Protein AF-A0A432UAV3-F1 (afdb_monomer_lite)

Foldseek 3Di:
DDDDDDDDDDDDDDDDDDDDDDDDDDPPPDDDDDDDPVPVVVVVVVVVVVVVVVVVVVVVVVVVVVVVCVVVVVVVVVVVVVVVVVVVVVVVVVVVVVVVVVVVVVVVVVVVVVVVVVVVVVVVVVVVVVVVVVVVVVVVCCVVVVVPPPPDLCLLLVVLLVVVLLDDAAWAKEKEAAPVNLVVVVVDPSCVSNVGHYPHYHYHHDNVHDHSDIDIDTPDDPQVCVLSPHDDPQPQLQDDPPPDPDRCRVCVQVNLLVPDDPVAHDDPVDHHDLVSLCVSCLVSLLSLVVVLVVQQVVCVVVVPQFGFAEEEEAQDDVNLVVVLVCQCCQVRHPCSHDDPVQHNQEEEDEPCVLVVVVPDDPDDDSVRVVVVVVQLQLCQQHQDDPDPDGRNVRRHHYYRYHGDPPDRHPNVRHRHYHYNDDSDD

Structure (mmCIF, N/CA/C/O backbone):
data_AF-A0A432UAV3-F1
#
_entry.id   AF-A0A432UAV3-F1
#
loop_
_atom_site.group_PDB
_atom_site.id
_atom_site.type_symbol
_atom_site.label_atom_id
_atom_site.label_alt_id
_atom_site.label_comp_id
_atom_site.label_asym_id
_atom_site.label_entity_id
_atom_site.label_seq_id
_atom_site.pdbx_PDB_ins_code
_atom_site.Cartn_x
_atom_site.Cartn_y
_atom_site.Cartn_z
_atom_site.occupancy
_atom_site.B_iso_or_equiv
_atom_site.auth_seq_id
_atom_site.auth_comp_id
_atom_site.auth_asym_id
_atom_site.auth_atom_id
_atom_site.pdbx_PDB_model_num
ATOM 1 N N . MET A 1 1 ? 78.999 25.880 -50.634 1.00 35.62 1 MET A N 1
ATOM 2 C CA . MET A 1 1 ? 80.390 26.041 -50.154 1.00 35.62 1 MET A CA 1
ATOM 3 C C . MET A 1 1 ? 81.260 26.535 -51.299 1.00 35.62 1 MET A C 1
ATOM 5 O O . MET A 1 1 ? 81.100 26.005 -52.383 1.00 35.62 1 MET A O 1
ATOM 9 N N . SER A 1 2 ? 82.148 27.500 -51.014 1.00 34.41 2 SER A N 1
ATOM 10 C CA . SER A 1 2 ? 83.348 27.907 -51.783 1.00 34.41 2 SER A CA 1
ATOM 11 C C . SER A 1 2 ? 83.133 28.328 -53.252 1.00 34.41 2 SER A C 1
ATOM 13 O O . SER A 1 2 ? 82.833 27.502 -54.091 1.00 34.41 2 SER A O 1
ATOM 15 N N . LYS A 1 3 ? 83.200 29.593 -53.683 1.00 33.28 3 LYS A N 1
ATOM 16 C CA . LYS A 1 3 ? 84.170 30.672 -53.432 1.00 33.28 3 LYS A CA 1
ATOM 17 C C . LYS A 1 3 ? 85.598 30.332 -53.935 1.00 33.28 3 LYS A C 1
ATOM 19 O O . LYS A 1 3 ? 86.248 29.450 -53.391 1.00 33.28 3 LYS A O 1
ATOM 24 N N . ILE A 1 4 ? 86.065 31.203 -54.844 1.00 34.94 4 ILE A N 1
ATOM 25 C CA . ILE A 1 4 ? 87.443 31.698 -55.073 1.00 34.94 4 ILE A CA 1
ATOM 26 C C . ILE A 1 4 ? 88.369 30.869 -55.994 1.00 34.94 4 ILE A C 1
ATOM 28 O O . ILE A 1 4 ? 88.789 29.780 -55.635 1.00 34.94 4 ILE A O 1
ATOM 32 N N . LEU A 1 5 ? 88.769 31.472 -57.129 1.00 38.03 5 LEU A N 1
ATOM 33 C CA . LEU A 1 5 ? 90.139 31.931 -57.495 1.00 38.03 5 LEU A CA 1
ATOM 34 C C . LEU A 1 5 ? 90.181 32.131 -59.028 1.00 38.03 5 LEU A C 1
ATOM 36 O O . LEU A 1 5 ? 90.036 31.177 -59.776 1.00 38.03 5 LEU A O 1
ATOM 40 N N . LYS A 1 6 ? 90.074 33.355 -59.564 1.00 34.25 6 LYS A N 1
ATOM 41 C CA . LYS A 1 6 ? 91.082 34.436 -59.683 1.00 34.25 6 LYS A CA 1
ATOM 42 C C . LYS A 1 6 ? 92.332 34.071 -60.501 1.00 34.25 6 LYS A C 1
ATOM 44 O O . LYS A 1 6 ? 93.161 33.304 -60.035 1.00 34.25 6 LYS A O 1
ATOM 49 N N . GLY A 1 7 ? 92.520 34.845 -61.576 1.00 33.25 7 GLY A N 1
ATOM 50 C CA . GLY A 1 7 ? 93.820 35.258 -62.127 1.00 33.25 7 GLY A CA 1
ATOM 51 C C . GLY A 1 7 ? 94.237 34.509 -63.397 1.00 33.25 7 GLY A C 1
ATOM 52 O O . GLY A 1 7 ? 93.995 33.321 -63.500 1.00 33.25 7 GLY A O 1
ATOM 53 N N . ALA A 1 8 ? 94.877 35.111 -64.396 1.00 34.91 8 ALA A N 1
ATOM 54 C CA . ALA A 1 8 ? 95.225 36.502 -64.660 1.00 34.91 8 ALA A CA 1
ATOM 55 C C . ALA A 1 8 ? 95.670 36.611 -66.140 1.00 34.91 8 ALA A C 1
ATOM 57 O O . ALA A 1 8 ? 96.251 35.675 -66.678 1.00 34.91 8 ALA A O 1
ATOM 58 N N . TRP A 1 9 ? 95.339 37.750 -66.756 1.00 29.23 9 TRP A N 1
ATOM 59 C CA . TRP A 1 9 ? 96.030 38.543 -67.789 1.00 29.23 9 TRP A CA 1
ATOM 60 C C . TRP A 1 9 ? 97.512 38.155 -68.063 1.00 29.23 9 TRP A C 1
ATOM 62 O O . TRP A 1 9 ? 98.203 37.762 -67.134 1.00 29.23 9 TRP A O 1
ATOM 72 N N . ALA A 1 10 ? 98.120 38.294 -69.249 1.00 31.22 10 ALA A N 1
ATOM 73 C CA . ALA A 1 10 ? 97.983 39.334 -70.267 1.00 31.22 10 ALA A CA 1
ATOM 74 C C . ALA A 1 10 ? 98.706 38.955 -71.589 1.00 31.22 10 ALA A C 1
ATOM 76 O O . ALA A 1 10 ? 99.654 38.178 -71.581 1.00 31.22 10 ALA A O 1
ATOM 77 N N . GLU A 1 11 ? 98.248 39.592 -72.673 1.00 34.16 11 GLU A N 1
ATOM 78 C CA . GLU A 1 11 ? 98.996 40.181 -73.804 1.00 34.16 11 GLU A CA 1
ATOM 79 C C . GLU A 1 11 ? 100.013 39.378 -74.635 1.00 34.16 11 GLU A C 1
ATOM 81 O O . GLU A 1 11 ? 101.079 38.978 -74.182 1.00 34.16 11 GLU A O 1
ATOM 86 N N . ALA A 1 12 ? 99.763 39.360 -75.950 1.00 28.98 12 ALA A N 1
ATOM 87 C CA . ALA A 1 12 ? 100.819 39.335 -76.957 1.00 28.98 12 ALA A CA 1
ATOM 88 C C . ALA A 1 12 ? 100.390 40.156 -78.187 1.00 28.98 12 ALA A C 1
ATOM 90 O O . ALA A 1 12 ? 99.529 39.743 -78.965 1.00 28.98 12 ALA A O 1
ATOM 91 N N . VAL A 1 13 ? 101.006 41.325 -78.367 1.00 30.67 13 VAL A N 1
ATOM 92 C CA . VAL A 1 13 ? 101.099 42.036 -79.652 1.00 30.67 13 VAL A CA 1
ATOM 93 C C . VAL A 1 13 ? 102.545 41.812 -80.118 1.00 30.67 13 VAL A C 1
ATOM 95 O O . VAL A 1 13 ? 103.467 42.148 -79.386 1.00 30.67 13 VAL A O 1
ATOM 98 N N . ARG A 1 14 ? 102.770 40.967 -81.140 1.00 28.45 14 ARG A N 1
ATOM 99 C CA . ARG A 1 14 ? 102.965 41.328 -82.568 1.00 28.45 14 ARG A CA 1
ATOM 100 C C . ARG A 1 14 ? 104.245 42.182 -82.721 1.00 28.45 14 ARG A C 1
ATOM 102 O O . ARG A 1 14 ? 104.347 43.206 -82.070 1.00 28.45 14 ARG A O 1
ATOM 109 N N . ILE A 1 15 ? 105.260 41.896 -83.536 1.00 31.56 15 ILE A N 1
ATOM 110 C CA . ILE A 1 15 ? 105.418 41.488 -84.952 1.00 31.56 15 ILE A CA 1
ATOM 111 C C . ILE A 1 15 ? 106.944 41.176 -85.052 1.00 31.56 15 ILE A C 1
ATOM 113 O O . ILE A 1 15 ? 107.712 41.800 -84.329 1.00 31.56 15 ILE A O 1
ATOM 117 N N . GLU A 1 16 ? 107.491 40.185 -85.760 1.00 30.73 16 GLU A N 1
ATOM 118 C CA . GLU A 1 16 ? 107.661 40.044 -87.217 1.00 30.73 16 GLU A CA 1
ATOM 119 C C . GLU A 1 16 ? 108.525 38.785 -87.453 1.00 30.73 16 GLU A C 1
ATOM 121 O O . GLU A 1 16 ? 109.330 38.453 -86.590 1.00 30.73 16 GLU A O 1
ATOM 126 N N . PHE A 1 17 ? 108.413 38.110 -88.600 1.00 27.97 17 PHE A N 1
ATOM 127 C CA . PHE A 1 17 ? 109.528 38.014 -89.556 1.00 27.97 17 PHE A CA 1
ATOM 128 C C . PHE A 1 17 ? 109.075 37.311 -90.840 1.00 27.97 17 PHE A C 1
ATOM 130 O O . PHE A 1 17 ? 108.504 36.221 -90.824 1.00 27.97 17 PHE A O 1
ATOM 137 N N . ARG A 1 18 ? 109.329 38.001 -91.954 1.00 31.27 18 ARG A N 1
ATOM 138 C CA . ARG A 1 18 ? 109.220 37.513 -93.327 1.00 31.27 18 ARG A CA 1
ATOM 139 C C . ARG A 1 18 ? 110.450 36.679 -93.687 1.00 31.27 18 ARG A C 1
ATOM 141 O O . ARG A 1 18 ? 111.557 36.962 -93.240 1.00 31.27 18 ARG A O 1
ATOM 148 N N . GLU A 1 19 ? 110.186 35.689 -94.526 1.00 43.09 19 GLU A N 1
ATOM 149 C CA . GLU A 1 19 ? 111.091 34.743 -95.177 1.00 43.09 19 GLU A CA 1
ATOM 150 C C . GLU A 1 19 ? 112.179 35.419 -96.024 1.00 43.09 19 GLU A C 1
ATOM 152 O O . GLU A 1 19 ? 111.900 36.447 -96.634 1.00 43.09 19 GLU A O 1
ATOM 157 N N . THR A 1 20 ? 113.351 34.773 -96.149 1.00 32.97 20 THR A N 1
ATOM 158 C CA . THR A 1 20 ? 113.992 34.488 -97.454 1.00 32.97 20 THR A CA 1
ATOM 159 C C . THR A 1 20 ? 115.239 33.603 -97.328 1.00 32.97 20 THR A C 1
ATOM 161 O O . THR A 1 20 ? 116.126 33.883 -96.532 1.00 32.97 20 THR A O 1
ATOM 164 N N . GLU A 1 21 ? 115.263 32.595 -98.208 1.00 38.53 21 GLU A N 1
ATOM 165 C CA . GLU A 1 21 ? 116.373 32.024 -98.992 1.00 38.53 21 GLU A CA 1
ATOM 166 C C . GLU A 1 21 ? 117.635 31.418 -98.351 1.00 38.53 21 GLU A C 1
ATOM 168 O O . GLU A 1 21 ? 118.233 31.923 -97.411 1.00 38.53 21 GLU A O 1
ATOM 173 N N . SER A 1 22 ? 118.113 30.380 -99.054 1.00 35.72 22 SER A N 1
ATOM 174 C CA . SER A 1 22 ? 119.423 29.719 -98.992 1.00 35.72 22 SER A CA 1
ATOM 175 C C . SER A 1 22 ? 119.642 28.699 -97.865 1.00 35.72 22 SER A C 1
ATOM 177 O O . SER A 1 22 ? 119.832 29.034 -96.708 1.00 35.72 22 SER A O 1
ATOM 179 N N . PHE A 1 23 ? 119.637 27.411 -98.227 1.00 35.53 23 PHE A N 1
ATOM 180 C CA . PHE A 1 23 ? 120.829 26.547 -98.237 1.00 35.53 23 PHE A CA 1
ATOM 181 C C . PHE A 1 23 ? 120.420 25.096 -98.540 1.00 35.53 23 PHE A C 1
ATOM 183 O O . PHE A 1 23 ? 119.722 24.436 -97.776 1.00 35.53 23 PHE A O 1
ATOM 190 N N . ARG A 1 24 ? 120.882 24.584 -99.685 1.00 37.53 24 ARG A N 1
ATOM 191 C CA . ARG A 1 24 ? 120.965 23.146 -99.955 1.00 37.53 24 ARG A CA 1
ATOM 192 C C . ARG A 1 24 ? 122.181 22.589 -99.212 1.00 37.53 24 ARG A C 1
ATOM 194 O O . ARG A 1 24 ? 123.264 23.147 -99.367 1.00 37.53 24 ARG A O 1
ATOM 201 N N . SER A 1 25 ? 121.994 21.458 -98.529 1.00 45.19 25 SER A N 1
ATOM 202 C CA . SER A 1 25 ? 122.934 20.339 -98.297 1.00 45.19 25 SER A CA 1
ATOM 203 C C . SER A 1 25 ? 123.027 19.876 -96.833 1.00 45.19 25 SER A C 1
ATOM 205 O O . SER A 1 25 ? 123.139 20.682 -95.918 1.00 45.19 25 SER A O 1
ATOM 207 N N . LEU A 1 26 ? 123.035 18.542 -96.674 1.00 42.97 26 LEU A N 1
ATOM 208 C CA . LEU A 1 26 ? 123.478 17.762 -95.504 1.00 42.97 26 LEU A CA 1
ATOM 209 C C . LEU A 1 26 ? 122.505 17.517 -94.332 1.00 42.97 26 LEU A C 1
ATOM 211 O O . LEU A 1 26 ? 122.899 17.663 -93.181 1.00 42.97 26 LEU A O 1
ATOM 215 N N . GLN A 1 27 ? 121.302 16.984 -94.586 1.00 39.38 27 GLN A N 1
ATOM 216 C CA . GLN A 1 27 ? 120.602 16.145 -93.584 1.00 39.38 27 GLN A CA 1
ATOM 217 C C . GLN A 1 27 ? 120.005 14.832 -94.141 1.00 39.38 27 GLN A C 1
ATOM 219 O O . GLN A 1 27 ? 119.235 14.160 -93.463 1.00 39.38 27 GLN A O 1
ATOM 224 N N . ASP A 1 28 ? 120.472 14.374 -95.308 1.00 41.44 28 ASP A N 1
ATOM 225 C CA . ASP A 1 28 ? 120.209 13.026 -95.856 1.00 41.44 28 ASP A CA 1
ATOM 226 C C . ASP A 1 28 ? 120.991 11.894 -95.143 1.00 41.44 28 ASP A C 1
ATOM 228 O O . ASP A 1 28 ? 121.259 10.851 -95.735 1.00 41.44 28 ASP A O 1
ATOM 232 N N . LEU A 1 29 ? 121.378 12.056 -93.869 1.00 45.03 29 LEU A N 1
ATOM 233 C CA . LEU A 1 29 ? 122.109 11.011 -93.128 1.00 45.03 29 LEU A CA 1
ATOM 234 C C . LEU A 1 29 ? 121.320 10.307 -92.016 1.00 45.03 29 LEU A C 1
ATOM 236 O O . LEU A 1 29 ? 121.800 9.296 -91.515 1.00 45.03 29 LEU A O 1
ATOM 240 N N . PHE A 1 30 ? 120.112 10.757 -91.662 1.00 42.78 30 PHE A N 1
ATOM 241 C CA . PHE A 1 30 ? 119.278 10.070 -90.664 1.00 42.78 30 PHE A CA 1
ATOM 242 C C . PHE A 1 30 ? 117.783 10.199 -90.978 1.00 42.78 30 PHE A C 1
ATOM 244 O O . PHE A 1 30 ? 117.061 10.968 -90.354 1.00 42.78 30 PHE A O 1
ATOM 251 N N . ALA A 1 31 ? 117.301 9.401 -91.930 1.00 34.69 31 ALA A N 1
ATOM 252 C CA . ALA A 1 31 ? 115.872 9.165 -92.105 1.00 34.69 31 ALA A CA 1
ATOM 253 C C . ALA A 1 31 ? 115.477 7.841 -91.426 1.00 34.69 31 ALA A C 1
ATOM 255 O O . ALA A 1 31 ? 115.804 6.775 -91.960 1.00 34.69 31 ALA A O 1
ATOM 256 N N . PRO A 1 32 ? 114.742 7.835 -90.298 1.00 43.62 32 PRO A N 1
ATOM 257 C CA . PRO A 1 32 ? 113.927 6.682 -89.971 1.00 43.62 32 PRO A CA 1
ATOM 258 C C . PRO A 1 32 ? 112.699 6.710 -90.890 1.00 43.62 32 PRO A C 1
ATOM 260 O O . PRO A 1 32 ? 111.860 7.604 -90.824 1.00 43.62 32 PRO A O 1
ATOM 263 N N . LYS A 1 33 ? 112.602 5.720 -91.780 1.00 49.38 33 LYS A N 1
ATOM 264 C CA . LYS A 1 33 ? 111.370 5.426 -92.519 1.00 49.38 33 LYS A CA 1
ATOM 265 C C . LYS A 1 33 ? 110.279 5.024 -91.520 1.00 49.38 33 LYS A C 1
ATOM 267 O O . LYS A 1 33 ? 110.401 3.967 -90.904 1.00 49.38 33 LYS A O 1
ATOM 272 N N . LEU A 1 34 ? 109.192 5.789 -91.429 1.00 45.53 34 LEU A N 1
ATOM 273 C CA . LEU A 1 34 ? 107.893 5.275 -90.983 1.00 45.53 34 LEU A CA 1
ATOM 274 C C . LEU A 1 34 ? 106.812 5.588 -92.037 1.00 45.53 34 LEU A C 1
ATOM 276 O O . LEU A 1 34 ? 106.843 6.665 -92.627 1.00 45.53 34 LEU A O 1
ATOM 280 N N . PRO A 1 35 ? 105.875 4.663 -92.317 1.00 44.81 35 PRO A N 1
ATOM 281 C CA . PRO A 1 35 ? 104.877 4.835 -93.371 1.00 44.81 35 PRO A CA 1
ATOM 282 C C . PRO A 1 35 ? 103.634 5.579 -92.847 1.00 44.81 35 PRO A C 1
ATOM 284 O O . PRO A 1 35 ? 102.897 5.035 -92.029 1.00 44.81 35 PRO A O 1
ATOM 287 N N . GLU A 1 36 ? 103.363 6.794 -93.340 1.00 49.38 36 GLU A N 1
ATOM 288 C CA . GLU A 1 36 ? 102.288 7.679 -92.834 1.00 49.38 36 GLU A CA 1
ATOM 289 C C . GLU A 1 36 ? 100.995 7.752 -93.676 1.00 49.38 36 GLU A C 1
ATOM 291 O O . GLU A 1 36 ? 100.083 8.501 -93.335 1.00 49.38 36 GLU A O 1
ATOM 296 N N . GLU A 1 37 ? 100.822 6.955 -94.733 1.00 46.97 37 GLU A N 1
ATOM 297 C CA . GLU A 1 37 ? 99.594 7.043 -95.555 1.00 46.97 37 GLU A CA 1
ATOM 298 C C . GLU A 1 37 ? 98.452 6.107 -95.124 1.00 46.97 37 GLU A C 1
ATOM 300 O O . GLU A 1 37 ? 97.297 6.350 -95.466 1.00 46.97 37 GLU A O 1
ATOM 305 N N . LYS A 1 38 ? 98.711 5.080 -94.300 1.00 45.19 38 LYS A N 1
ATOM 306 C CA . LYS A 1 38 ? 97.653 4.171 -93.802 1.00 45.19 38 LYS A CA 1
ATOM 307 C C . LYS A 1 38 ? 96.963 4.639 -92.511 1.00 45.19 38 LYS A C 1
ATOM 309 O O . LYS A 1 38 ? 95.961 4.044 -92.123 1.00 45.19 38 LYS A O 1
ATOM 314 N N . SER A 1 39 ? 97.456 5.688 -91.850 1.00 47.31 39 SER A N 1
ATOM 315 C CA . SER A 1 39 ? 96.931 6.171 -90.560 1.00 47.31 39 SER A CA 1
ATOM 316 C C . SER A 1 39 ? 95.805 7.208 -90.689 1.00 47.31 39 SER A C 1
ATOM 318 O O . SER A 1 39 ? 94.959 7.279 -89.804 1.00 47.31 39 SER A O 1
ATOM 320 N N . ARG A 1 40 ? 95.730 7.971 -91.794 1.00 50.81 40 ARG A N 1
ATOM 321 C CA . ARG A 1 40 ? 94.728 9.048 -91.992 1.00 50.81 40 ARG A CA 1
ATOM 322 C C . ARG A 1 40 ? 93.375 8.607 -92.569 1.00 50.81 40 ARG A C 1
ATOM 324 O O . ARG A 1 40 ? 92.375 9.279 -92.338 1.00 50.81 40 ARG A O 1
ATOM 331 N N . GLN A 1 41 ? 93.315 7.507 -93.324 1.00 52.88 41 GLN A N 1
ATOM 332 C CA . GLN A 1 41 ? 92.038 6.940 -93.799 1.00 52.88 41 GLN A CA 1
ATOM 333 C C . GLN A 1 41 ? 91.339 6.107 -92.719 1.00 52.88 41 GLN A C 1
ATOM 335 O O . GLN A 1 41 ? 90.115 6.126 -92.631 1.00 52.88 41 GLN A O 1
ATOM 340 N N . LYS A 1 42 ? 92.120 5.438 -91.863 1.00 51.97 42 LYS A N 1
ATOM 341 C CA . LYS A 1 42 ? 91.609 4.649 -90.739 1.00 51.97 42 LYS A CA 1
ATOM 342 C C . LYS A 1 42 ? 90.952 5.535 -89.673 1.00 51.97 42 LYS A C 1
ATOM 344 O O . LYS A 1 42 ? 89.855 5.226 -89.235 1.00 51.97 42 LYS A O 1
ATOM 349 N N . SER A 1 43 ? 91.550 6.690 -89.368 1.00 53.84 43 SER A N 1
ATOM 350 C CA . SER A 1 43 ? 91.025 7.643 -88.382 1.00 53.84 43 SER A CA 1
ATOM 351 C C . SER A 1 43 ? 89.736 8.361 -88.809 1.00 53.84 43 SER A C 1
ATOM 353 O O . SER A 1 43 ? 88.891 8.626 -87.962 1.00 53.84 43 SER A O 1
ATOM 355 N N . ARG A 1 44 ? 89.528 8.629 -90.110 1.00 57.28 44 ARG A N 1
ATOM 356 C CA . ARG A 1 44 ? 88.255 9.192 -90.616 1.00 57.28 44 ARG A CA 1
ATOM 357 C C . ARG A 1 44 ? 87.105 8.182 -90.611 1.00 57.28 44 ARG A C 1
ATOM 359 O O . ARG A 1 44 ? 85.995 8.548 -90.244 1.00 57.28 44 ARG A O 1
ATOM 366 N N . GLN A 1 45 ? 87.368 6.928 -90.989 1.00 60.66 45 GLN A N 1
ATOM 367 C CA . GLN A 1 45 ? 86.372 5.856 -90.874 1.00 60.66 45 GLN A CA 1
ATOM 368 C C . GLN A 1 45 ? 86.048 5.554 -89.405 1.00 60.66 45 GLN A C 1
ATOM 370 O O . GLN A 1 45 ? 84.891 5.342 -89.068 1.00 60.66 45 GLN A O 1
ATOM 375 N N . GLU A 1 46 ? 87.040 5.593 -88.512 1.00 60.66 46 GLU A N 1
ATOM 376 C CA . GLU A 1 46 ? 86.826 5.437 -87.069 1.00 60.66 46 GLU A CA 1
ATOM 377 C C . GLU A 1 46 ? 85.976 6.580 -86.471 1.00 60.66 46 GLU A C 1
ATOM 379 O O . GLU A 1 46 ? 85.109 6.298 -85.649 1.00 60.66 46 GLU A O 1
ATOM 384 N N . GLU A 1 47 ? 86.133 7.839 -86.909 1.00 63.66 47 GLU A N 1
ATOM 385 C CA . GLU A 1 47 ? 85.291 8.969 -86.464 1.00 63.66 47 GLU A CA 1
ATOM 386 C C . GLU A 1 47 ? 83.834 8.900 -86.958 1.00 63.66 47 GLU A C 1
ATOM 388 O O . GLU A 1 47 ? 82.922 9.215 -86.192 1.00 63.66 47 GLU A O 1
ATOM 393 N N . GLU A 1 48 ? 83.588 8.494 -88.210 1.00 66.81 48 GLU A N 1
ATOM 394 C CA . GLU A 1 48 ? 82.222 8.306 -88.733 1.00 66.81 48 GLU A CA 1
ATOM 395 C C . GLU A 1 48 ? 81.502 7.157 -88.024 1.00 66.81 48 GLU A C 1
ATOM 397 O O . GLU A 1 48 ? 80.373 7.332 -87.563 1.00 66.81 48 GLU A O 1
ATOM 402 N N . VAL A 1 49 ? 82.180 6.020 -87.839 1.00 72.25 49 VAL A N 1
ATOM 403 C CA . VAL A 1 49 ? 81.631 4.876 -87.098 1.00 72.25 49 VAL A CA 1
ATOM 404 C C . VAL A 1 49 ? 81.379 5.262 -85.632 1.00 72.25 49 VAL A C 1
ATOM 406 O O . VAL A 1 49 ? 80.360 4.874 -85.063 1.00 72.25 49 VAL A O 1
ATOM 409 N N . LEU A 1 50 ? 82.245 6.073 -85.009 1.00 72.38 50 LEU A N 1
ATOM 410 C CA . LEU A 1 50 ? 82.042 6.561 -83.640 1.00 72.38 50 LEU A CA 1
ATOM 411 C C . LEU A 1 50 ? 80.850 7.530 -83.526 1.00 72.38 50 LEU A C 1
ATOM 413 O O . LEU A 1 50 ? 80.121 7.471 -82.536 1.00 72.38 50 LEU A O 1
ATOM 417 N N . ARG A 1 51 ? 80.608 8.389 -84.529 1.00 74.88 51 ARG A N 1
ATOM 418 C CA . ARG A 1 51 ? 79.426 9.272 -84.583 1.00 74.88 51 ARG A CA 1
ATOM 419 C C . ARG A 1 51 ? 78.129 8.498 -84.792 1.00 74.88 51 ARG A C 1
ATOM 421 O O . ARG A 1 51 ? 77.165 8.770 -84.083 1.00 74.88 51 ARG A O 1
ATOM 428 N N . GLU A 1 52 ? 78.107 7.518 -85.694 1.00 76.38 52 GLU A N 1
ATOM 429 C CA . GLU A 1 52 ? 76.942 6.641 -85.875 1.00 76.38 52 GLU A CA 1
ATOM 430 C C . GLU A 1 52 ? 76.650 5.825 -84.611 1.00 76.38 52 GLU A C 1
ATOM 432 O O . GLU A 1 52 ? 75.497 5.722 -84.196 1.00 76.38 52 GLU A O 1
ATOM 437 N N . MET A 1 53 ? 77.684 5.298 -83.944 1.00 74.12 53 MET A N 1
ATOM 438 C CA . MET A 1 53 ? 77.533 4.619 -82.653 1.00 74.12 53 MET A CA 1
ATOM 439 C C . MET A 1 53 ? 76.997 5.559 -81.561 1.00 74.12 53 MET A C 1
ATOM 441 O O . MET A 1 53 ? 76.145 5.148 -80.774 1.00 74.12 53 MET A O 1
ATOM 445 N N . ALA A 1 54 ? 77.439 6.821 -81.529 1.00 78.56 54 ALA A N 1
ATOM 446 C CA . ALA A 1 54 ? 76.956 7.820 -80.576 1.00 78.56 54 ALA A CA 1
ATOM 447 C C . ALA A 1 54 ? 75.501 8.248 -80.845 1.00 78.56 54 ALA A C 1
ATOM 449 O O . ALA A 1 54 ? 74.709 8.324 -79.907 1.00 78.56 54 ALA A O 1
ATOM 450 N N . GLU A 1 55 ? 75.113 8.484 -82.103 1.00 80.44 55 GLU A N 1
ATOM 451 C CA . GLU A 1 55 ? 73.722 8.794 -82.468 1.00 80.44 55 GLU A CA 1
ATOM 452 C C . GLU A 1 55 ? 72.786 7.610 -82.217 1.00 80.44 55 GLU A C 1
ATOM 454 O O . GLU A 1 55 ? 71.663 7.798 -81.743 1.00 80.44 55 GLU A O 1
ATOM 459 N N . LYS A 1 56 ? 73.248 6.387 -82.498 1.00 81.44 56 LYS A N 1
ATOM 460 C CA . LYS A 1 56 ? 72.497 5.163 -82.224 1.00 81.44 56 LYS A CA 1
ATOM 461 C C . LYS A 1 56 ? 72.308 4.954 -80.720 1.00 81.44 56 LYS A C 1
ATOM 463 O O . LYS A 1 56 ? 71.175 4.767 -80.295 1.00 81.44 56 LYS A O 1
ATOM 468 N N . GLY A 1 57 ? 73.363 5.109 -79.916 1.00 81.69 57 GLY A N 1
ATOM 469 C CA . GLY A 1 57 ? 73.275 5.042 -78.453 1.00 81.69 57 GLY A CA 1
ATOM 470 C C . GLY A 1 57 ? 72.394 6.141 -77.848 1.00 81.69 57 GLY A C 1
ATOM 471 O O . GLY A 1 57 ? 71.634 5.879 -76.919 1.00 81.69 57 GLY A O 1
ATOM 472 N N . TYR A 1 58 ? 72.422 7.357 -78.407 1.00 84.38 58 TYR A N 1
ATOM 473 C CA . TYR A 1 58 ? 71.528 8.442 -77.992 1.00 84.38 58 TYR A CA 1
ATOM 474 C C . TYR A 1 58 ? 70.059 8.144 -78.328 1.00 84.38 58 TYR A C 1
ATOM 476 O O . TYR A 1 58 ? 69.188 8.340 -77.485 1.00 84.38 58 TYR A O 1
ATOM 484 N N . ARG A 1 59 ? 69.766 7.640 -79.536 1.00 84.50 59 ARG A N 1
ATOM 485 C CA . ARG A 1 59 ? 68.400 7.253 -79.935 1.00 84.50 59 ARG A CA 1
ATOM 486 C C . ARG A 1 59 ? 67.871 6.078 -79.120 1.00 84.50 59 ARG A C 1
ATOM 488 O O . ARG A 1 59 ? 66.722 6.129 -78.695 1.00 84.50 59 ARG A O 1
ATOM 495 N N . GLU A 1 60 ? 68.694 5.057 -78.895 1.00 85.44 60 GLU A N 1
ATOM 496 C CA . GLU A 1 60 ? 68.338 3.886 -78.089 1.00 85.44 60 GLU A CA 1
ATOM 497 C C . GLU A 1 60 ? 68.078 4.286 -76.632 1.00 85.44 60 GLU A C 1
ATOM 499 O O . GLU A 1 60 ? 67.023 3.955 -76.102 1.00 85.44 60 GLU A O 1
ATOM 504 N N . GLY A 1 61 ? 68.955 5.090 -76.020 1.00 85.81 61 GLY A N 1
ATOM 505 C CA . GLY A 1 61 ? 68.752 5.598 -74.659 1.00 85.81 61 GLY A CA 1
ATOM 506 C C . GLY A 1 61 ? 67.538 6.526 -74.531 1.00 85.81 61 GLY A C 1
ATOM 507 O O . GLY A 1 61 ? 66.820 6.470 -73.535 1.00 85.81 61 GLY A O 1
ATOM 508 N N . TYR A 1 62 ? 67.257 7.346 -75.550 1.00 87.06 62 TYR A N 1
ATOM 509 C CA . TYR A 1 62 ? 66.064 8.196 -75.578 1.00 87.06 62 TYR A CA 1
ATOM 510 C C . TYR A 1 62 ? 64.771 7.377 -75.705 1.00 87.06 62 TYR A C 1
ATOM 512 O O . TYR A 1 62 ? 63.807 7.652 -74.996 1.00 87.06 62 TYR A O 1
ATOM 520 N N . GLN A 1 63 ? 64.742 6.357 -76.571 1.00 87.69 63 GLN A N 1
ATOM 521 C CA . GLN A 1 63 ? 63.592 5.454 -76.699 1.00 87.69 63 GLN A CA 1
ATOM 522 C C . GLN A 1 63 ? 63.384 4.611 -75.438 1.00 87.69 63 GLN A C 1
ATOM 524 O O . GLN A 1 63 ? 62.251 4.505 -74.978 1.00 87.69 63 GLN A O 1
ATOM 529 N N . GLN A 1 64 ? 64.461 4.083 -74.849 1.00 88.81 64 GLN A N 1
ATOM 530 C CA . GLN A 1 64 ? 64.400 3.350 -73.583 1.00 88.81 64 GLN A CA 1
ATOM 531 C C . GLN A 1 64 ? 63.862 4.227 -72.453 1.00 88.81 64 GLN A C 1
ATOM 533 O O . GLN A 1 64 ? 62.900 3.837 -71.803 1.00 88.81 64 GLN A O 1
ATOM 538 N N . GLY A 1 65 ? 64.383 5.446 -72.280 1.00 89.25 65 GLY A N 1
ATOM 539 C CA . GLY A 1 65 ? 63.876 6.372 -71.264 1.00 89.25 65 GLY A CA 1
ATOM 540 C C . GLY A 1 65 ? 62.414 6.785 -71.491 1.00 89.25 65 GLY A C 1
ATOM 541 O O . GLY A 1 65 ? 61.669 6.981 -70.532 1.00 89.25 65 GLY A O 1
ATOM 542 N N . LEU A 1 66 ? 61.972 6.882 -72.753 1.00 88.62 66 LEU A N 1
ATOM 543 C CA . LEU A 1 66 ? 60.573 7.158 -73.091 1.00 88.62 66 LEU A CA 1
ATOM 544 C C . LEU A 1 66 ? 59.655 5.972 -72.745 1.00 88.62 66 LEU A C 1
ATOM 546 O O . LEU A 1 66 ? 58.560 6.176 -72.222 1.00 88.62 66 LEU A O 1
ATOM 550 N N . GLU A 1 67 ? 60.076 4.739 -73.036 1.00 88.75 67 GLU A N 1
ATOM 551 C CA . GLU A 1 67 ? 59.322 3.527 -72.701 1.00 88.75 67 GLU A CA 1
ATOM 552 C C . GLU A 1 67 ? 59.281 3.268 -71.194 1.00 88.75 67 GLU A C 1
ATOM 554 O O . GLU A 1 67 ? 58.206 2.970 -70.672 1.00 88.75 67 GLU A O 1
ATOM 559 N N . GLU A 1 68 ? 60.409 3.440 -70.500 1.00 88.94 68 GLU A N 1
ATOM 560 C CA . GLU A 1 68 ? 60.513 3.333 -69.042 1.00 88.94 68 GLU A CA 1
ATOM 561 C C . GLU A 1 68 ? 59.629 4.376 -68.357 1.00 88.94 68 GLU A C 1
ATOM 563 O O . GLU A 1 68 ? 58.759 4.007 -67.571 1.00 88.94 68 GLU A O 1
ATOM 568 N N . GLY A 1 69 ? 59.730 5.656 -68.735 1.00 89.94 69 GLY A N 1
ATOM 569 C CA . GLY A 1 69 ? 58.873 6.707 -68.180 1.00 89.94 69 GLY A CA 1
ATOM 570 C C . GLY A 1 69 ? 57.382 6.491 -68.470 1.00 89.94 69 GLY A C 1
ATOM 571 O O . GLY A 1 69 ? 56.529 6.804 -67.638 1.00 89.94 69 GLY A O 1
ATOM 572 N N . ARG A 1 70 ? 57.040 5.903 -69.627 1.00 90.75 70 ARG A N 1
ATOM 573 C CA . ARG A 1 70 ? 55.656 5.526 -69.960 1.00 90.75 70 ARG A CA 1
ATOM 574 C C . ARG A 1 70 ? 55.151 4.378 -69.083 1.00 90.75 70 ARG A C 1
ATOM 576 O O . ARG A 1 70 ? 54.009 4.432 -68.634 1.00 90.75 70 ARG A O 1
ATOM 583 N N . LEU A 1 71 ? 55.966 3.345 -68.867 1.00 91.06 71 LEU A N 1
ATOM 584 C CA . LEU A 1 71 ? 55.640 2.198 -68.013 1.00 91.06 71 LEU A CA 1
ATOM 585 C C . LEU A 1 71 ? 55.508 2.613 -66.547 1.00 91.06 71 LEU A C 1
ATOM 587 O O . LEU A 1 71 ? 54.517 2.258 -65.911 1.00 91.06 71 LEU A O 1
ATOM 591 N N . GLU A 1 72 ? 56.455 3.398 -66.035 1.00 90.88 72 GLU A N 1
ATOM 592 C CA . GLU A 1 72 ? 56.425 3.922 -64.669 1.00 90.88 72 GLU A CA 1
ATOM 593 C C . GLU A 1 72 ? 55.217 4.833 -64.450 1.00 90.88 72 GLU A C 1
ATOM 595 O O . GLU A 1 72 ? 54.465 4.621 -63.502 1.00 90.88 72 GLU A O 1
ATOM 600 N N . GLY A 1 73 ? 54.951 5.776 -65.361 1.00 91.25 73 GLY A N 1
ATOM 601 C CA . GLY A 1 73 ? 53.773 6.642 -65.275 1.00 91.25 73 GLY A CA 1
ATOM 602 C C . GLY A 1 73 ? 52.452 5.868 -65.360 1.00 91.25 73 GLY A C 1
ATOM 603 O O . GLY A 1 73 ? 51.492 6.199 -64.664 1.00 91.25 73 GLY A O 1
ATOM 604 N N . GLN A 1 74 ? 52.399 4.798 -66.163 1.00 92.62 74 GLN A N 1
ATOM 605 C CA . GLN A 1 74 ? 51.227 3.924 -66.245 1.00 92.62 74 GLN A CA 1
ATOM 606 C C . GLN A 1 74 ? 51.021 3.118 -64.954 1.00 92.62 74 GLN A C 1
ATOM 608 O O . GLN A 1 74 ? 49.885 2.994 -64.498 1.00 92.62 74 GLN A O 1
ATOM 613 N N . GLN A 1 75 ? 52.091 2.584 -64.358 1.00 92.25 75 GLN A N 1
ATOM 614 C CA . GLN A 1 75 ? 52.016 1.853 -63.089 1.00 92.25 75 GLN A CA 1
ATOM 615 C C . GLN A 1 75 ? 51.642 2.774 -61.927 1.00 92.25 75 GLN A C 1
ATOM 617 O O . GLN A 1 75 ? 50.740 2.434 -61.164 1.00 92.25 75 GLN A O 1
ATOM 622 N N . GLN A 1 76 ? 52.273 3.947 -61.828 1.00 91.69 76 GLN A N 1
ATOM 623 C CA . GLN A 1 76 ? 51.976 4.941 -60.795 1.00 91.69 76 GLN A CA 1
ATOM 624 C C . GLN A 1 76 ? 50.531 5.433 -60.905 1.00 91.69 76 GLN A C 1
ATOM 626 O O . GLN A 1 76 ? 49.789 5.343 -59.933 1.00 91.69 76 GLN A O 1
ATOM 631 N N . GLY A 1 77 ? 50.081 5.837 -62.098 1.00 92.06 77 GLY A N 1
ATOM 632 C CA . GLY A 1 77 ? 48.698 6.277 -62.301 1.00 92.06 77 GLY A CA 1
ATOM 633 C C . GLY A 1 77 ? 47.663 5.177 -62.036 1.00 92.06 77 GLY A C 1
ATOM 634 O O . GLY A 1 77 ? 46.590 5.453 -61.501 1.00 92.06 77 GLY A O 1
ATOM 635 N N . TYR A 1 78 ? 47.982 3.916 -62.359 1.00 93.38 78 TYR A N 1
ATOM 636 C CA . TYR A 1 78 ? 47.122 2.776 -62.027 1.00 93.38 78 TYR A CA 1
ATOM 637 C C . TYR A 1 78 ? 47.047 2.538 -60.515 1.00 93.38 78 TYR A C 1
ATOM 639 O O . TYR A 1 78 ? 45.957 2.328 -59.985 1.00 93.38 78 TYR A O 1
ATOM 647 N N . GLN A 1 79 ? 48.183 2.585 -59.817 1.00 93.12 79 GLN A N 1
ATOM 648 C CA . GLN A 1 79 ? 48.242 2.368 -58.376 1.00 93.12 79 GLN A CA 1
ATOM 649 C C . GLN A 1 79 ? 47.539 3.492 -57.606 1.00 93.12 79 GLN A C 1
ATOM 651 O O . GLN A 1 79 ? 46.711 3.206 -56.743 1.00 93.12 79 GLN A O 1
ATOM 656 N N . GLU A 1 80 ? 47.785 4.750 -57.975 1.00 92.75 80 GLU A N 1
ATOM 657 C CA . GLU A 1 80 ? 47.111 5.913 -57.391 1.00 92.75 80 GLU A CA 1
ATOM 658 C C . GLU A 1 80 ? 45.598 5.871 -57.640 1.00 92.75 80 GLU A C 1
ATOM 660 O O . GLU A 1 80 ? 44.813 6.055 -56.710 1.00 92.75 80 GLU A O 1
ATOM 665 N N . GLY A 1 81 ? 45.166 5.565 -58.870 1.00 94.06 81 GLY A N 1
ATOM 666 C CA . GLY A 1 81 ? 43.745 5.428 -59.197 1.00 94.06 81 GLY A CA 1
ATOM 667 C C . GLY A 1 81 ? 43.069 4.275 -58.449 1.00 94.06 81 GLY A C 1
ATOM 668 O O . GLY A 1 81 ? 41.933 4.411 -57.992 1.00 94.06 81 GLY A O 1
ATOM 669 N N . TYR A 1 82 ? 43.772 3.153 -58.272 1.00 93.94 82 TYR A N 1
ATOM 670 C CA . TYR A 1 82 ? 43.283 2.008 -57.505 1.00 93.94 82 TYR A CA 1
ATOM 671 C C . TYR A 1 82 ? 43.153 2.327 -56.010 1.00 93.94 82 TYR A C 1
ATOM 673 O O . TYR A 1 82 ? 42.126 2.016 -55.404 1.00 93.94 82 TYR A O 1
ATOM 681 N N . GLU A 1 83 ? 44.152 2.980 -55.410 1.00 93.88 83 GLU A N 1
ATOM 682 C CA . GLU A 1 83 ? 44.108 3.397 -54.005 1.00 93.88 83 GLU A CA 1
ATOM 683 C C . GLU A 1 83 ? 43.005 4.430 -53.753 1.00 93.88 83 GLU A C 1
ATOM 685 O O . GLU A 1 83 ? 42.227 4.278 -52.809 1.00 93.88 83 GLU A O 1
ATOM 690 N N . GLN A 1 84 ? 42.866 5.428 -54.629 1.00 93.25 84 GLN A N 1
ATOM 691 C CA . GLN A 1 84 ? 41.784 6.412 -54.547 1.00 93.25 84 GLN A CA 1
ATOM 692 C C . GLN A 1 84 ? 40.406 5.755 -54.680 1.00 93.25 84 GLN A C 1
ATOM 694 O O . GLN A 1 84 ? 39.511 6.042 -53.883 1.00 93.25 84 GLN A O 1
ATOM 699 N N . GLY A 1 85 ? 40.240 4.831 -55.633 1.00 94.75 85 GLY A N 1
ATOM 700 C CA . GLY A 1 85 ? 39.002 4.071 -55.802 1.00 94.75 85 GLY A CA 1
ATOM 701 C C . GLY A 1 85 ? 38.663 3.221 -54.577 1.00 94.75 85 GLY A C 1
ATOM 702 O O . GLY A 1 85 ? 37.508 3.178 -54.157 1.00 94.75 85 GLY A O 1
ATOM 703 N N . LYS A 1 86 ? 39.670 2.601 -53.949 1.00 95.06 86 LYS A N 1
ATOM 704 C CA . LYS A 1 86 ? 39.495 1.820 -52.720 1.00 95.06 86 LYS A CA 1
ATOM 705 C C . LYS A 1 86 ? 39.040 2.693 -51.548 1.00 95.06 86 LYS A C 1
ATOM 707 O O . LYS A 1 86 ? 38.071 2.340 -50.883 1.00 95.06 86 LYS A O 1
ATOM 712 N N . ILE A 1 87 ? 39.691 3.837 -51.327 1.00 95.19 87 ILE A N 1
ATOM 713 C CA . ILE A 1 87 ? 39.328 4.781 -50.255 1.00 95.19 87 ILE A CA 1
ATOM 714 C C . ILE A 1 87 ? 37.905 5.313 -50.466 1.00 95.19 87 ILE A C 1
ATOM 716 O O . ILE A 1 87 ? 37.117 5.376 -49.521 1.00 95.19 87 ILE A O 1
ATOM 720 N N . GLN A 1 88 ? 37.553 5.665 -51.705 1.00 94.31 88 GLN A N 1
ATOM 721 C CA . GLN A 1 88 ? 36.214 6.141 -52.043 1.00 94.31 88 GLN A CA 1
ATOM 722 C C . GLN A 1 88 ? 35.153 5.058 -51.798 1.00 94.31 88 GLN A C 1
ATOM 724 O O . GLN A 1 88 ? 34.137 5.338 -51.163 1.00 94.31 88 GLN A O 1
ATOM 729 N N . ALA A 1 89 ? 35.407 3.815 -52.217 1.00 93.81 89 ALA A N 1
ATOM 730 C CA . ALA A 1 89 ? 34.494 2.696 -51.993 1.00 93.81 89 ALA A CA 1
ATOM 731 C C . ALA A 1 89 ? 34.325 2.365 -50.499 1.00 93.81 89 ALA A C 1
ATOM 733 O O . ALA A 1 89 ? 33.215 2.089 -50.044 1.00 93.81 89 ALA A O 1
ATOM 734 N N . GLU A 1 90 ? 35.406 2.420 -49.714 1.00 94.38 90 GLU A N 1
ATOM 735 C CA . GLU A 1 90 ? 35.355 2.227 -48.259 1.00 94.38 90 GLU A CA 1
ATOM 736 C C . GLU A 1 90 ? 34.524 3.318 -47.575 1.00 94.38 90 GLU A C 1
ATOM 738 O O . GLU A 1 90 ? 33.704 3.010 -46.705 1.00 94.38 90 GLU A O 1
ATOM 743 N N . LYS A 1 91 ? 34.676 4.575 -48.004 1.00 94.81 91 LYS A N 1
ATOM 744 C CA . LYS A 1 91 ? 33.889 5.702 -47.496 1.00 94.81 91 LYS A CA 1
ATOM 745 C C . LYS A 1 91 ? 32.408 5.576 -47.854 1.00 94.81 91 LYS A C 1
ATOM 747 O O . LYS A 1 91 ? 31.559 5.719 -46.981 1.00 94.81 91 LYS A O 1
ATOM 752 N N . GLU A 1 92 ? 32.088 5.247 -49.103 1.00 94.75 92 GLU A N 1
ATOM 753 C CA . GLU A 1 92 ? 30.705 5.027 -49.545 1.00 94.75 92 GLU A CA 1
ATOM 754 C C . GLU A 1 92 ? 30.041 3.868 -48.796 1.00 94.75 92 GLU A C 1
ATOM 756 O O . GLU A 1 92 ? 28.875 3.964 -48.408 1.00 94.75 92 GLU A O 1
ATOM 761 N N . LEU A 1 93 ? 30.785 2.791 -48.529 1.00 94.56 93 LEU A N 1
ATOM 762 C CA . LEU A 1 93 ? 30.295 1.667 -47.737 1.00 94.56 93 LEU A CA 1
ATOM 763 C C . LEU A 1 93 ? 30.029 2.069 -46.279 1.00 94.56 93 LEU A C 1
ATOM 765 O O . LEU A 1 93 ? 29.032 1.631 -45.702 1.00 94.56 93 LEU A O 1
ATOM 769 N N . GLN A 1 94 ? 30.904 2.879 -45.677 1.00 93.94 94 GLN A N 1
ATOM 770 C CA . GLN A 1 94 ? 30.695 3.406 -44.325 1.00 93.94 94 GLN A CA 1
ATOM 771 C C . GLN A 1 94 ? 29.471 4.321 -44.262 1.00 93.94 94 GLN A C 1
ATOM 773 O O . GLN A 1 94 ? 28.622 4.136 -43.389 1.00 93.94 94 GLN A O 1
ATOM 778 N N . ASP A 1 95 ? 29.330 5.239 -45.217 1.00 94.94 95 ASP A N 1
ATOM 779 C CA . ASP A 1 95 ? 28.184 6.144 -45.300 1.00 94.94 95 ASP A CA 1
ATOM 780 C C . ASP A 1 95 ? 26.874 5.368 -45.497 1.00 94.94 95 ASP A C 1
ATOM 782 O O . ASP A 1 95 ? 25.864 5.669 -44.856 1.00 94.94 95 ASP A O 1
ATOM 786 N N . LEU A 1 96 ? 26.879 4.333 -46.346 1.00 95.12 96 LEU A N 1
ATOM 787 C CA . LEU A 1 96 ? 25.712 3.482 -46.569 1.00 95.12 96 LEU A CA 1
ATOM 788 C C . LEU A 1 96 ? 25.319 2.713 -45.302 1.00 95.12 96 LEU A C 1
ATOM 790 O O . LEU A 1 96 ? 24.137 2.675 -44.961 1.00 95.12 96 LEU A O 1
ATOM 794 N N . LYS A 1 97 ? 26.291 2.138 -44.582 1.00 95.00 97 LYS A N 1
ATOM 795 C CA . LYS A 1 97 ? 26.041 1.445 -43.308 1.00 95.00 97 LYS A CA 1
ATOM 796 C C . LYS A 1 97 ? 25.461 2.387 -42.259 1.00 95.00 97 LYS A C 1
ATOM 798 O O . LYS A 1 97 ? 24.456 2.044 -41.647 1.00 95.00 97 LYS A O 1
ATOM 803 N N . ALA A 1 98 ? 26.030 3.583 -42.108 1.00 93.44 98 ALA A N 1
ATOM 804 C CA . ALA A 1 98 ? 25.536 4.576 -41.158 1.00 93.44 98 ALA A CA 1
ATOM 805 C C . ALA A 1 98 ? 24.095 5.017 -41.477 1.00 93.44 98 ALA A C 1
ATOM 807 O O . ALA A 1 98 ? 23.279 5.186 -40.571 1.00 93.44 98 ALA A O 1
ATOM 808 N N . ARG A 1 99 ? 23.749 5.167 -42.765 1.00 94.81 99 ARG A N 1
ATOM 809 C CA . ARG A 1 99 ? 22.367 5.461 -43.187 1.00 94.81 99 ARG A CA 1
ATOM 810 C C . ARG A 1 99 ? 21.409 4.328 -42.831 1.00 94.81 99 ARG A C 1
ATOM 812 O O . ARG A 1 99 ? 20.365 4.600 -42.250 1.00 94.81 99 ARG A O 1
ATOM 819 N N . LEU A 1 100 ? 21.785 3.086 -43.133 1.00 95.00 100 LEU A N 1
ATOM 820 C CA . LEU A 1 100 ? 20.990 1.901 -42.807 1.00 95.00 100 LEU A CA 1
ATOM 821 C C . LEU A 1 100 ? 20.782 1.751 -41.297 1.00 95.00 100 LEU A C 1
ATOM 823 O O . LEU A 1 100 ? 19.664 1.509 -40.859 1.00 95.00 100 LEU A O 1
ATOM 827 N N . GLU A 1 101 ? 21.828 1.931 -40.491 1.00 94.12 101 GLU A N 1
ATOM 828 C CA . GLU A 1 101 ? 21.729 1.868 -39.028 1.00 94.12 101 GLU A CA 1
ATOM 829 C C . GLU A 1 101 ? 20.792 2.942 -38.466 1.00 94.12 101 GLU A C 1
ATOM 831 O O . GLU A 1 101 ? 19.992 2.654 -37.575 1.00 94.12 101 GLU A O 1
ATOM 836 N N . ASN A 1 102 ? 20.848 4.161 -39.008 1.00 93.38 102 ASN A N 1
ATOM 837 C CA . ASN A 1 102 ? 19.936 5.232 -38.619 1.00 93.38 102 ASN A CA 1
ATOM 838 C C . ASN A 1 102 ? 18.489 4.930 -39.028 1.00 93.38 102 ASN A C 1
ATOM 840 O O . ASN A 1 102 ? 17.585 5.145 -38.226 1.00 93.38 102 ASN A O 1
ATOM 844 N N . GLU A 1 103 ? 18.260 4.400 -40.230 1.00 95.75 103 GLU A N 1
ATOM 845 C CA . GLU A 1 103 ? 16.922 4.018 -40.694 1.00 95.75 103 GLU A CA 1
ATOM 846 C C . GLU A 1 103 ? 16.333 2.886 -39.838 1.00 95.75 103 GLU A C 1
ATOM 848 O O . GLU A 1 103 ? 15.192 2.980 -39.385 1.00 95.75 103 GLU A O 1
ATOM 853 N N . TYR A 1 104 ? 17.128 1.857 -39.523 1.00 92.75 104 TYR A N 1
ATOM 854 C CA . TYR A 1 104 ? 16.721 0.798 -38.596 1.00 92.75 104 TYR A CA 1
ATOM 855 C C . TYR A 1 104 ? 16.392 1.346 -37.208 1.00 92.75 104 TYR A C 1
ATOM 857 O O . TYR A 1 104 ? 15.389 0.946 -36.617 1.00 92.75 104 TYR A O 1
ATOM 865 N N . ARG A 1 105 ? 17.204 2.274 -36.688 1.00 93.56 105 ARG A N 1
ATOM 866 C CA . ARG A 1 105 ? 16.962 2.894 -35.381 1.00 93.56 105 ARG A CA 1
ATOM 867 C C . ARG A 1 105 ? 15.661 3.694 -35.370 1.00 93.56 105 ARG A C 1
ATOM 869 O O . ARG A 1 105 ? 14.859 3.507 -34.464 1.00 93.56 105 ARG A O 1
ATOM 876 N N . GLN A 1 106 ? 15.412 4.494 -36.406 1.00 93.69 106 GLN A N 1
ATOM 877 C CA . GLN A 1 106 ? 14.158 5.239 -36.557 1.00 93.69 106 GLN A CA 1
ATOM 878 C C . GLN A 1 106 ? 12.947 4.305 -36.621 1.00 93.69 106 GLN A C 1
ATOM 880 O O . GLN A 1 106 ? 11.938 4.561 -35.972 1.00 93.69 106 GLN A O 1
ATOM 885 N N . LYS A 1 107 ? 13.045 3.191 -37.357 1.00 93.06 107 LYS A N 1
ATOM 886 C CA . LYS A 1 107 ? 11.956 2.207 -37.445 1.00 93.06 107 LYS A CA 1
ATOM 887 C C . LYS A 1 107 ? 11.678 1.509 -36.114 1.00 93.06 107 LYS A C 1
ATOM 889 O O . LYS A 1 107 ? 10.518 1.229 -35.818 1.00 93.06 107 LYS A O 1
ATOM 894 N N . LEU A 1 108 ? 12.711 1.239 -35.316 1.00 92.56 108 LEU A N 1
ATOM 895 C CA . LEU A 1 108 ? 12.548 0.692 -33.967 1.00 92.56 108 LEU A CA 1
ATOM 896 C C . LEU A 1 108 ? 11.891 1.706 -33.024 1.00 92.56 108 LEU A C 1
ATOM 898 O O . LEU A 1 108 ? 10.942 1.349 -32.336 1.00 92.56 108 LEU A O 1
ATOM 902 N N . GLU A 1 109 ? 12.317 2.970 -33.057 1.00 91.75 109 GLU A N 1
ATOM 903 C CA . GLU A 1 109 ? 11.700 4.044 -32.266 1.00 91.75 109 GLU A CA 1
ATOM 904 C C . GLU A 1 109 ? 10.225 4.265 -32.650 1.00 91.75 109 GLU A C 1
ATOM 906 O O . GLU A 1 109 ? 9.366 4.401 -31.777 1.00 91.75 109 GLU A O 1
ATOM 911 N N . GLU A 1 110 ? 9.895 4.237 -33.947 1.00 93.69 110 GLU A N 1
ATOM 912 C CA . GLU A 1 110 ? 8.506 4.275 -34.430 1.00 93.69 110 GLU A CA 1
ATOM 913 C C . GLU A 1 110 ? 7.684 3.095 -33.889 1.00 93.69 110 GLU A C 1
ATOM 915 O O . GLU A 1 110 ? 6.546 3.280 -33.449 1.00 93.69 110 GLU A O 1
ATOM 920 N N . LEU A 1 111 ? 8.246 1.882 -33.900 1.00 92.19 111 LEU A N 1
ATOM 921 C CA . LEU A 1 111 ? 7.571 0.687 -33.397 1.00 92.19 111 LEU A CA 1
ATOM 922 C C . LEU A 1 111 ? 7.330 0.765 -31.884 1.00 92.19 111 LEU A C 1
ATOM 924 O O . LEU A 1 111 ? 6.228 0.453 -31.431 1.00 92.19 111 LEU A O 1
ATOM 928 N N . ASP A 1 112 ? 8.319 1.218 -31.115 1.00 90.56 112 ASP A N 1
ATOM 929 C CA . ASP A 1 112 ? 8.198 1.404 -29.667 1.00 90.56 112 ASP A CA 1
ATOM 930 C C . ASP A 1 112 ? 7.114 2.435 -29.329 1.00 90.56 112 ASP A C 1
ATOM 932 O O . ASP A 1 112 ? 6.279 2.203 -28.448 1.00 90.56 112 ASP A O 1
ATOM 936 N N . HIS A 1 113 ? 7.050 3.538 -30.082 1.00 91.62 113 HIS A N 1
ATOM 937 C CA . HIS A 1 113 ? 5.978 4.522 -29.947 1.00 91.62 113 HIS A CA 1
ATOM 938 C C . HIS A 1 113 ? 4.595 3.935 -30.257 1.00 91.62 113 HIS A C 1
ATOM 940 O O . HIS A 1 113 ? 3.642 4.182 -29.509 1.00 91.62 113 HIS A O 1
ATOM 946 N N . LEU A 1 114 ? 4.468 3.127 -31.314 1.00 93.69 114 LEU A N 1
ATOM 947 C CA . LEU A 1 114 ? 3.208 2.460 -31.650 1.00 93.69 114 LEU A CA 1
ATOM 948 C C . LEU A 1 114 ? 2.780 1.476 -30.555 1.00 93.69 114 LEU A C 1
ATOM 950 O O . LEU A 1 114 ? 1.623 1.507 -30.133 1.00 93.69 114 LEU A O 1
ATOM 954 N N . LEU A 1 115 ? 3.698 0.653 -30.042 1.00 90.88 115 LEU A N 1
ATOM 955 C CA . LEU A 1 115 ? 3.415 -0.294 -28.960 1.00 90.88 115 LEU A CA 1
ATOM 956 C C . LEU A 1 115 ? 2.993 0.417 -27.669 1.00 90.88 115 LEU A C 1
ATOM 958 O O . LEU A 1 115 ? 2.030 -0.006 -27.026 1.00 90.88 115 LEU A O 1
ATOM 962 N N . ALA A 1 116 ? 3.658 1.519 -27.315 1.00 88.50 116 ALA A N 1
ATOM 963 C CA . ALA A 1 116 ? 3.271 2.341 -26.173 1.00 88.50 116 ALA A CA 1
ATOM 964 C C . ALA A 1 116 ? 1.863 2.933 -26.351 1.00 88.50 116 ALA A C 1
ATOM 966 O O . ALA A 1 116 ? 1.044 2.855 -25.435 1.00 88.50 116 ALA A O 1
ATOM 967 N N . SER A 1 117 ? 1.549 3.452 -27.544 1.00 90.75 117 SER A N 1
ATOM 968 C CA . SER A 1 117 ? 0.225 4.015 -27.843 1.00 90.75 117 SER A CA 1
ATOM 969 C C . SER A 1 117 ? -0.894 2.967 -27.792 1.00 90.75 117 SER A C 1
ATOM 971 O O . SER A 1 117 ? -1.963 3.233 -27.246 1.00 90.75 117 SER A O 1
ATOM 973 N N . LEU A 1 118 ? -0.638 1.750 -28.289 1.00 90.06 118 LEU A N 1
ATOM 974 C CA . LEU A 1 118 ? -1.584 0.636 -28.222 1.00 90.06 118 LEU A CA 1
ATOM 975 C C . LEU A 1 118 ? -1.823 0.196 -26.780 1.00 90.06 118 LEU A C 1
ATOM 977 O O . LEU A 1 118 ? -2.967 -0.042 -26.396 1.00 90.06 118 LEU A O 1
ATOM 981 N N . ARG A 1 119 ? -0.760 0.112 -25.971 1.00 85.56 119 ARG A N 1
ATOM 982 C CA . ARG A 1 119 ? -0.873 -0.224 -24.548 1.00 85.56 119 ARG A CA 1
ATOM 983 C C . ARG A 1 119 ? -1.741 0.793 -23.811 1.00 85.56 119 ARG A C 1
ATOM 985 O O . ARG A 1 119 ? -2.639 0.387 -23.079 1.00 85.56 119 ARG A O 1
ATOM 992 N N . GLU A 1 120 ? -1.508 2.081 -24.043 1.00 86.31 120 GLU A N 1
ATOM 993 C CA . GLU A 1 120 ? -2.306 3.154 -23.445 1.00 86.31 120 GLU A CA 1
ATOM 994 C C . GLU A 1 120 ? -3.772 3.079 -23.894 1.00 86.31 120 GLU A C 1
ATOM 996 O O . GLU A 1 120 ? -4.675 3.115 -23.061 1.00 86.31 120 GLU A O 1
ATOM 1001 N N . ALA A 1 121 ? -4.027 2.883 -25.192 1.00 87.12 121 ALA A N 1
ATOM 1002 C CA . ALA A 1 121 ? -5.383 2.754 -25.724 1.00 87.12 121 ALA A CA 1
ATOM 1003 C C . ALA A 1 121 ? -6.144 1.560 -25.118 1.00 87.12 121 ALA A C 1
ATOM 1005 O O . ALA A 1 121 ? -7.319 1.689 -24.772 1.00 87.12 121 ALA A O 1
ATOM 1006 N N . ILE A 1 122 ? -5.478 0.412 -24.943 1.00 83.81 122 ILE A N 1
ATOM 1007 C CA . ILE A 1 122 ? -6.064 -0.762 -24.280 1.00 83.81 122 ILE A CA 1
ATOM 1008 C C . ILE A 1 122 ? -6.377 -0.444 -22.815 1.00 83.81 122 ILE A C 1
ATOM 1010 O O . ILE A 1 122 ? -7.490 -0.707 -22.365 1.00 83.81 122 ILE A O 1
ATOM 1014 N N . SER A 1 123 ? -5.435 0.147 -22.074 1.00 76.31 123 SER A N 1
ATOM 1015 C CA . SER A 1 123 ? -5.643 0.514 -20.669 1.00 76.31 123 SER A CA 1
ATOM 1016 C C . SER A 1 123 ? -6.800 1.500 -20.490 1.00 76.31 123 SER A C 1
ATOM 1018 O O . SER A 1 123 ? -7.642 1.298 -19.614 1.00 76.31 123 SER A O 1
ATOM 1020 N N . GLN A 1 124 ? -6.901 2.520 -21.344 1.00 77.69 124 GLN A N 1
ATOM 1021 C CA . GLN A 1 124 ? -8.017 3.466 -21.312 1.00 77.69 124 GLN A CA 1
ATOM 1022 C C . GLN A 1 124 ? -9.351 2.808 -21.678 1.00 77.69 124 GLN A C 1
ATOM 1024 O O . GLN A 1 124 ? -10.357 3.092 -21.028 1.00 77.69 124 GLN A O 1
ATOM 1029 N N . GLY A 1 125 ? -9.359 1.900 -22.659 1.00 76.69 125 GLY A N 1
ATOM 1030 C CA . GLY A 1 125 ? -10.552 1.143 -23.040 1.00 76.69 125 GLY A CA 1
ATOM 1031 C C . GLY A 1 125 ? -11.064 0.224 -21.927 1.00 76.69 125 GLY A C 1
ATOM 1032 O O . GLY A 1 125 ? -12.267 0.153 -21.689 1.00 76.69 125 GLY A O 1
ATOM 1033 N N . VAL A 1 126 ? -10.168 -0.443 -21.194 1.00 72.31 126 VAL A N 1
ATOM 1034 C CA . VAL A 1 126 ? -10.551 -1.258 -20.025 1.00 72.31 126 VAL A CA 1
ATOM 1035 C C . VAL A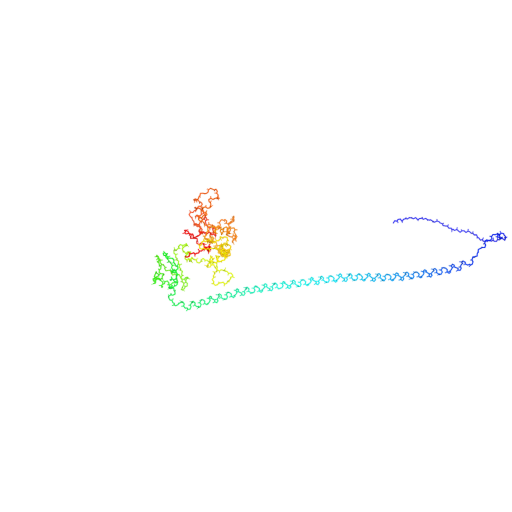 1 126 ? -11.180 -0.377 -18.943 1.00 72.31 126 VAL A C 1
ATOM 1037 O O . VAL A 1 126 ? -12.284 -0.661 -18.487 1.00 72.31 126 VAL A O 1
ATOM 1040 N N . LEU A 1 127 ? -10.545 0.750 -18.604 1.00 65.31 127 LEU A N 1
ATOM 1041 C CA . LEU A 1 127 ? -11.066 1.679 -17.594 1.00 65.31 127 LEU A CA 1
ATOM 1042 C C . LEU A 1 127 ? -12.415 2.303 -17.989 1.00 65.31 127 LEU A C 1
ATOM 1044 O O . LEU A 1 127 ? -13.254 2.562 -17.121 1.00 65.31 127 LEU A O 1
ATOM 1048 N N . SER A 1 128 ? -12.642 2.573 -19.279 1.00 71.62 128 SER A N 1
ATOM 1049 C CA . SER A 1 128 ? -13.923 3.103 -19.756 1.00 71.62 128 SER A CA 1
ATOM 1050 C C . SER A 1 128 ? -15.028 2.054 -19.673 1.00 71.62 128 SER A C 1
ATOM 1052 O O . SER A 1 128 ? -16.117 2.362 -19.189 1.00 71.62 128 SER A O 1
ATOM 1054 N N . LEU A 1 129 ? -14.733 0.812 -20.073 1.00 68.12 129 LEU A N 1
ATOM 1055 C CA . LEU A 1 129 ? -15.666 -0.309 -19.972 1.00 68.12 129 LEU A CA 1
ATOM 1056 C C . LEU A 1 129 ? -16.038 -0.588 -18.514 1.00 68.12 129 LEU A C 1
ATOM 1058 O O . LEU A 1 129 ? -17.220 -0.741 -18.217 1.00 68.12 129 LEU A O 1
ATOM 1062 N N . ASP A 1 130 ? -15.077 -0.555 -17.589 1.00 68.06 130 ASP A N 1
ATOM 1063 C CA . ASP A 1 130 ? -15.349 -0.727 -16.158 1.00 68.06 130 ASP A CA 1
ATOM 1064 C C . ASP A 1 130 ? -16.311 0.350 -15.633 1.00 68.06 130 ASP A C 1
ATOM 1066 O O . ASP A 1 130 ? -17.277 0.052 -14.925 1.00 68.06 130 ASP A O 1
ATOM 1070 N N . ARG A 1 131 ? -16.113 1.617 -16.027 1.00 69.19 131 ARG A N 1
ATOM 1071 C CA . ARG A 1 131 ? -17.020 2.717 -15.652 1.00 69.19 131 ARG A CA 1
ATOM 1072 C C . ARG A 1 131 ? -18.416 2.550 -16.236 1.00 69.19 131 ARG A C 1
ATOM 1074 O O . ARG A 1 131 ? -19.398 2.809 -15.536 1.00 69.19 131 ARG A O 1
ATOM 1081 N N . GLU A 1 132 ? -18.526 2.147 -17.494 1.00 75.00 132 GLU A N 1
ATOM 1082 C CA . GLU A 1 132 ? -19.813 1.896 -18.142 1.00 75.00 132 GLU A CA 1
ATOM 1083 C C . GLU A 1 132 ? -20.551 0.725 -17.493 1.00 75.00 132 GLU A C 1
ATOM 1085 O O . GLU A 1 132 ? -21.731 0.862 -17.166 1.00 75.00 132 GLU A O 1
ATOM 1090 N N . VAL A 1 133 ? -19.855 -0.381 -17.212 1.00 73.56 133 VAL A N 1
ATOM 1091 C CA . VAL A 1 133 ? -20.416 -1.555 -16.531 1.00 73.56 133 VAL A CA 1
ATOM 1092 C C . VAL A 1 133 ? -20.889 -1.186 -15.133 1.00 73.56 133 VAL A C 1
ATOM 1094 O O . VAL A 1 133 ? -22.028 -1.490 -14.788 1.00 73.56 133 VAL A O 1
ATOM 1097 N N . LEU A 1 134 ? -20.086 -0.469 -14.343 1.00 67.94 134 LEU A N 1
ATOM 1098 C CA . LEU A 1 134 ? -20.492 -0.000 -13.014 1.00 67.94 134 LEU A CA 1
ATOM 1099 C C . LEU A 1 134 ? -21.682 0.964 -13.076 1.00 67.94 134 LEU A C 1
ATOM 1101 O O . LEU A 1 134 ? -22.536 0.953 -12.189 1.00 67.94 134 LEU A O 1
ATOM 1105 N N . THR A 1 135 ? -21.767 1.791 -14.117 1.00 74.31 135 THR A N 1
ATOM 1106 C CA . THR A 1 135 ? -22.890 2.716 -14.322 1.00 74.31 135 THR A CA 1
ATOM 1107 C C . THR A 1 135 ? -24.164 1.952 -14.677 1.00 74.31 135 THR A C 1
ATOM 1109 O O . THR A 1 135 ? -25.215 2.201 -14.086 1.00 74.31 135 THR A O 1
ATOM 1112 N N . LEU A 1 136 ? -24.072 0.968 -15.573 1.00 74.56 136 LEU A N 1
ATOM 1113 C CA . LEU A 1 136 ? -25.156 0.037 -15.887 1.00 74.56 136 LEU A CA 1
ATOM 1114 C C . LEU A 1 136 ? -25.581 -0.763 -14.659 1.00 74.56 136 LEU A C 1
ATOM 1116 O O . LEU A 1 136 ? -26.775 -0.878 -14.412 1.00 74.56 136 LEU A O 1
ATOM 1120 N N . LEU A 1 137 ? -24.636 -1.249 -13.854 1.00 70.31 137 LEU A N 1
ATOM 1121 C CA . LEU A 1 137 ? -24.910 -1.979 -12.620 1.00 70.31 137 LEU A CA 1
ATOM 1122 C C . LEU A 1 137 ? -25.635 -1.088 -11.607 1.00 70.31 137 LEU A C 1
ATOM 1124 O O . LEU A 1 137 ? -26.648 -1.499 -11.054 1.00 70.31 137 LEU A O 1
ATOM 1128 N N . LYS A 1 138 ? -25.191 0.163 -11.425 1.00 64.25 138 LYS A N 1
ATOM 1129 C CA . LYS A 1 138 ? -25.884 1.159 -10.592 1.00 64.25 138 LYS A CA 1
ATOM 1130 C C . LYS A 1 138 ? -27.299 1.424 -11.090 1.00 64.25 138 LYS A C 1
ATOM 1132 O O . LYS A 1 138 ? -28.221 1.439 -10.282 1.00 64.25 138 LYS A O 1
ATOM 1137 N N . LEU A 1 139 ? -27.492 1.594 -12.398 1.00 69.19 139 LEU A N 1
ATOM 1138 C CA . LEU A 1 139 ? -28.816 1.790 -12.987 1.00 69.19 139 LEU A CA 1
ATOM 1139 C C . LEU A 1 139 ? -29.694 0.545 -12.838 1.00 69.19 139 LEU A C 1
ATOM 1141 O O . LEU A 1 139 ? -30.883 0.678 -12.574 1.00 69.19 139 LEU A O 1
ATOM 1145 N N . LEU A 1 140 ? -29.135 -0.656 -12.977 1.00 66.56 140 LEU A N 1
ATOM 1146 C CA . LEU A 1 140 ? -29.857 -1.920 -12.846 1.00 66.56 140 LEU A CA 1
ATOM 1147 C C . LEU A 1 140 ? -30.262 -2.168 -11.391 1.00 66.56 140 LEU A C 1
ATOM 1149 O O . LEU A 1 140 ? -31.421 -2.476 -11.135 1.00 66.56 140 LEU A O 1
ATOM 1153 N N . VAL A 1 141 ? -29.351 -1.937 -10.442 1.00 63.81 141 VAL A N 1
ATOM 1154 C CA . VAL A 1 141 ? -29.623 -1.962 -9.000 1.00 63.81 141 VAL A CA 1
ATOM 1155 C C . VAL A 1 141 ? -30.679 -0.916 -8.659 1.00 63.81 141 VAL A C 1
ATOM 1157 O O . VAL A 1 141 ? -31.703 -1.255 -8.086 1.00 63.81 141 VAL A O 1
ATOM 1160 N N . GLN A 1 142 ? -30.529 0.336 -9.092 1.00 60.91 142 GLN A N 1
ATOM 1161 C CA . GLN A 1 142 ? -31.555 1.353 -8.857 1.00 60.91 142 GLN A CA 1
ATOM 1162 C C . GLN A 1 142 ? -32.906 0.947 -9.457 1.00 60.91 142 GLN A C 1
ATOM 1164 O O . GLN A 1 142 ? -33.932 1.080 -8.803 1.00 60.91 142 GLN A O 1
ATOM 1169 N N . LYS A 1 143 ? -32.939 0.403 -10.675 1.00 58.03 143 LYS A N 1
ATOM 1170 C CA . LYS A 1 143 ? -34.189 0.087 -11.378 1.00 58.03 143 LYS A CA 1
ATOM 1171 C C . LYS A 1 143 ? -34.859 -1.199 -10.891 1.00 58.03 143 LYS A C 1
ATOM 1173 O O . LYS A 1 143 ? -36.080 -1.274 -10.984 1.00 58.03 143 LYS A O 1
ATOM 1178 N N . LEU A 1 144 ? -34.107 -2.178 -10.386 1.00 57.00 144 LEU A N 1
ATOM 1179 C CA . LEU A 1 144 ? -34.639 -3.411 -9.793 1.00 57.00 144 LEU A CA 1
ATOM 1180 C C . LEU A 1 144 ? -35.010 -3.208 -8.320 1.00 57.00 144 LEU A C 1
ATOM 1182 O O . LEU A 1 144 ? -36.109 -3.577 -7.922 1.00 57.00 144 LEU A O 1
ATOM 1186 N N . PHE A 1 145 ? -34.169 -2.534 -7.529 1.00 54.28 145 PHE A N 1
ATOM 1187 C CA . PHE A 1 145 ? -34.446 -2.311 -6.109 1.00 54.28 145 PHE A CA 1
ATOM 1188 C C . PHE A 1 145 ? -35.543 -1.256 -5.885 1.00 54.28 145 PHE A C 1
ATOM 1190 O O . PHE A 1 145 ? -36.412 -1.467 -5.046 1.00 54.28 145 PHE A O 1
ATOM 1197 N N . PHE A 1 146 ? -35.606 -0.154 -6.650 1.00 48.84 146 PHE A N 1
ATOM 1198 C CA . PHE A 1 146 ? -36.629 0.879 -6.394 1.00 48.84 146 PHE A CA 1
ATOM 1199 C C . PHE A 1 146 ? -38.038 0.520 -6.887 1.00 48.84 146 PHE A C 1
ATOM 1201 O O . PHE A 1 146 ? -39.011 1.086 -6.383 1.00 48.84 146 PHE A O 1
ATOM 1208 N N . LYS A 1 147 ? -38.188 -0.390 -7.860 1.00 47.09 147 LYS A N 1
ATOM 1209 C CA . LYS A 1 147 ? -39.508 -0.694 -8.445 1.00 47.09 147 LYS A CA 1
ATOM 1210 C C . LYS A 1 147 ? -40.363 -1.625 -7.585 1.00 47.09 147 LYS A C 1
ATOM 1212 O O . LYS A 1 147 ? -41.585 -1.551 -7.686 1.00 47.09 147 LYS A O 1
ATOM 1217 N N . GLU A 1 148 ? -39.745 -2.451 -6.740 1.00 47.66 148 GLU A N 1
ATOM 1218 C CA . GLU A 1 148 ? -40.452 -3.430 -5.899 1.00 47.66 148 GLU A CA 1
ATOM 1219 C C . GLU A 1 148 ? -40.470 -3.057 -4.405 1.00 47.66 148 GLU A C 1
ATOM 1221 O O . GLU A 1 148 ? -41.452 -3.356 -3.730 1.00 47.66 148 GLU A O 1
ATOM 1226 N N . PHE A 1 149 ? -39.468 -2.338 -3.878 1.00 48.34 149 PHE A N 1
ATOM 1227 C CA . PHE A 1 149 ? -39.371 -2.083 -2.428 1.00 48.34 149 PHE A CA 1
ATOM 1228 C C . PHE A 1 149 ? -40.165 -0.870 -1.911 1.00 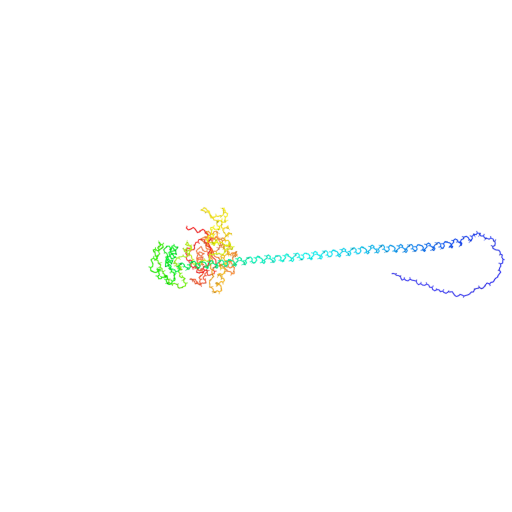48.34 149 PHE A C 1
ATOM 1230 O O . PHE A 1 149 ? -40.590 -0.873 -0.760 1.00 48.34 149 PHE A O 1
ATOM 1237 N N . LEU A 1 150 ? -40.424 0.162 -2.726 1.00 46.06 150 LEU A N 1
ATOM 1238 C CA . LEU A 1 150 ? -41.034 1.419 -2.245 1.00 46.06 150 LEU A CA 1
ATOM 1239 C C . LEU A 1 150 ? -42.528 1.334 -1.854 1.00 46.06 150 LEU A C 1
ATOM 1241 O O . LEU A 1 150 ? -43.111 2.351 -1.470 1.00 46.06 150 LEU A O 1
ATOM 1245 N N . ARG A 1 151 ? -43.165 0.159 -1.954 1.00 51.25 151 ARG A N 1
ATOM 1246 C CA . ARG A 1 151 ? -44.581 -0.050 -1.591 1.00 51.25 151 ARG A CA 1
ATOM 1247 C C . ARG A 1 151 ? -44.818 -1.014 -0.429 1.00 51.25 151 ARG A C 1
ATOM 1249 O O . ARG A 1 151 ? -45.957 -1.107 0.014 1.00 51.25 151 ARG A O 1
ATOM 1256 N N . ASP A 1 152 ? -43.796 -1.710 0.058 1.00 57.84 152 ASP A N 1
ATOM 1257 C CA . ASP A 1 152 ? -43.961 -2.716 1.108 1.00 57.84 152 ASP A CA 1
ATOM 1258 C C . ASP A 1 152 ? -43.482 -2.153 2.455 1.00 57.84 152 ASP A C 1
ATOM 1260 O O . ASP A 1 152 ? -42.283 -2.071 2.721 1.00 57.84 152 ASP A O 1
ATOM 1264 N N . GLU A 1 153 ? -44.424 -1.760 3.321 1.00 58.84 153 GLU A N 1
ATOM 1265 C CA . GLU A 1 153 ? -44.153 -1.317 4.702 1.00 58.84 153 GLU A CA 1
ATOM 1266 C C . GLU A 1 153 ? -43.373 -2.377 5.518 1.00 58.84 153 GLU A C 1
ATOM 1268 O O . GLU A 1 153 ? -42.757 -2.052 6.533 1.00 58.84 153 GLU A O 1
ATOM 1273 N N . GLY A 1 154 ? -43.331 -3.637 5.059 1.00 63.53 154 GLY A N 1
ATOM 1274 C CA . GLY A 1 154 ? -42.545 -4.718 5.654 1.00 63.53 154 GLY A CA 1
ATOM 1275 C C . GLY A 1 154 ? -41.037 -4.654 5.384 1.00 63.53 154 GLY A C 1
ATOM 1276 O O . GLY A 1 154 ? -40.269 -5.321 6.077 1.00 63.53 154 GLY A O 1
ATOM 1277 N N . VAL A 1 155 ? -40.580 -3.855 4.416 1.00 68.38 155 VAL A N 1
ATOM 1278 C CA . VAL A 1 155 ? -39.154 -3.705 4.084 1.00 68.38 155 VAL A CA 1
ATOM 1279 C C . VAL A 1 155 ? -38.367 -3.142 5.255 1.00 68.38 155 VAL A C 1
ATOM 1281 O O . VAL A 1 155 ? -37.408 -3.770 5.698 1.00 68.38 155 VAL A O 1
ATOM 1284 N N . ILE A 1 156 ? -38.789 -1.993 5.786 1.00 73.06 156 ILE A N 1
ATOM 1285 C CA . ILE A 1 156 ? -38.062 -1.338 6.875 1.00 73.06 156 ILE A CA 1
ATOM 1286 C C . ILE A 1 156 ? -38.061 -2.211 8.132 1.00 73.06 156 ILE A C 1
ATOM 1288 O O . ILE A 1 156 ? -37.069 -2.264 8.847 1.00 73.06 156 ILE A O 1
ATOM 1292 N N . LEU A 1 157 ? -39.129 -2.983 8.358 1.00 75.44 157 LEU A N 1
ATOM 1293 C CA . LEU A 1 157 ? -39.203 -3.946 9.455 1.00 75.44 157 LEU A CA 1
ATOM 1294 C C . LEU A 1 157 ? -38.214 -5.105 9.293 1.00 75.44 157 LEU A C 1
ATOM 1296 O O . LEU A 1 157 ? -37.677 -5.567 10.296 1.00 75.44 157 LEU A O 1
ATOM 1300 N N . ARG A 1 158 ? -37.961 -5.573 8.063 1.00 69.06 158 ARG A N 1
ATOM 1301 C CA . ARG A 1 158 ? -36.927 -6.582 7.776 1.00 69.06 158 ARG A CA 1
ATOM 1302 C C . ARG A 1 158 ? -35.526 -6.009 7.963 1.00 69.06 158 ARG A C 1
ATOM 1304 O O . ARG A 1 158 ? -34.726 -6.628 8.647 1.00 69.06 158 ARG A O 1
ATOM 1311 N N . VAL A 1 159 ? -35.260 -4.822 7.420 1.00 68.62 159 VAL A N 1
ATOM 1312 C CA . VAL A 1 159 ? -33.948 -4.163 7.534 1.00 68.62 159 VAL A CA 1
ATOM 1313 C C . VAL A 1 159 ? -33.618 -3.864 8.999 1.00 68.62 159 VAL A C 1
ATOM 1315 O O . VAL A 1 159 ? -32.534 -4.194 9.464 1.00 68.62 159 VAL A O 1
ATOM 1318 N N . VAL A 1 160 ? -34.572 -3.320 9.759 1.00 73.44 160 VAL A N 1
ATOM 1319 C CA . VAL A 1 160 ? -34.395 -3.052 11.193 1.00 73.44 160 VAL A CA 1
ATOM 1320 C C . VAL A 1 160 ? -34.281 -4.342 12.003 1.00 73.44 160 VAL A C 1
ATOM 1322 O O . VAL A 1 160 ? -33.509 -4.387 12.954 1.00 73.44 160 VAL A O 1
ATOM 1325 N N . ARG A 1 161 ? -35.015 -5.403 11.641 1.00 76.69 161 ARG A N 1
ATOM 1326 C CA . ARG A 1 161 ? -34.857 -6.719 12.273 1.00 76.69 161 ARG A CA 1
ATOM 1327 C C . ARG A 1 161 ? -33.439 -7.245 12.098 1.00 76.69 161 ARG A C 1
ATOM 1329 O O . ARG A 1 161 ? -32.849 -7.632 13.096 1.00 76.69 161 ARG A O 1
ATOM 1336 N N . GLU A 1 162 ? -32.929 -7.240 10.871 1.00 65.50 162 GLU A N 1
ATOM 1337 C CA . GLU A 1 162 ? -31.573 -7.697 10.559 1.00 65.50 162 GLU A CA 1
ATOM 1338 C C . GLU A 1 162 ? -30.541 -6.854 11.317 1.00 65.50 162 GLU A C 1
ATOM 1340 O O . GLU A 1 162 ? -29.706 -7.385 12.039 1.00 65.50 162 GLU A O 1
ATOM 1345 N N . ALA A 1 163 ? -30.678 -5.524 11.273 1.00 66.25 163 ALA A N 1
ATOM 1346 C CA . ALA A 1 163 ? -29.791 -4.607 11.986 1.00 66.25 163 ALA A CA 1
ATOM 1347 C C . ALA A 1 163 ? -29.787 -4.856 13.507 1.00 66.25 163 ALA A C 1
ATOM 1349 O O . ALA A 1 163 ? -28.737 -4.821 14.140 1.00 66.25 163 ALA A O 1
ATOM 1350 N N . LEU A 1 164 ? -30.946 -5.150 14.106 1.00 72.25 164 LEU A N 1
ATOM 1351 C CA . LEU A 1 164 ? -31.047 -5.513 15.523 1.00 72.25 164 LEU A CA 1
ATOM 1352 C C . LEU A 1 164 ? -30.578 -6.950 15.815 1.00 72.25 164 LEU A C 1
ATOM 1354 O O . LEU A 1 164 ? -30.233 -7.245 16.955 1.00 72.25 164 LEU A O 1
ATOM 1358 N N . GLN A 1 165 ? -30.594 -7.866 14.846 1.00 71.69 165 GLN A N 1
ATOM 1359 C CA . GLN A 1 165 ? -30.006 -9.200 15.007 1.00 71.69 165 GLN A CA 1
ATOM 1360 C C . GLN A 1 165 ? -28.481 -9.153 14.989 1.00 71.69 165 GLN A C 1
ATOM 1362 O O . GLN A 1 165 ? -27.857 -9.936 15.700 1.00 71.69 165 GLN A O 1
ATOM 1367 N N . GLU A 1 166 ? -27.894 -8.215 14.257 1.00 62.69 166 GLU A N 1
ATOM 1368 C CA . GLU A 1 166 ? -26.450 -7.967 14.262 1.00 62.69 166 GLU A CA 1
ATOM 1369 C C . GLU A 1 166 ? -26.005 -7.141 15.478 1.00 62.69 166 GLU A C 1
ATOM 1371 O O . GLU A 1 166 ? -24.909 -7.329 15.999 1.00 62.69 166 GLU A O 1
ATOM 1376 N N . ALA A 1 167 ? -26.879 -6.277 16.005 1.00 66.81 167 ALA A N 1
ATOM 1377 C CA . ALA A 1 167 ? -26.602 -5.520 17.222 1.00 66.81 167 ALA A CA 1
ATOM 1378 C C . ALA A 1 167 ? -26.359 -6.433 18.434 1.00 66.81 167 ALA A C 1
ATOM 1380 O O . ALA A 1 167 ? -26.997 -7.484 18.598 1.00 66.81 167 ALA A O 1
ATOM 1381 N N . VAL A 1 168 ? -25.454 -6.016 19.317 1.00 63.75 168 VAL A N 1
ATOM 1382 C CA . VAL A 1 168 ? -25.104 -6.808 20.496 1.00 63.75 168 VAL A CA 1
ATOM 1383 C C . VAL A 1 168 ? -26.169 -6.708 21.582 1.00 63.75 168 VAL A C 1
ATOM 1385 O O . VAL A 1 168 ? -26.733 -5.654 21.867 1.00 63.75 168 VAL A O 1
ATOM 1388 N N . GLU A 1 169 ? -26.480 -7.855 22.177 1.00 72.31 169 GLU A N 1
ATOM 1389 C CA . GLU A 1 169 ? -27.460 -7.952 23.248 1.00 72.31 169 GLU A CA 1
ATOM 1390 C C . GLU A 1 169 ? -27.000 -7.160 24.483 1.00 72.31 169 GLU A C 1
ATOM 1392 O O . GLU A 1 169 ? -25.841 -7.221 24.878 1.00 72.31 169 GLU A O 1
ATOM 1397 N N . GLY A 1 170 ? -27.908 -6.403 25.105 1.00 69.31 170 GLY A N 1
ATOM 1398 C CA . GLY A 1 170 ? -27.590 -5.579 26.273 1.00 69.31 170 GLY A CA 1
ATOM 1399 C C . GLY A 1 170 ? -27.179 -4.126 25.986 1.00 69.31 170 GLY A C 1
ATOM 1400 O O . GLY A 1 170 ? -27.100 -3.357 26.941 1.00 69.31 170 GLY A O 1
ATOM 1401 N N . SER A 1 171 ? -27.000 -3.701 24.727 1.00 70.38 171 SER A N 1
ATOM 1402 C CA . SER A 1 171 ? -26.701 -2.294 24.381 1.00 70.38 171 SER A CA 1
ATOM 1403 C C . SER A 1 171 ? -27.959 -1.420 24.260 1.00 70.38 171 SER A C 1
ATOM 1405 O O . SER A 1 171 ? -29.022 -1.907 23.860 1.00 70.38 171 SER A O 1
ATOM 1407 N N . ARG A 1 172 ? -27.865 -0.114 24.529 1.00 76.31 172 ARG A N 1
ATOM 1408 C CA . ARG A 1 172 ? -28.893 0.862 24.133 1.00 76.31 172 ARG A CA 1
ATOM 1409 C C . ARG A 1 172 ? -28.730 1.193 22.659 1.00 76.31 172 ARG A C 1
ATOM 1411 O O . ARG A 1 172 ? -27.633 1.429 22.166 1.00 76.31 172 ARG A O 1
ATOM 1418 N N . VAL A 1 173 ? -29.848 1.231 21.954 1.00 78.25 173 VAL A N 1
ATOM 1419 C CA . VAL A 1 173 ? -29.884 1.360 20.501 1.00 78.25 173 VAL A CA 1
ATOM 1420 C C . VAL A 1 173 ? -30.721 2.573 20.118 1.00 78.25 173 VAL A C 1
ATOM 1422 O O . VAL A 1 173 ? -31.844 2.728 20.586 1.00 78.25 173 VAL A O 1
ATOM 1425 N N . THR A 1 174 ? -30.215 3.405 19.223 1.00 80.31 174 THR A N 1
ATOM 1426 C CA . THR A 1 174 ? -30.918 4.507 18.571 1.00 80.31 174 THR A CA 1
ATOM 1427 C C . THR A 1 174 ? -31.000 4.200 17.082 1.00 80.31 174 THR A C 1
ATOM 1429 O O . THR A 1 174 ? -29.998 4.054 16.395 1.00 80.31 174 THR A O 1
ATOM 1432 N N . ILE A 1 175 ? -32.217 4.071 16.569 1.00 80.44 175 ILE A N 1
ATOM 1433 C CA . ILE A 1 175 ? -32.491 3.790 15.162 1.00 80.44 175 ILE A CA 1
ATOM 1434 C C . ILE A 1 175 ? -32.925 5.092 14.502 1.00 80.44 175 ILE A C 1
ATOM 1436 O O . ILE A 1 175 ? -33.992 5.620 14.825 1.00 80.44 175 ILE A O 1
ATOM 1440 N N . ARG A 1 176 ? -32.128 5.607 13.568 1.00 76.75 176 ARG A N 1
ATOM 1441 C CA . ARG A 1 176 ? -32.487 6.785 12.774 1.00 76.75 176 ARG A CA 1
ATOM 1442 C C . ARG A 1 176 ? -33.010 6.338 11.417 1.00 76.75 176 ARG A C 1
ATOM 1444 O O . ARG A 1 176 ? -32.378 5.538 10.730 1.00 76.75 176 ARG A O 1
ATOM 1451 N N . VAL A 1 177 ? -34.184 6.825 11.038 1.00 81.12 177 VAL A N 1
ATOM 1452 C CA . VAL A 1 177 ? -34.851 6.470 9.773 1.00 81.12 177 VAL A CA 1
ATOM 1453 C C . VAL A 1 177 ? -35.589 7.665 9.196 1.00 81.12 177 VAL A C 1
ATOM 1455 O O . VAL A 1 177 ? -35.839 8.653 9.890 1.00 81.12 177 VAL A O 1
ATOM 1458 N N . HIS A 1 178 ? -36.026 7.549 7.945 1.00 80.75 178 HIS A N 1
ATOM 1459 C CA . HIS A 1 178 ? -36.855 8.570 7.320 1.00 80.75 178 HIS A CA 1
ATOM 1460 C C . HIS A 1 178 ? -38.123 8.871 8.165 1.00 80.75 178 HIS A C 1
ATOM 1462 O O . HIS A 1 178 ? -38.752 7.941 8.688 1.00 80.75 178 HIS A O 1
ATOM 1468 N N . PRO A 1 179 ? -38.589 10.136 8.270 1.00 82.38 179 PRO A N 1
ATOM 1469 C CA . PRO A 1 179 ? -39.696 10.522 9.157 1.00 82.38 179 PRO A CA 1
ATOM 1470 C C . PRO A 1 179 ? -41.000 9.727 8.995 1.00 82.38 179 PRO A C 1
ATOM 1472 O O . PRO A 1 179 ? -41.725 9.508 9.964 1.00 82.38 179 PRO A O 1
ATOM 1475 N N . GLN A 1 180 ? -41.307 9.276 7.778 1.00 78.19 180 GLN A N 1
ATOM 1476 C CA . GLN A 1 180 ? -42.500 8.463 7.504 1.00 78.19 180 GLN A CA 1
ATOM 1477 C C . GLN A 1 180 ? -42.372 7.019 8.017 1.00 78.19 180 GLN A C 1
ATOM 1479 O O . GLN A 1 180 ? -43.373 6.410 8.376 1.00 78.19 180 GLN A O 1
ATOM 1484 N N . GLU A 1 181 ? -41.153 6.489 8.107 1.00 81.50 181 GLU A N 1
ATOM 1485 C CA . GLU A 1 181 ? -40.872 5.135 8.595 1.00 81.50 181 GLU A CA 1
ATOM 1486 C C . GLU A 1 181 ? -40.690 5.114 10.113 1.00 81.50 181 GLU A C 1
ATOM 1488 O O . GLU A 1 181 ? -41.105 4.162 10.774 1.00 81.50 181 GLU A O 1
ATOM 1493 N N . ALA A 1 182 ? -40.195 6.213 10.693 1.00 83.12 182 ALA A N 1
ATOM 1494 C CA . ALA A 1 182 ? -40.142 6.402 12.142 1.00 83.12 182 ALA A CA 1
ATOM 1495 C C . ALA A 1 182 ? -41.527 6.222 12.789 1.00 83.12 182 ALA A C 1
ATOM 1497 O O . ALA A 1 182 ? -41.646 5.658 13.877 1.00 83.12 182 ALA A O 1
ATOM 1498 N N . GLN A 1 183 ? -42.594 6.659 12.109 1.00 82.44 183 GLN A N 1
ATOM 1499 C CA . GLN A 1 183 ? -43.970 6.472 12.578 1.00 82.44 183 GLN A CA 1
ATOM 1500 C C . GLN A 1 183 ? -44.400 4.999 12.606 1.00 82.44 183 GLN A C 1
ATOM 1502 O O . GLN A 1 183 ? -45.163 4.613 13.492 1.00 82.44 183 GLN A O 1
ATOM 1507 N N . ILE A 1 184 ? -43.919 4.184 11.663 1.00 82.06 184 ILE A N 1
ATOM 1508 C CA . ILE A 1 184 ? -44.212 2.746 11.570 1.00 82.06 184 ILE A CA 1
ATOM 1509 C C . ILE A 1 184 ? -43.442 1.994 12.663 1.00 82.06 184 ILE A C 1
ATOM 1511 O O . ILE A 1 184 ? -44.025 1.214 13.419 1.00 82.06 184 ILE A O 1
ATOM 1515 N N . LEU A 1 185 ? -42.147 2.288 12.813 1.00 81.88 185 LEU A N 1
ATOM 1516 C CA . LEU A 1 185 ? -41.285 1.651 13.812 1.00 81.88 185 LEU A CA 1
ATOM 1517 C C . LEU A 1 185 ? -41.723 1.961 15.247 1.00 81.88 185 LEU A C 1
ATOM 1519 O O . LEU A 1 185 ? -41.734 1.060 16.078 1.00 81.88 185 LEU A O 1
ATOM 1523 N N . ARG A 1 186 ? -42.174 3.189 15.534 1.00 83.50 186 ARG A N 1
ATOM 1524 C CA . ARG A 1 186 ? -42.699 3.564 16.863 1.00 83.50 186 ARG A CA 1
ATOM 1525 C C . ARG A 1 186 ? -43.971 2.811 17.260 1.00 83.50 186 ARG A C 1
ATOM 1527 O O . ARG A 1 186 ? -44.234 2.663 18.448 1.00 83.50 186 ARG A O 1
ATOM 1534 N N . LYS A 1 187 ? -44.768 2.359 16.287 1.00 81.25 187 LYS A N 1
ATOM 1535 C CA . LYS A 1 187 ? -45.981 1.556 16.525 1.00 81.25 187 LYS A CA 1
ATOM 1536 C C . LYS A 1 187 ? -45.684 0.060 16.646 1.00 81.25 187 LYS A C 1
ATOM 1538 O O . LYS A 1 187 ? -46.558 -0.698 17.059 1.00 81.25 187 LYS A O 1
ATOM 1543 N N . THR A 1 188 ? -44.480 -0.367 16.272 1.00 80.62 188 THR A N 1
ATOM 1544 C CA . THR A 1 188 ? -44.095 -1.776 16.209 1.00 80.62 188 THR A CA 1
ATOM 1545 C C . THR A 1 188 ? -43.309 -2.171 17.455 1.00 80.62 188 THR A C 1
ATOM 1547 O O . THR A 1 188 ? -42.493 -1.405 17.961 1.00 80.62 188 THR A O 1
ATOM 1550 N N . ASN A 1 189 ? -43.519 -3.390 17.958 1.00 79.69 189 ASN A N 1
ATOM 1551 C CA . ASN A 1 189 ? -42.742 -3.897 19.086 1.00 79.69 189 ASN A CA 1
ATOM 1552 C C . ASN A 1 189 ? -41.341 -4.347 18.630 1.00 79.69 189 ASN A C 1
ATOM 1554 O O . ASN A 1 189 ? -41.121 -5.519 18.328 1.00 79.69 189 ASN A O 1
ATOM 1558 N N . LEU A 1 190 ? -40.395 -3.405 18.591 1.00 76.12 190 LEU A N 1
ATOM 1559 C CA . LEU A 1 190 ? -39.020 -3.629 18.124 1.00 76.12 190 LEU A CA 1
ATOM 1560 C C . LEU A 1 190 ? -38.254 -4.682 18.936 1.00 76.12 190 LEU A C 1
ATOM 1562 O O . LEU A 1 190 ? -37.453 -5.421 18.374 1.00 76.12 190 LEU A O 1
ATOM 1566 N N . ARG A 1 191 ? -38.557 -4.823 20.232 1.00 71.00 191 ARG A N 1
ATOM 1567 C CA . ARG A 1 191 ? -37.926 -5.833 21.102 1.00 71.00 191 ARG A CA 1
ATOM 1568 C C . ARG A 1 191 ? -38.285 -7.264 20.702 1.00 71.00 191 ARG A C 1
ATOM 1570 O O . ARG A 1 191 ? -37.481 -8.170 20.864 1.00 71.00 191 ARG A O 1
ATOM 1577 N N . ALA A 1 192 ? -39.482 -7.469 20.156 1.00 71.75 192 ALA A N 1
ATOM 1578 C CA . ALA A 1 192 ? -39.926 -8.784 19.704 1.00 71.75 192 ALA A CA 1
ATOM 1579 C C . ALA A 1 192 ? -39.358 -9.172 18.326 1.00 71.75 192 ALA A C 1
ATOM 1581 O O . ALA A 1 192 ? -39.501 -10.321 17.920 1.00 71.75 192 ALA A O 1
ATOM 1582 N N . LEU A 1 193 ? -38.749 -8.232 17.589 1.00 68.69 193 LEU A N 1
ATOM 1583 C CA . LEU A 1 193 ? -38.293 -8.474 16.219 1.00 68.69 193 LEU A CA 1
ATOM 1584 C C . LEU A 1 193 ? -36.960 -9.227 16.152 1.00 68.69 193 LEU A C 1
ATOM 1586 O O . LEU A 1 193 ? -36.832 -10.098 15.298 1.00 68.69 193 LEU A O 1
ATOM 1590 N N . SER A 1 194 ? -35.994 -8.924 17.024 1.00 67.00 194 SER A N 1
ATOM 1591 C CA . SER A 1 194 ? -34.659 -9.545 16.988 1.00 67.00 194 SER A CA 1
ATOM 1592 C C . SER A 1 194 ? -34.537 -10.819 17.826 1.00 67.00 194 SER A C 1
ATOM 1594 O O . SER A 1 194 ? -33.659 -11.634 17.560 1.00 67.00 194 SER A O 1
ATOM 1596 N N . GLY A 1 195 ? -35.383 -10.984 18.850 1.00 66.75 195 GLY A N 1
ATOM 1597 C CA . GLY A 1 195 ? -35.227 -12.035 19.861 1.00 66.75 195 GLY A CA 1
ATOM 1598 C C . GLY A 1 195 ? -34.110 -11.771 20.882 1.00 66.75 195 GLY A C 1
ATOM 1599 O O . GLY A 1 195 ? -33.892 -12.613 21.745 1.00 66.75 195 GLY A O 1
ATOM 1600 N N . LYS A 1 196 ? -33.438 -10.613 20.803 1.00 73.50 196 LYS A N 1
ATOM 1601 C CA . LYS A 1 196 ? -32.403 -10.153 21.743 1.00 73.50 196 LYS A CA 1
ATOM 1602 C C . LYS A 1 196 ? -32.959 -9.115 22.715 1.00 73.50 196 LYS A C 1
ATOM 1604 O O . LYS A 1 196 ? -33.863 -8.344 22.378 1.00 73.50 196 LYS A O 1
ATOM 1609 N N . THR A 1 197 ? -32.386 -9.055 23.911 1.00 74.69 197 THR A N 1
ATOM 1610 C CA . THR A 1 197 ? -32.791 -8.111 24.955 1.00 74.69 197 THR A CA 1
ATOM 1611 C C . THR A 1 197 ? -31.970 -6.824 24.899 1.00 74.69 197 THR A C 1
ATOM 1613 O O . THR A 1 197 ? -30.768 -6.826 25.140 1.00 74.69 197 THR A O 1
ATOM 1616 N N . PHE A 1 198 ? -32.632 -5.692 24.651 1.00 78.56 198 PHE A N 1
ATOM 1617 C CA . PHE A 1 198 ? -32.010 -4.363 24.690 1.00 78.56 198 PHE A CA 1
ATOM 1618 C C . PHE A 1 198 ? -32.576 -3.533 25.854 1.00 78.56 198 PHE A C 1
ATOM 1620 O O . PHE A 1 198 ? -33.808 -3.431 25.968 1.00 78.56 198 PHE A O 1
ATOM 1627 N N . PRO A 1 199 ? -31.734 -2.899 26.698 1.00 76.94 199 PRO A N 1
ATOM 1628 C CA . PRO A 1 199 ? -32.189 -2.026 27.779 1.00 76.94 199 PRO A CA 1
ATOM 1629 C C . PRO A 1 199 ? -33.050 -0.871 27.263 1.00 76.94 199 PRO A C 1
ATOM 1631 O O . PRO A 1 199 ? -34.104 -0.571 27.827 1.00 76.94 199 PRO A O 1
ATOM 1634 N N . GLU A 1 200 ? -32.653 -0.269 26.140 1.00 81.62 200 GLU A N 1
ATOM 1635 C CA . GLU A 1 200 ? -33.347 0.860 25.528 1.00 81.62 200 GLU A CA 1
ATOM 1636 C C . GLU A 1 200 ? -33.256 0.801 23.997 1.00 81.62 200 GLU A C 1
ATOM 1638 O O . GLU A 1 200 ? -32.190 0.537 23.451 1.00 81.62 200 GLU A O 1
ATOM 1643 N N . ILE A 1 201 ? -34.378 1.047 23.310 1.00 82.50 201 ILE A N 1
ATOM 1644 C CA . ILE A 1 201 ? -34.424 1.229 21.852 1.00 82.50 201 ILE A CA 1
ATOM 1645 C C . ILE A 1 201 ? -35.150 2.546 21.576 1.00 82.50 201 ILE A C 1
ATOM 1647 O O . ILE A 1 201 ? -36.339 2.673 21.883 1.00 82.50 201 ILE A O 1
ATOM 1651 N N . ARG A 1 202 ? -34.451 3.525 21.005 1.00 84.69 202 ARG A N 1
ATOM 1652 C CA . ARG A 1 202 ? -34.991 4.821 20.583 1.00 84.69 202 ARG A CA 1
ATOM 1653 C C . ARG A 1 202 ? -35.136 4.860 19.070 1.00 84.69 202 ARG A C 1
ATOM 1655 O O . ARG A 1 202 ? -34.330 4.285 18.354 1.00 84.69 202 ARG A O 1
ATOM 1662 N N . VAL A 1 203 ? -36.165 5.551 18.582 1.00 86.38 203 VAL A N 1
ATOM 1663 C CA . VAL A 1 203 ? -36.376 5.768 17.143 1.00 86.38 203 VAL A CA 1
ATOM 1664 C C . VAL A 1 203 ? -36.424 7.261 16.857 1.00 86.38 203 VAL A C 1
ATOM 1666 O O . VAL A 1 203 ? -37.359 7.959 17.282 1.00 86.38 203 VAL A O 1
ATOM 1669 N N . GLU A 1 204 ? -35.444 7.732 16.097 1.00 86.19 204 GLU A N 1
ATOM 1670 C CA . GLU A 1 204 ? -35.314 9.116 15.661 1.00 86.19 204 GLU A CA 1
ATOM 1671 C C . GLU A 1 204 ? -35.663 9.266 14.181 1.00 86.19 204 GLU A C 1
ATOM 1673 O O . GLU A 1 204 ? -35.393 8.398 13.351 1.00 86.19 204 GLU A O 1
ATOM 1678 N N . ALA A 1 205 ? -36.311 10.382 13.861 1.00 85.00 205 ALA A N 1
ATOM 1679 C CA . ALA A 1 205 ? -36.611 10.743 12.488 1.00 85.00 205 ALA A CA 1
ATOM 1680 C C . ALA A 1 205 ? -35.454 11.579 11.934 1.00 85.00 205 ALA A C 1
ATOM 1682 O O . ALA A 1 205 ? -35.171 12.649 12.469 1.00 85.00 205 ALA A O 1
ATOM 1683 N N . ASP A 1 206 ? -34.841 11.116 10.851 1.00 77.38 206 ASP A N 1
ATOM 1684 C CA . ASP A 1 206 ? -33.761 11.806 10.155 1.00 77.38 206 ASP A CA 1
ATOM 1685 C C . ASP A 1 206 ? -34.142 12.007 8.675 1.00 77.38 206 ASP A C 1
ATOM 1687 O O . ASP A 1 206 ? -34.201 11.041 7.908 1.00 77.38 206 ASP A O 1
ATOM 1691 N N . PRO A 1 207 ? -34.447 13.250 8.252 1.00 73.56 207 PRO A N 1
ATOM 1692 C CA . PRO A 1 207 ? -34.804 13.563 6.869 1.00 73.56 207 PRO A CA 1
ATOM 1693 C C . PRO A 1 207 ? -33.678 13.331 5.851 1.00 73.56 207 PRO A C 1
ATOM 1695 O O . PRO A 1 207 ? -33.963 13.302 4.655 1.00 73.56 207 PRO A O 1
ATOM 1698 N N . SER A 1 208 ? -32.421 13.194 6.291 1.00 59.84 208 SER A N 1
ATOM 1699 C CA . SER A 1 208 ? -31.279 12.917 5.408 1.00 59.84 208 SER A CA 1
ATOM 1700 C C . SER A 1 208 ? -31.203 11.449 4.969 1.00 59.84 208 SER A C 1
ATOM 1702 O O . SER A 1 208 ? -30.544 11.132 3.977 1.00 59.84 208 SER A O 1
ATOM 1704 N N . ILE A 1 209 ? -31.919 10.555 5.660 1.00 67.31 209 ILE A N 1
ATOM 1705 C CA . ILE A 1 209 ? -31.958 9.122 5.365 1.00 67.31 209 ILE A CA 1
ATOM 1706 C C . ILE A 1 209 ? -33.043 8.842 4.321 1.00 67.31 209 ILE A C 1
ATOM 1708 O O . ILE A 1 209 ? -34.211 9.198 4.487 1.00 67.31 209 ILE A O 1
ATOM 1712 N N . ALA A 1 210 ? -32.660 8.178 3.231 1.00 57.66 210 ALA A N 1
ATOM 1713 C CA . ALA A 1 210 ? -33.595 7.756 2.193 1.00 57.66 210 ALA A CA 1
ATOM 1714 C C . ALA A 1 210 ? -34.585 6.699 2.721 1.00 57.66 210 ALA A C 1
ATOM 1716 O O . ALA A 1 210 ? -34.233 5.859 3.547 1.00 57.66 210 ALA A O 1
ATOM 1717 N N . ARG A 1 211 ? -35.823 6.709 2.205 1.00 62.75 211 ARG A N 1
ATOM 1718 C CA . ARG A 1 211 ? -36.859 5.713 2.547 1.00 62.75 211 ARG A CA 1
ATOM 1719 C C . ARG A 1 211 ? -36.348 4.290 2.279 1.00 62.75 211 ARG A C 1
ATOM 1721 O O . ARG A 1 211 ? -35.820 4.028 1.199 1.00 62.75 211 ARG A O 1
ATOM 1728 N N . GLY A 1 212 ? -36.532 3.393 3.240 1.00 61.38 212 GLY A N 1
ATOM 1729 C CA . GLY A 1 212 ? -36.055 2.010 3.236 1.00 61.38 212 GLY A CA 1
ATOM 1730 C C . GLY A 1 212 ? -34.662 1.833 3.844 1.00 61.38 212 GLY A C 1
ATOM 1731 O O . GLY A 1 212 ? -34.223 0.698 4.016 1.00 61.38 212 GLY A O 1
ATOM 1732 N N . GLY A 1 213 ? -33.973 2.928 4.176 1.00 55.41 213 GLY A N 1
ATOM 1733 C CA . GLY A 1 213 ? -32.701 2.920 4.891 1.00 55.41 213 GLY A CA 1
ATOM 1734 C C . GLY A 1 213 ? -32.885 3.141 6.392 1.00 55.41 213 GLY A C 1
ATOM 1735 O O . GLY A 1 213 ? -33.766 3.885 6.822 1.00 55.41 213 GLY A O 1
ATOM 1736 N N . CYS A 1 214 ? -32.020 2.526 7.196 1.00 62.34 214 CYS A N 1
ATOM 1737 C CA . CYS A 1 214 ? -31.904 2.823 8.620 1.00 62.34 214 CYS A CA 1
ATOM 1738 C C . CYS A 1 214 ? -30.441 2.982 9.026 1.00 62.34 214 CYS A C 1
ATOM 1740 O O . CYS A 1 214 ? -29.573 2.265 8.532 1.00 62.34 214 CYS A O 1
ATOM 1742 N N . LEU A 1 215 ? -30.189 3.898 9.952 1.00 60.78 215 LEU A N 1
ATOM 1743 C CA . LEU A 1 215 ? -28.919 4.033 10.647 1.00 60.78 215 LEU A CA 1
ATOM 1744 C C . LEU A 1 215 ? -29.100 3.510 12.069 1.00 60.78 215 LEU A C 1
ATOM 1746 O O . LEU A 1 215 ? -30.023 3.929 12.771 1.00 60.78 215 LEU A O 1
ATOM 1750 N N . LEU A 1 216 ? -28.234 2.589 12.474 1.00 63.59 216 LEU A N 1
ATOM 1751 C CA . LEU A 1 216 ? -28.219 2.044 13.821 1.00 63.59 216 LEU A CA 1
ATOM 1752 C C . LEU A 1 216 ? -27.063 2.665 14.599 1.00 63.59 216 LEU A C 1
ATOM 1754 O O . LEU A 1 216 ? -25.905 2.514 14.223 1.00 63.59 216 LEU A O 1
ATOM 1758 N N . GLU A 1 217 ? -27.386 3.356 15.680 1.00 61.56 217 GLU A N 1
ATOM 1759 C CA . GLU A 1 217 ? -26.426 3.933 16.609 1.00 61.56 217 GLU A CA 1
ATOM 1760 C C . GLU A 1 217 ? -26.582 3.219 17.941 1.00 61.56 217 GLU A C 1
ATOM 1762 O O . GLU A 1 217 ? -27.600 3.350 18.609 1.00 61.56 217 GLU A O 1
ATOM 1767 N N . THR A 1 218 ? -25.601 2.428 18.336 1.00 62.09 218 THR A N 1
ATOM 1768 C CA . THR A 1 218 ? -25.610 1.752 19.633 1.00 62.09 218 THR A CA 1
ATOM 1769 C C . THR A 1 218 ? -24.651 2.462 20.576 1.00 62.09 218 THR A C 1
ATOM 1771 O O . THR A 1 218 ? -23.584 2.885 20.140 1.00 62.09 218 THR A O 1
ATOM 1774 N N . ASP A 1 219 ? -24.969 2.553 21.867 1.00 58.03 219 ASP A N 1
ATOM 1775 C CA . ASP A 1 219 ? -24.052 3.064 22.910 1.00 58.03 219 ASP A CA 1
ATOM 1776 C C . ASP A 1 219 ? -22.945 2.063 23.286 1.00 58.03 219 ASP A C 1
ATOM 1778 O O . ASP A 1 219 ? -22.374 2.083 24.376 1.00 58.03 219 ASP A O 1
ATOM 1782 N N . PHE A 1 220 ? -22.665 1.168 22.353 1.00 51.38 220 PHE A N 1
ATOM 1783 C CA . PHE A 1 220 ? -21.769 0.053 22.491 1.00 51.38 220 PHE A CA 1
ATOM 1784 C C . PHE A 1 220 ? -20.322 0.540 22.409 1.00 51.38 220 PHE A C 1
ATOM 1786 O O . PHE A 1 220 ? -19.989 1.395 21.585 1.00 51.38 220 PHE A O 1
ATOM 1793 N N . GLY A 1 221 ? -19.463 0.016 23.284 1.00 43.75 221 GLY A N 1
ATOM 1794 C CA . GLY A 1 221 ? -18.047 0.363 23.289 1.00 43.75 221 GLY A CA 1
ATOM 1795 C C . GLY A 1 221 ? -17.372 -0.032 21.974 1.00 43.75 221 GLY A C 1
ATOM 1796 O O . GLY A 1 221 ? -17.734 -1.020 21.337 1.00 43.75 221 GLY A O 1
ATOM 1797 N N . LEU A 1 222 ? -16.348 0.723 21.574 1.00 41.19 222 LEU A N 1
ATOM 1798 C CA . LEU A 1 222 ? -15.562 0.490 20.353 1.00 41.19 222 LEU A CA 1
ATOM 1799 C C . LEU A 1 222 ? -14.995 -0.946 20.266 1.00 41.19 222 LEU A C 1
ATOM 1801 O O . LEU A 1 222 ? -14.852 -1.499 19.180 1.00 41.19 222 LEU A O 1
ATOM 1805 N N . VAL A 1 223 ? -14.730 -1.549 21.430 1.00 39.56 223 VAL A N 1
ATOM 1806 C CA . VAL A 1 223 ? -14.271 -2.936 21.661 1.00 39.56 223 VAL A CA 1
ATOM 1807 C C . VAL A 1 223 ? -15.188 -3.970 21.015 1.00 39.56 223 VAL A C 1
ATOM 1809 O O . VAL A 1 223 ? -14.770 -4.985 20.481 1.00 39.56 223 VAL A O 1
ATOM 1812 N N . ASP A 1 224 ? -16.459 -3.652 21.038 1.00 39.34 224 ASP A N 1
ATOM 1813 C CA . ASP A 1 224 ? -17.562 -4.584 21.062 1.00 39.34 224 ASP A CA 1
ATOM 1814 C C . ASP A 1 224 ? -18.219 -4.506 19.648 1.00 39.34 224 ASP A C 1
ATOM 1816 O O . ASP A 1 224 ? -18.562 -5.496 18.986 1.00 39.34 224 ASP A O 1
ATOM 1820 N N . ALA A 1 225 ? -18.222 -3.295 19.081 1.00 38.19 225 ALA A N 1
ATOM 1821 C CA . ALA A 1 225 ? -18.484 -2.965 17.683 1.00 38.19 225 ALA A CA 1
ATOM 1822 C C . ALA A 1 225 ? -17.493 -3.644 16.696 1.00 38.19 225 ALA A C 1
ATOM 1824 O O . ALA A 1 225 ? -17.846 -3.975 15.564 1.00 38.19 225 ALA A O 1
ATOM 1825 N N . ILE A 1 226 ? -16.253 -3.916 17.125 1.00 37.97 226 ILE A N 1
ATOM 1826 C CA . ILE A 1 226 ? -15.251 -4.653 16.331 1.00 37.97 226 ILE A CA 1
ATOM 1827 C C . ILE A 1 226 ? -15.454 -6.173 16.438 1.00 37.97 226 ILE A C 1
ATOM 1829 O O . ILE A 1 226 ? -15.305 -6.865 15.430 1.00 37.97 226 ILE A O 1
ATOM 1833 N N . GLU A 1 227 ? -15.847 -6.698 17.606 1.00 39.12 227 GLU A N 1
ATOM 1834 C CA . GLU A 1 227 ? -16.167 -8.128 17.785 1.00 39.12 227 GLU A CA 1
ATOM 1835 C C . GLU A 1 227 ? -17.371 -8.580 16.947 1.00 39.12 227 GLU A C 1
ATOM 1837 O O . GLU A 1 227 ? -17.406 -9.717 16.477 1.00 39.12 227 GLU A O 1
ATOM 1842 N N . SER A 1 228 ? -18.317 -7.672 16.695 1.00 37.97 228 SER A N 1
ATOM 1843 C CA . SER A 1 228 ? -19.497 -7.890 15.842 1.00 37.97 228 SER A CA 1
ATOM 1844 C C . SER A 1 228 ? -19.309 -7.455 14.379 1.00 37.97 228 SER A C 1
ATOM 1846 O O . SER A 1 228 ? -20.203 -7.648 13.560 1.00 37.97 228 SER A O 1
ATOM 1848 N N . GLY A 1 229 ? -18.149 -6.894 14.012 1.00 37.38 229 GLY A N 1
ATOM 1849 C CA . GLY A 1 229 ? -17.848 -6.485 12.634 1.00 37.38 229 GLY A CA 1
ATOM 1850 C C . GLY A 1 229 ? -18.575 -5.224 12.145 1.00 37.38 229 GLY A C 1
ATOM 1851 O O . GLY A 1 229 ? -18.618 -4.979 10.939 1.00 37.38 229 GLY A O 1
ATOM 1852 N N . ILE A 1 230 ? -19.122 -4.405 13.046 1.00 35.69 230 ILE A N 1
ATOM 1853 C CA . ILE A 1 230 ? -19.841 -3.172 12.711 1.00 35.69 230 ILE A CA 1
ATOM 1854 C C . ILE A 1 230 ? -19.279 -2.011 13.531 1.00 35.69 230 ILE A C 1
ATOM 1856 O O . ILE A 1 230 ? -19.679 -1.785 14.665 1.00 35.69 230 ILE A O 1
ATOM 1860 N N . VAL A 1 231 ? -18.426 -1.191 12.917 1.00 35.47 231 VAL A N 1
ATOM 1861 C CA . VAL A 1 231 ? -18.153 0.178 13.387 1.00 35.47 231 VAL A CA 1
ATOM 1862 C C . VAL A 1 231 ? -18.403 1.141 12.228 1.00 35.47 231 VAL A C 1
ATOM 1864 O O . VAL A 1 231 ? -18.262 0.746 11.073 1.00 35.47 231 VAL A O 1
ATOM 1867 N N . LYS A 1 232 ? -18.796 2.387 12.530 1.00 33.06 232 LYS A N 1
ATOM 1868 C CA . LYS A 1 232 ? -18.880 3.561 11.631 1.00 33.06 232 LYS A CA 1
ATOM 1869 C C . LYS A 1 232 ? -17.954 3.451 10.412 1.00 33.06 232 LYS A C 1
ATOM 1871 O O . LYS A 1 232 ? -16.785 3.784 10.543 1.00 33.06 232 LYS A O 1
ATOM 1876 N N . ILE A 1 233 ? -18.488 2.992 9.274 1.00 35.03 233 ILE A N 1
ATOM 1877 C CA . ILE A 1 233 ? -17.818 2.741 7.978 1.00 35.03 233 ILE A CA 1
ATOM 1878 C C . ILE A 1 233 ? -16.295 3.034 7.993 1.00 35.03 233 ILE A C 1
ATOM 1880 O O . ILE A 1 233 ? -15.868 4.038 7.412 1.00 35.03 233 ILE A O 1
ATOM 1884 N N . PRO A 1 234 ? -15.449 2.205 8.642 1.00 36.72 234 PRO A N 1
ATOM 1885 C CA . PRO A 1 234 ? -14.019 2.284 8.425 1.00 36.72 234 PRO A CA 1
ATOM 1886 C C . PRO A 1 234 ? -13.803 1.817 6.990 1.00 36.72 234 PRO A C 1
ATOM 1888 O O . PRO A 1 234 ? -14.304 0.766 6.580 1.00 36.72 234 PRO A O 1
ATOM 1891 N N . ARG A 1 235 ? -13.121 2.633 6.187 1.00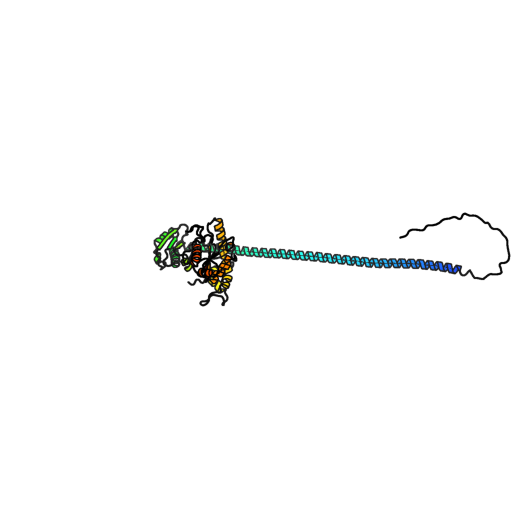 35.25 235 ARG A N 1
ATOM 1892 C CA . ARG A 1 235 ? -12.776 2.256 4.816 1.00 35.25 235 ARG A CA 1
ATOM 1893 C C . ARG A 1 235 ? -11.858 1.036 4.906 1.00 35.25 235 ARG A C 1
ATOM 1895 O O . ARG A 1 235 ? -10.702 1.147 5.299 1.00 35.25 235 ARG A O 1
ATOM 1902 N N . VAL A 1 236 ? -12.409 -0.139 4.624 1.00 38.12 236 VAL A N 1
ATOM 1903 C CA . VAL A 1 236 ? -11.623 -1.336 4.321 1.00 38.12 236 VAL A CA 1
ATOM 1904 C C . VAL A 1 236 ? -10.947 -1.047 2.979 1.00 38.12 236 VAL A C 1
ATOM 1906 O O . VAL A 1 236 ? -11.628 -0.493 2.116 1.00 38.12 236 VAL A O 1
ATOM 1909 N N . PRO A 1 237 ? -9.667 -1.390 2.764 1.00 38.44 237 PRO A N 1
ATOM 1910 C CA . PRO A 1 237 ? -9.053 -1.203 1.460 1.00 38.44 237 PRO A CA 1
ATOM 1911 C C . PRO A 1 237 ? -9.901 -1.974 0.442 1.00 38.44 237 PRO A C 1
ATOM 1913 O O . PRO A 1 237 ? -10.102 -3.180 0.587 1.00 38.44 237 PRO A O 1
ATOM 1916 N N . VAL A 1 238 ? -10.503 -1.268 -0.515 1.00 39.78 238 VAL A N 1
ATOM 1917 C CA . VAL A 1 238 ? -11.442 -1.863 -1.488 1.00 39.78 238 VAL A CA 1
ATOM 1918 C C . VAL A 1 238 ? -10.802 -2.048 -2.860 1.00 39.78 238 VAL A C 1
ATOM 1920 O O . VAL A 1 238 ? -11.366 -2.745 -3.699 1.00 39.78 238 VAL A O 1
ATOM 1923 N N . ASP A 1 239 ? -9.619 -1.473 -3.076 1.00 36.44 239 ASP A N 1
ATOM 1924 C CA . ASP A 1 239 ? -8.947 -1.506 -4.366 1.00 36.44 239 ASP A CA 1
ATOM 1925 C C . ASP A 1 239 ? -7.844 -2.564 -4.366 1.00 36.44 239 ASP A C 1
ATOM 1927 O O . ASP A 1 239 ? -6.773 -2.410 -3.781 1.00 36.44 239 ASP A O 1
ATOM 1931 N N . ASP A 1 240 ? -8.107 -3.651 -5.084 1.00 39.41 240 ASP A N 1
ATOM 1932 C CA . ASP A 1 240 ? -7.055 -4.405 -5.734 1.00 39.41 240 ASP A CA 1
ATOM 1933 C C . ASP A 1 240 ? -7.219 -4.264 -7.251 1.00 39.41 240 ASP A C 1
ATOM 1935 O O . ASP A 1 240 ? -8.325 -4.237 -7.787 1.00 39.41 240 ASP A O 1
ATOM 1939 N N . ASN A 1 241 ? -6.108 -4.195 -7.977 1.00 38.56 241 ASN A N 1
ATOM 1940 C CA . ASN A 1 241 ? -6.122 -4.118 -9.440 1.00 38.56 241 ASN A CA 1
ATOM 1941 C C . ASN A 1 241 ? -6.507 -5.466 -10.097 1.00 38.56 241 ASN A C 1
ATOM 1943 O O . ASN A 1 241 ? -6.006 -5.776 -11.176 1.00 38.56 241 ASN A O 1
ATOM 1947 N N . THR A 1 242 ? -7.308 -6.326 -9.446 1.00 44.81 242 THR A N 1
ATOM 1948 C CA . THR A 1 242 ? -7.603 -7.686 -9.942 1.00 44.81 242 THR A CA 1
ATOM 1949 C C . THR A 1 242 ? -9.053 -7.955 -10.314 1.00 44.81 242 THR A C 1
ATOM 1951 O O . THR A 1 242 ? -9.328 -9.026 -10.852 1.00 44.81 242 THR A O 1
ATOM 1954 N N . GLY A 1 243 ? -9.966 -7.003 -10.097 1.00 38.25 243 GLY A N 1
ATOM 1955 C CA . GLY A 1 243 ? -11.335 -7.083 -10.623 1.00 38.25 243 GLY A CA 1
ATOM 1956 C C . GLY A 1 243 ? -12.202 -8.190 -10.003 1.00 38.25 243 GLY A C 1
ATOM 1957 O O . GLY A 1 243 ? -13.111 -8.700 -10.657 1.00 38.25 243 GLY A O 1
ATOM 1958 N N . ALA A 1 244 ? -11.927 -8.601 -8.760 1.00 36.25 244 ALA A N 1
ATOM 1959 C CA . ALA A 1 244 ? -12.698 -9.637 -8.072 1.00 36.25 244 ALA A CA 1
ATOM 1960 C C . ALA A 1 244 ? -14.000 -9.090 -7.440 1.00 36.25 244 ALA A C 1
ATOM 1962 O O . ALA A 1 244 ? -14.025 -8.003 -6.873 1.00 36.25 244 ALA A O 1
ATOM 1963 N N . LEU A 1 245 ? -15.082 -9.884 -7.492 1.00 32.69 245 LEU A N 1
ATOM 1964 C CA . LEU A 1 245 ? -16.434 -9.556 -6.986 1.00 32.69 245 LEU A CA 1
ATOM 1965 C C . LEU A 1 245 ? -16.539 -9.394 -5.454 1.00 32.69 245 LEU A C 1
ATOM 1967 O O . LEU A 1 245 ? -17.552 -8.904 -4.962 1.00 32.69 245 LEU A O 1
ATOM 1971 N N . ILE A 1 246 ? -15.520 -9.818 -4.704 1.00 36.34 246 ILE A N 1
ATOM 1972 C CA . ILE A 1 246 ? -15.416 -9.668 -3.248 1.00 36.34 246 ILE A CA 1
ATOM 1973 C C . ILE A 1 246 ? -14.064 -8.994 -2.988 1.00 36.34 246 ILE A C 1
ATOM 1975 O O . ILE A 1 246 ? -13.054 -9.553 -3.429 1.00 36.34 246 ILE A O 1
ATOM 1979 N N . PRO A 1 247 ? -14.001 -7.844 -2.289 1.00 41.41 247 PRO A N 1
ATOM 1980 C CA . PRO A 1 247 ? -12.727 -7.217 -1.956 1.00 41.41 247 PRO A CA 1
ATOM 1981 C C . PRO A 1 247 ? -11.860 -8.222 -1.194 1.00 41.41 247 PRO A C 1
ATOM 1983 O O . PRO A 1 247 ? -12.291 -8.753 -0.165 1.00 41.41 247 PRO A O 1
ATOM 1986 N N . LYS A 1 248 ? -10.640 -8.494 -1.680 1.00 43.44 248 LYS A N 1
ATOM 1987 C CA . LYS A 1 248 ? -9.694 -9.456 -1.068 1.00 43.44 248 LYS A CA 1
ATOM 1988 C C . LYS A 1 248 ? -9.499 -9.264 0.436 1.00 43.44 248 LYS A C 1
ATOM 1990 O O . LYS A 1 248 ? -9.145 -10.202 1.147 1.00 43.44 248 LYS A O 1
ATOM 1995 N N . TYR A 1 249 ? -9.748 -8.053 0.912 1.00 48.19 249 TYR A N 1
ATOM 1996 C CA . TYR A 1 249 ? -9.485 -7.595 2.264 1.00 48.19 249 TYR A CA 1
ATOM 1997 C C . TYR A 1 249 ? -10.628 -7.837 3.260 1.00 48.19 249 TYR A C 1
ATOM 1999 O O . TYR A 1 249 ? -10.425 -7.630 4.452 1.00 48.19 249 TYR A O 1
ATOM 2007 N N . PHE A 1 250 ? -11.778 -8.378 2.831 1.00 43.53 250 PHE A N 1
ATOM 2008 C CA . PHE A 1 250 ? -12.855 -8.780 3.754 1.00 43.53 250 PHE A CA 1
ATOM 2009 C C . PHE A 1 250 ? -12.445 -9.950 4.674 1.00 43.53 250 PHE A C 1
ATOM 2011 O O . PHE A 1 250 ? -12.978 -10.109 5.768 1.00 43.53 250 PHE A O 1
ATOM 2018 N N . ARG A 1 251 ? -11.462 -10.763 4.253 1.00 57.69 251 ARG A N 1
ATOM 2019 C CA . ARG A 1 251 ? -10.826 -11.819 5.062 1.00 57.69 251 ARG A CA 1
ATOM 2020 C C . ARG A 1 251 ? -9.303 -11.787 4.905 1.00 57.69 251 ARG A C 1
ATOM 2022 O O . ARG A 1 251 ? -8.687 -12.800 4.574 1.00 57.69 251 ARG A O 1
ATOM 2029 N N . LEU A 1 252 ? -8.697 -10.612 5.115 1.00 64.19 252 LEU A N 1
ATOM 2030 C CA . LEU A 1 252 ? -7.253 -10.395 4.934 1.00 64.19 252 LEU A CA 1
ATOM 2031 C C . LEU A 1 252 ? -6.409 -11.466 5.641 1.00 64.19 252 LEU A C 1
ATOM 2033 O O . LEU A 1 252 ? -5.482 -12.012 5.047 1.00 64.19 252 LEU A O 1
ATOM 2037 N N . TRP A 1 253 ? -6.763 -11.817 6.880 1.00 70.25 253 TRP A N 1
ATOM 2038 C CA . TRP A 1 253 ? -6.052 -12.851 7.626 1.00 70.25 253 TRP A CA 1
ATOM 2039 C C . TRP A 1 253 ? -6.127 -14.235 6.969 1.00 70.25 253 TRP A C 1
ATOM 2041 O O . TRP A 1 253 ? -5.095 -14.887 6.814 1.00 70.25 253 TRP A O 1
ATOM 2051 N N . ASP A 1 254 ? -7.316 -14.685 6.552 1.00 69.38 254 ASP A N 1
ATOM 2052 C CA . ASP A 1 254 ? -7.480 -15.989 5.894 1.00 69.38 254 ASP A CA 1
ATOM 2053 C C . ASP A 1 254 ? -6.683 -16.042 4.587 1.00 69.38 254 ASP A C 1
ATOM 2055 O O . ASP A 1 254 ? -6.051 -17.054 4.277 1.00 69.38 254 ASP A O 1
ATOM 2059 N N . TRP A 1 255 ? -6.664 -14.931 3.846 1.00 71.19 255 TRP A N 1
ATOM 2060 C CA . TRP A 1 255 ? -5.893 -14.805 2.618 1.00 71.19 255 TRP A CA 1
ATOM 2061 C C . TRP A 1 255 ? -4.384 -14.875 2.874 1.00 71.19 255 TRP A C 1
ATOM 2063 O O . TRP A 1 255 ? -3.727 -15.736 2.281 1.00 71.19 255 TRP A O 1
ATOM 2073 N N . ILE A 1 256 ? -3.853 -14.061 3.799 1.00 75.88 256 ILE A N 1
ATOM 2074 C CA . ILE A 1 256 ? -2.439 -14.110 4.210 1.00 75.88 256 ILE A CA 1
ATOM 2075 C C . ILE A 1 256 ? -2.094 -15.545 4.609 1.00 75.88 256 ILE A C 1
ATOM 2077 O O . ILE A 1 256 ? -1.195 -16.166 4.043 1.00 75.88 256 ILE A O 1
ATOM 2081 N N . ASN A 1 257 ? -2.872 -16.120 5.525 1.00 79.25 257 ASN A N 1
ATOM 2082 C CA . ASN A 1 257 ? -2.606 -17.439 6.076 1.00 79.25 257 ASN A CA 1
ATOM 2083 C C . ASN A 1 257 ? -2.684 -18.566 5.026 1.00 79.25 257 ASN A C 1
ATOM 2085 O O . ASN A 1 257 ? -2.008 -19.586 5.168 1.00 79.25 257 ASN A O 1
ATOM 2089 N N . SER A 1 258 ? -3.476 -18.393 3.960 1.00 78.81 258 SER A N 1
ATOM 2090 C CA . SER A 1 258 ? -3.561 -19.344 2.844 1.00 78.81 258 SER A CA 1
ATOM 2091 C C . SER A 1 258 ? -2.336 -19.321 1.922 1.00 78.81 258 SER A C 1
ATOM 2093 O O . SER A 1 258 ? -1.986 -20.364 1.366 1.00 78.81 258 SER A O 1
ATOM 2095 N N . ARG A 1 259 ? -1.671 -18.164 1.781 1.00 81.31 259 ARG A N 1
ATOM 2096 C CA . ARG A 1 259 ? -0.461 -17.997 0.958 1.00 81.31 259 ARG A CA 1
ATOM 2097 C C . ARG A 1 259 ? 0.818 -18.408 1.666 1.00 81.31 259 ARG A C 1
ATOM 2099 O O . ARG A 1 259 ? 1.798 -18.767 1.013 1.00 81.31 259 ARG A O 1
ATOM 2106 N N . LEU A 1 260 ? 0.808 -18.385 2.993 1.00 84.12 260 LEU A N 1
ATOM 2107 C CA . LEU A 1 260 ? 1.950 -18.808 3.784 1.00 84.12 260 LEU A CA 1
ATOM 2108 C C . LEU A 1 260 ? 2.293 -20.291 3.534 1.00 84.12 260 LEU A C 1
ATOM 2110 O O . LEU A 1 260 ? 1.394 -21.143 3.501 1.00 84.12 260 LEU A O 1
ATOM 2114 N N . PRO A 1 261 ? 3.591 -20.647 3.430 1.00 84.00 261 PRO A N 1
ATOM 2115 C CA . PRO A 1 261 ? 4.013 -22.040 3.371 1.00 84.00 261 PRO A CA 1
ATOM 2116 C C . PRO A 1 261 ? 3.442 -22.848 4.541 1.00 84.00 261 PRO A C 1
ATOM 2118 O O . PRO A 1 261 ? 3.261 -22.339 5.649 1.00 84.00 261 PRO A O 1
ATOM 2121 N N . SER A 1 262 ? 3.215 -24.149 4.339 1.00 80.25 262 SER A N 1
ATOM 2122 C CA . SER A 1 262 ? 2.634 -25.014 5.383 1.00 80.25 262 SER A CA 1
ATOM 2123 C C . SER A 1 262 ? 3.444 -25.027 6.688 1.00 80.25 262 SER A C 1
ATOM 2125 O O . SER A 1 262 ? 2.882 -25.260 7.757 1.00 80.25 262 SER A O 1
ATOM 2127 N N . SER A 1 263 ? 4.750 -24.749 6.634 1.00 82.88 263 SER A N 1
ATOM 2128 C CA . SER A 1 263 ? 5.643 -24.608 7.792 1.00 82.88 263 SER A CA 1
ATOM 2129 C C . SER A 1 263 ? 5.560 -23.248 8.502 1.00 82.88 263 SER A C 1
ATOM 2131 O O . SER A 1 263 ? 6.070 -23.129 9.613 1.00 82.88 263 SER A O 1
ATOM 2133 N N . GLU A 1 264 ? 4.910 -22.248 7.907 1.00 83.75 264 GLU A N 1
ATOM 2134 C CA . GLU A 1 264 ? 4.908 -20.854 8.380 1.00 83.75 264 GLU A CA 1
ATOM 2135 C C . GLU A 1 264 ? 3.511 -20.302 8.662 1.00 83.75 264 GLU A C 1
ATOM 2137 O O . GLU A 1 264 ? 3.387 -19.310 9.373 1.00 83.75 264 GLU A O 1
ATOM 2142 N N . ARG A 1 265 ? 2.464 -20.957 8.154 1.00 82.38 265 ARG A N 1
ATOM 2143 C CA . ARG A 1 265 ? 1.065 -20.583 8.392 1.00 82.38 265 ARG A CA 1
ATOM 2144 C C . ARG A 1 265 ? 0.555 -20.978 9.781 1.00 82.38 265 ARG A C 1
ATOM 2146 O O . ARG A 1 265 ? 1.018 -21.968 10.364 1.00 82.38 265 ARG A O 1
ATOM 2153 N N . GLN A 1 266 ? -0.444 -20.257 10.278 1.00 78.50 266 GLN A N 1
ATOM 2154 C CA . GLN A 1 266 ? -1.186 -20.575 11.494 1.00 78.50 266 GLN A CA 1
ATOM 2155 C C . GLN A 1 266 ? -2.011 -21.859 11.332 1.00 78.50 266 GLN A C 1
ATOM 2157 O O . GLN A 1 266 ? -2.654 -22.104 10.310 1.00 78.50 266 GLN A O 1
ATOM 2162 N N . THR A 1 267 ? -2.010 -22.665 12.390 1.00 78.50 267 THR A N 1
ATOM 2163 C CA . THR A 1 267 ? -2.837 -23.861 12.590 1.00 78.50 267 THR A CA 1
ATOM 2164 C C . THR A 1 267 ? -3.413 -23.838 14.007 1.00 78.50 267 THR A C 1
ATOM 2166 O O . THR A 1 267 ? -2.994 -23.028 14.830 1.00 78.50 267 THR A O 1
ATOM 2169 N N . ALA A 1 268 ? -4.290 -24.783 14.350 1.00 74.62 268 ALA A N 1
ATOM 2170 C CA . ALA A 1 268 ? -4.807 -24.911 15.717 1.00 74.62 268 ALA A CA 1
ATOM 2171 C C . ALA A 1 268 ? -3.714 -25.107 16.796 1.00 74.62 268 ALA A C 1
ATOM 2173 O O . ALA A 1 268 ? -3.964 -24.856 17.969 1.00 74.62 268 ALA A O 1
ATOM 2174 N N . ARG A 1 269 ? -2.509 -25.570 16.424 1.00 74.00 269 ARG A N 1
ATOM 2175 C CA . ARG A 1 269 ? -1.406 -25.866 17.362 1.00 74.00 269 ARG A CA 1
ATOM 2176 C C . ARG A 1 269 ? -0.217 -24.910 17.259 1.00 74.00 269 ARG A C 1
ATOM 2178 O O . ARG A 1 269 ? 0.704 -25.014 18.061 1.00 74.00 269 ARG A O 1
ATOM 2185 N N . ARG A 1 270 ? -0.182 -24.033 16.253 1.00 80.19 270 ARG A N 1
ATOM 2186 C CA . ARG A 1 270 ? 0.991 -23.202 15.937 1.00 80.19 270 ARG A CA 1
ATOM 2187 C C . ARG A 1 270 ? 0.557 -21.862 15.362 1.00 80.19 270 ARG A C 1
ATOM 2189 O O . ARG A 1 270 ? -0.264 -21.849 14.449 1.00 80.19 270 ARG A O 1
ATOM 2196 N N . ARG A 1 271 ? 1.157 -20.771 15.838 1.00 79.75 271 ARG A N 1
ATOM 2197 C CA . ARG A 1 271 ? 0.976 -19.424 15.274 1.00 79.75 271 ARG A CA 1
ATOM 2198 C C . ARG A 1 271 ? 1.686 -19.272 13.924 1.00 79.75 271 ARG A C 1
ATOM 2200 O O . ARG A 1 271 ? 2.552 -20.083 13.583 1.00 79.75 271 ARG A O 1
ATOM 2207 N N . ALA A 1 272 ? 1.293 -18.264 13.151 1.00 83.31 272 ALA A N 1
ATOM 2208 C CA . ALA A 1 272 ? 2.005 -17.909 11.928 1.00 83.31 272 ALA A CA 1
ATOM 2209 C C . ALA A 1 272 ? 3.355 -17.247 12.257 1.00 83.31 272 ALA A C 1
ATOM 2211 O O . ALA A 1 272 ? 3.490 -16.611 13.303 1.00 83.31 272 ALA A O 1
ATOM 2212 N N . LYS A 1 273 ? 4.357 -17.400 11.382 1.00 86.94 273 LYS A N 1
ATOM 2213 C CA . LYS A 1 273 ? 5.636 -16.690 11.535 1.00 86.94 273 LYS A CA 1
ATOM 2214 C C . LYS A 1 273 ? 5.437 -15.186 11.287 1.00 86.94 273 LYS A C 1
ATOM 2216 O O . LYS A 1 273 ? 4.986 -14.842 10.191 1.00 86.94 273 LYS A O 1
ATOM 2221 N N . PRO A 1 274 ? 5.784 -14.303 12.240 1.00 87.06 274 PRO A N 1
ATOM 2222 C CA . PRO A 1 274 ? 5.553 -12.865 12.118 1.00 87.06 274 PRO A CA 1
ATOM 2223 C C . PRO A 1 274 ? 6.151 -12.214 10.862 1.00 87.06 274 PRO A C 1
ATOM 2225 O O . PRO A 1 274 ? 5.490 -11.410 10.211 1.00 87.06 274 PRO A O 1
ATOM 2228 N N . GLU A 1 275 ? 7.367 -12.598 10.472 1.00 89.06 275 GLU A N 1
ATOM 2229 C CA . GLU A 1 275 ? 8.055 -12.050 9.298 1.00 89.06 275 GLU A CA 1
ATOM 2230 C C . GLU A 1 275 ? 7.327 -12.413 8.004 1.00 89.06 275 GLU A C 1
ATOM 2232 O O . GLU A 1 275 ? 7.184 -11.588 7.102 1.00 89.06 275 GLU A O 1
ATOM 2237 N N . SER A 1 276 ? 6.831 -13.648 7.921 1.00 88.12 276 SER A N 1
ATOM 2238 C CA . SER A 1 276 ? 6.078 -14.108 6.760 1.00 88.12 276 SER A CA 1
ATOM 2239 C C . SER A 1 276 ? 4.705 -13.438 6.697 1.00 88.12 276 SER A C 1
ATOM 2241 O O . SER A 1 276 ? 4.257 -13.096 5.609 1.00 88.12 276 SER A O 1
ATOM 2243 N N . VAL A 1 277 ? 4.053 -13.209 7.844 1.00 85.50 277 VAL A N 1
ATOM 2244 C CA . VAL A 1 277 ? 2.793 -12.451 7.905 1.00 85.50 277 VAL A CA 1
ATOM 2245 C C . VAL A 1 277 ? 2.998 -11.023 7.408 1.00 85.50 277 VAL A C 1
ATOM 2247 O O . VAL A 1 277 ? 2.240 -10.589 6.547 1.00 85.50 277 VAL A O 1
ATOM 2250 N N . LEU A 1 278 ? 4.022 -10.312 7.896 1.00 87.81 278 LEU A N 1
ATOM 2251 C CA . LEU A 1 278 ? 4.316 -8.945 7.455 1.00 87.81 278 LEU A CA 1
ATOM 2252 C C . LEU A 1 278 ? 4.602 -8.886 5.950 1.00 87.81 278 LEU A C 1
ATOM 2254 O O . LEU A 1 278 ? 4.046 -8.028 5.274 1.00 87.81 278 LEU A O 1
ATOM 2258 N N . ARG A 1 279 ? 5.392 -9.827 5.417 1.00 88.75 279 ARG A N 1
ATOM 2259 C CA . ARG A 1 279 ? 5.709 -9.891 3.981 1.00 88.75 279 ARG A CA 1
ATOM 2260 C C . ARG A 1 279 ? 4.457 -9.987 3.109 1.00 88.75 279 ARG A C 1
ATOM 2262 O O . ARG A 1 279 ? 4.360 -9.307 2.099 1.00 88.75 279 ARG A O 1
ATOM 2269 N N . GLU A 1 280 ? 3.501 -10.836 3.479 1.00 83.88 280 GLU A N 1
ATOM 2270 C CA . GLU A 1 280 ? 2.254 -10.957 2.710 1.00 83.88 280 GLU A CA 1
ATOM 2271 C C . GLU A 1 280 ? 1.268 -9.809 3.007 1.00 83.88 280 GLU A C 1
ATOM 2273 O O . GLU A 1 280 ? 0.394 -9.522 2.194 1.00 83.88 280 GLU A O 1
ATOM 2278 N N . ALA A 1 281 ? 1.383 -9.153 4.166 1.00 82.44 281 ALA A N 1
ATOM 2279 C CA . ALA A 1 281 ? 0.545 -8.020 4.560 1.00 82.44 281 ALA A CA 1
ATOM 2280 C C . ALA A 1 281 ? 1.013 -6.670 3.988 1.00 82.44 281 ALA A C 1
ATOM 2282 O O . ALA A 1 281 ? 0.256 -5.704 4.058 1.00 82.44 281 ALA A O 1
ATOM 2283 N N . GLU A 1 282 ? 2.229 -6.588 3.443 1.00 85.00 282 GLU A N 1
ATOM 2284 C CA . GLU A 1 282 ? 2.878 -5.342 3.016 1.00 85.00 282 GLU A CA 1
ATOM 2285 C C . GLU A 1 282 ? 2.039 -4.565 1.991 1.00 85.00 282 GLU A C 1
ATOM 2287 O O . GLU A 1 282 ? 1.762 -3.384 2.193 1.00 85.00 282 GLU A O 1
ATOM 2292 N N . ASP A 1 283 ? 1.515 -5.244 0.967 1.00 75.06 283 ASP A N 1
ATOM 2293 C CA . ASP A 1 283 ? 0.645 -4.626 -0.045 1.00 75.06 283 ASP A CA 1
ATOM 2294 C C . ASP A 1 283 ? -0.648 -4.060 0.569 1.00 75.06 283 ASP A C 1
ATOM 2296 O O . ASP A 1 283 ? -1.115 -2.978 0.201 1.00 75.06 283 ASP A O 1
ATOM 2300 N N . ALA A 1 284 ? -1.236 -4.783 1.528 1.00 75.62 284 ALA A N 1
ATOM 2301 C CA . ALA A 1 284 ? -2.450 -4.353 2.222 1.00 75.62 284 ALA A CA 1
ATOM 2302 C C . ALA A 1 284 ? -2.175 -3.125 3.101 1.00 75.62 284 ALA A C 1
ATOM 2304 O O . ALA A 1 284 ? -2.955 -2.171 3.107 1.00 75.62 284 ALA A O 1
ATOM 2305 N N . LEU A 1 285 ? -1.043 -3.140 3.806 1.00 81.31 285 LEU A N 1
ATOM 2306 C CA . LEU A 1 285 ? -0.588 -2.050 4.657 1.00 81.31 285 LEU A CA 1
ATOM 2307 C C . LEU A 1 285 ? -0.282 -0.793 3.832 1.00 81.31 285 LEU A C 1
ATOM 2309 O O . LEU A 1 285 ? -0.734 0.289 4.194 1.00 81.31 285 LEU A O 1
ATOM 2313 N N . ALA A 1 286 ? 0.405 -0.928 2.694 1.00 82.62 286 ALA A N 1
ATOM 2314 C CA . ALA A 1 286 ? 0.705 0.178 1.786 1.00 82.62 286 ALA A CA 1
ATOM 2315 C C . ALA A 1 286 ? -0.561 0.788 1.164 1.00 82.62 286 ALA A C 1
ATOM 2317 O O . ALA A 1 286 ? -0.678 2.013 1.048 1.00 82.62 286 ALA A O 1
ATOM 2318 N N . THR A 1 287 ? -1.532 -0.053 0.800 1.00 77.44 287 THR A N 1
ATOM 2319 C CA . THR A 1 287 ? -2.820 0.398 0.253 1.00 77.44 287 THR A CA 1
ATOM 2320 C C . THR A 1 287 ? -3.597 1.201 1.293 1.00 77.44 287 THR A C 1
ATOM 2322 O O . THR A 1 287 ? -3.979 2.342 1.032 1.00 77.44 287 THR A O 1
ATOM 2325 N N . LEU A 1 288 ? -3.753 0.657 2.504 1.00 77.25 288 LEU A N 1
ATOM 2326 C CA . LEU A 1 288 ? -4.449 1.336 3.596 1.00 77.25 288 LEU A CA 1
ATOM 2327 C C . LEU A 1 288 ? -3.752 2.644 3.992 1.00 77.25 288 LEU A C 1
ATOM 2329 O O . LEU A 1 288 ? -4.404 3.671 4.165 1.00 77.25 288 LEU A O 1
ATOM 2333 N N . ALA A 1 289 ? -2.422 2.629 4.083 1.00 84.94 289 ALA A N 1
ATOM 2334 C CA . ALA A 1 289 ? -1.639 3.818 4.389 1.00 84.94 289 ALA A CA 1
ATOM 2335 C C . ALA A 1 289 ? -1.796 4.896 3.302 1.00 84.94 289 ALA A C 1
ATOM 2337 O O . ALA A 1 289 ? -1.875 6.082 3.614 1.00 84.94 289 ALA A O 1
ATOM 2338 N N . SER A 1 290 ? -1.911 4.506 2.029 1.00 82.44 290 SER A N 1
ATOM 2339 C CA . SER A 1 290 ? -2.166 5.441 0.926 1.00 82.44 290 SER A CA 1
ATOM 2340 C C . SER A 1 290 ? -3.545 6.104 1.028 1.00 82.44 290 SER A C 1
ATOM 2342 O O . SER A 1 290 ? -3.680 7.296 0.743 1.00 82.44 290 SER A O 1
ATOM 2344 N N . GLU A 1 291 ? -4.572 5.373 1.466 1.00 76.75 291 GLU A N 1
ATOM 2345 C CA . GLU A 1 291 ? -5.896 5.943 1.754 1.00 76.75 291 GLU A CA 1
ATOM 2346 C C . GLU A 1 291 ? -5.874 6.857 2.986 1.00 76.75 291 GLU A C 1
ATOM 2348 O O . GLU A 1 291 ? -6.433 7.961 2.957 1.00 76.75 291 GLU A O 1
ATOM 2353 N N . TRP A 1 292 ? -5.166 6.443 4.040 1.00 87.69 292 TRP A N 1
ATOM 2354 C CA . TRP A 1 292 ? -4.912 7.279 5.210 1.00 87.69 292 TRP A CA 1
ATOM 2355 C C . TRP A 1 292 ? -4.225 8.587 4.813 1.00 87.69 292 TRP A C 1
ATOM 2357 O O . TRP A 1 292 ? -4.661 9.654 5.233 1.00 87.69 292 TRP A O 1
ATOM 2367 N N . LYS A 1 293 ? -3.229 8.548 3.919 1.00 90.50 293 LYS A N 1
ATOM 2368 C CA . LYS A 1 293 ? -2.520 9.744 3.447 1.00 90.50 293 LYS A CA 1
ATOM 2369 C C . LYS A 1 293 ? -3.444 10.744 2.753 1.00 90.50 293 LYS A C 1
ATOM 2371 O O . LYS A 1 293 ? -3.330 11.941 2.995 1.00 90.50 293 LYS A O 1
ATOM 2376 N N . ARG A 1 294 ? -4.389 10.277 1.930 1.00 82.31 294 ARG A N 1
ATOM 2377 C CA . ARG A 1 294 ? -5.402 11.163 1.325 1.00 82.31 294 ARG A CA 1
ATOM 2378 C C . ARG A 1 294 ? -6.237 11.853 2.402 1.00 82.31 294 ARG A C 1
ATOM 2380 O O . ARG A 1 294 ? -6.437 13.061 2.345 1.00 82.31 294 ARG A O 1
ATOM 2387 N N . THR A 1 295 ? -6.649 11.091 3.412 1.00 77.56 295 THR A N 1
ATOM 2388 C CA . THR A 1 295 ? -7.393 11.612 4.567 1.00 77.56 295 THR A CA 1
ATOM 2389 C C . THR A 1 295 ? -6.547 12.610 5.368 1.00 77.56 295 THR A C 1
ATOM 2391 O O . THR A 1 295 ? -7.034 13.652 5.791 1.00 77.56 295 THR A O 1
ATOM 2394 N N . PHE A 1 296 ? -5.251 12.340 5.528 1.00 89.44 296 PHE A N 1
ATOM 2395 C CA . PHE A 1 296 ? -4.295 13.222 6.195 1.00 89.44 296 PHE A CA 1
ATOM 2396 C C . PHE A 1 296 ? -4.153 14.561 5.468 1.00 89.44 296 PHE A C 1
ATOM 2398 O O . PHE A 1 296 ? -4.234 15.614 6.096 1.00 89.44 296 PHE A O 1
ATO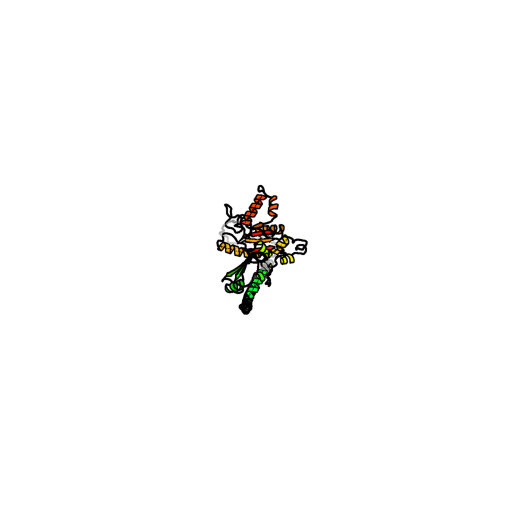M 2405 N N . GLU A 1 297 ? -4.029 14.544 4.142 1.00 89.38 297 GLU A N 1
ATOM 2406 C CA . GLU A 1 297 ? -3.991 15.761 3.326 1.00 89.38 297 GLU A CA 1
ATOM 2407 C C . GLU A 1 297 ? -5.305 16.557 3.400 1.00 89.38 297 GLU A C 1
ATOM 2409 O O . GLU A 1 297 ? -5.283 17.787 3.382 1.00 89.38 297 GLU A O 1
ATOM 2414 N N . GLU A 1 298 ? -6.456 15.885 3.489 1.00 82.31 298 GLU A N 1
ATOM 2415 C CA . GLU A 1 298 ? -7.758 16.534 3.697 1.00 82.31 298 GLU A CA 1
ATOM 2416 C C . GLU A 1 298 ? -7.843 17.208 5.071 1.00 82.31 298 GLU A C 1
ATOM 2418 O O . GLU A 1 298 ? -8.262 18.362 5.158 1.00 82.31 298 GLU A O 1
ATOM 2423 N N . PHE A 1 299 ? -7.375 16.535 6.124 1.00 85.50 299 PHE A N 1
ATOM 2424 C CA . PHE A 1 299 ? -7.306 17.096 7.474 1.00 85.50 299 PHE A CA 1
ATOM 2425 C C . PHE A 1 299 ? -6.377 18.313 7.531 1.00 85.50 299 PHE A C 1
ATOM 2427 O O . PHE A 1 299 ? -6.727 19.313 8.151 1.00 85.50 299 PHE A O 1
ATOM 2434 N N . GLN A 1 300 ? -5.233 18.268 6.840 1.00 86.69 300 GLN A N 1
ATOM 2435 C CA . GLN A 1 300 ? -4.328 19.416 6.729 1.00 86.69 300 GLN A CA 1
ATOM 2436 C C . GLN A 1 300 ? -4.972 20.589 5.986 1.00 86.69 300 GLN A C 1
ATOM 2438 O O . GLN A 1 300 ? -4.857 21.729 6.421 1.00 86.69 300 GLN A O 1
ATOM 2443 N N . LYS A 1 301 ? -5.680 20.330 4.880 1.00 85.75 301 LYS A N 1
ATOM 2444 C CA . LYS A 1 301 ? -6.404 21.377 4.134 1.00 85.75 301 LYS A CA 1
ATOM 2445 C C . LYS A 1 301 ? -7.534 22.006 4.947 1.00 85.75 301 LYS A C 1
ATOM 2447 O O . LYS A 1 301 ? -7.880 23.156 4.698 1.00 85.75 301 LYS A O 1
ATOM 2452 N N . ALA A 1 302 ? -8.121 21.249 5.870 1.00 82.12 302 ALA A N 1
ATOM 2453 C CA . ALA A 1 302 ? -9.179 21.705 6.760 1.00 82.12 302 ALA A CA 1
ATOM 2454 C C . ALA A 1 302 ? -8.658 22.379 8.046 1.00 82.12 302 ALA A C 1
ATOM 2456 O O . ALA A 1 302 ? -9.478 22.712 8.898 1.00 82.12 302 ALA A O 1
ATOM 2457 N N . ASP A 1 303 ? -7.337 22.557 8.202 1.00 85.38 303 ASP A N 1
ATOM 2458 C CA . ASP A 1 303 ? -6.700 23.034 9.442 1.00 85.38 303 ASP A CA 1
ATOM 2459 C C . ASP A 1 303 ? -7.165 22.244 10.684 1.00 85.38 303 ASP A C 1
ATOM 2461 O O . ASP A 1 303 ? -7.403 22.789 11.764 1.00 85.38 303 ASP A O 1
ATOM 2465 N N . SER A 1 304 ? -7.314 20.920 10.534 1.00 82.12 304 SER A N 1
ATOM 2466 C CA . SER A 1 304 ? -7.679 20.051 11.653 1.00 82.12 304 SER A CA 1
ATOM 2467 C C . SER A 1 304 ? -6.597 20.105 12.741 1.00 82.12 304 SER A C 1
ATOM 2469 O O . SER A 1 304 ? -5.420 19.886 12.441 1.00 82.12 304 SER A O 1
ATOM 2471 N N . PRO A 1 305 ? -6.965 20.324 14.018 1.00 81.50 305 PRO A N 1
ATOM 2472 C CA . PRO A 1 305 ? -6.003 20.446 15.115 1.00 81.50 305 PRO A CA 1
ATOM 2473 C C . PRO A 1 305 ? -5.349 19.111 15.507 1.00 81.50 305 PRO A C 1
ATOM 2475 O O . PRO A 1 305 ? -4.373 19.102 16.257 1.00 81.50 305 PRO A O 1
ATOM 2478 N N . VAL A 1 306 ? -5.891 17.993 15.017 1.00 86.06 306 VAL A N 1
ATOM 2479 C CA . VAL A 1 306 ? -5.371 16.633 15.202 1.00 86.06 306 VAL A CA 1
ATOM 2480 C C . VAL A 1 306 ? -5.306 15.917 13.852 1.00 86.06 306 VAL A C 1
ATOM 2482 O O . VAL A 1 306 ? -6.177 16.149 13.007 1.00 86.06 306 VAL A O 1
ATOM 2485 N N . PRO A 1 307 ? -4.308 15.051 13.613 1.00 88.62 307 PRO A N 1
ATOM 2486 C CA . PRO A 1 307 ? -4.228 14.258 12.393 1.00 88.62 307 PRO A CA 1
ATOM 2487 C C . PRO A 1 307 ? -5.217 13.081 12.435 1.00 88.62 307 PRO A C 1
ATOM 2489 O O . PRO A 1 307 ? -5.646 12.684 13.515 1.00 88.62 307 PRO A O 1
ATOM 2492 N N . PRO A 1 308 ? -5.567 12.472 11.293 1.00 87.25 308 PRO A N 1
ATOM 2493 C CA . PRO A 1 308 ? -6.244 11.183 11.283 1.00 87.25 308 PRO A CA 1
ATOM 2494 C C . PRO A 1 308 ? -5.329 10.070 11.807 1.00 87.25 308 PRO A C 1
ATOM 2496 O O . PRO A 1 308 ? -4.113 10.106 11.602 1.00 87.25 308 PRO A O 1
ATOM 2499 N N . VAL A 1 309 ? -5.918 9.044 12.422 1.00 86.38 309 VAL A N 1
ATOM 2500 C CA . VAL A 1 309 ? -5.198 7.892 12.985 1.00 86.38 309 VAL A CA 1
ATOM 2501 C C . VAL A 1 309 ? -5.503 6.615 12.206 1.00 86.38 309 VAL A C 1
ATOM 2503 O O . VAL A 1 309 ? -6.665 6.284 11.952 1.00 86.38 309 VAL A O 1
ATOM 2506 N N . MET A 1 310 ? -4.443 5.881 11.868 1.00 86.62 310 MET A N 1
ATOM 2507 C CA . MET A 1 310 ? -4.494 4.510 11.362 1.00 86.62 310 MET A CA 1
ATOM 2508 C C . MET A 1 310 ? -4.174 3.519 12.488 1.00 86.62 310 MET A C 1
ATOM 2510 O O . MET A 1 310 ? -3.228 3.720 13.246 1.00 86.62 310 MET A O 1
ATOM 2514 N N . ILE A 1 311 ? -4.917 2.419 12.587 1.00 84.50 311 ILE A N 1
ATOM 2515 C CA . ILE A 1 311 ? -4.651 1.353 13.563 1.00 84.50 311 ILE A CA 1
ATOM 2516 C C . ILE A 1 311 ? -4.242 0.077 12.846 1.00 84.50 311 ILE A C 1
ATOM 2518 O O . ILE A 1 311 ? -4.880 -0.322 11.877 1.00 84.50 311 ILE A O 1
ATOM 2522 N N . THR A 1 312 ? -3.235 -0.616 13.369 1.00 85.69 312 THR A N 1
ATOM 2523 C CA . THR A 1 312 ? -2.920 -1.996 12.998 1.00 85.69 312 THR A CA 1
ATOM 2524 C C . THR A 1 312 ? -3.022 -2.909 14.213 1.00 85.69 312 THR A C 1
ATOM 2526 O O . THR A 1 312 ? -2.316 -2.730 15.202 1.00 85.69 312 THR A O 1
ATOM 2529 N N . VAL A 1 313 ? -3.901 -3.905 14.138 1.00 82.19 313 VAL A N 1
ATOM 2530 C CA . VAL A 1 313 ? -4.144 -4.882 15.203 1.00 82.19 313 VAL A CA 1
ATOM 2531 C C . VAL A 1 313 ? -3.466 -6.197 14.837 1.00 82.19 313 VAL A C 1
ATOM 2533 O O . VAL A 1 313 ? -3.826 -6.830 13.848 1.00 82.19 313 VAL A O 1
ATOM 2536 N N . CYS A 1 314 ? -2.503 -6.635 15.638 1.00 83.38 314 CYS A N 1
ATOM 2537 C CA . CYS A 1 314 ? -1.711 -7.842 15.412 1.00 83.38 314 CYS A CA 1
ATOM 2538 C C . CYS A 1 314 ? -2.141 -8.993 16.337 1.00 83.38 314 CYS A C 1
ATOM 2540 O O . CYS A 1 314 ? -2.659 -8.764 17.431 1.00 83.38 314 CYS A O 1
ATOM 2542 N N . ASP A 1 315 ? -1.894 -10.246 15.926 1.00 80.12 315 ASP A N 1
ATOM 2543 C CA . ASP A 1 315 ? -2.215 -11.430 16.751 1.00 80.12 315 ASP A CA 1
ATOM 2544 C C . ASP A 1 315 ? -1.337 -11.568 18.010 1.00 80.12 315 ASP A C 1
ATOM 2546 O O . ASP A 1 315 ? -1.768 -12.136 19.019 1.00 80.12 315 ASP A O 1
ATOM 2550 N N . ASN A 1 316 ? -0.093 -11.080 17.951 1.00 81.62 316 ASN A N 1
ATOM 2551 C CA . ASN A 1 316 ? 0.898 -11.229 19.013 1.00 81.62 316 ASN A CA 1
ATOM 2552 C C . ASN A 1 316 ? 1.894 -10.065 19.074 1.00 81.62 316 ASN A C 1
ATOM 2554 O O . ASN A 1 316 ? 1.994 -9.248 18.157 1.00 81.62 316 ASN A O 1
ATOM 2558 N N . THR A 1 317 ? 2.652 -10.048 20.173 1.00 84.31 317 THR A N 1
ATOM 2559 C CA . THR A 1 317 ? 3.675 -9.052 20.525 1.00 84.31 317 THR A CA 1
ATOM 2560 C C . THR A 1 317 ? 4.804 -8.955 19.509 1.00 84.31 317 THR A C 1
ATOM 2562 O O . THR A 1 317 ? 5.278 -7.860 19.211 1.00 84.31 317 THR A O 1
ATOM 2565 N N . ASP A 1 318 ? 5.200 -10.089 18.934 1.00 87.12 318 ASP A N 1
ATOM 2566 C CA . ASP A 1 318 ? 6.347 -10.173 18.030 1.00 87.12 318 ASP A CA 1
ATOM 2567 C C . ASP A 1 318 ? 5.988 -9.584 16.659 1.00 87.12 318 ASP A C 1
ATOM 2569 O O . ASP A 1 318 ? 6.732 -8.778 16.101 1.00 87.12 318 ASP A O 1
ATOM 2573 N N . LEU A 1 319 ? 4.790 -9.898 16.158 1.00 88.19 319 LEU A N 1
ATOM 2574 C CA . LEU A 1 319 ? 4.224 -9.293 14.958 1.00 88.19 319 LEU A CA 1
ATOM 2575 C C . LEU A 1 319 ? 3.973 -7.796 15.154 1.00 88.19 319 LEU A C 1
ATOM 2577 O O . LEU A 1 319 ? 4.351 -7.013 14.289 1.00 88.19 319 LEU A O 1
ATOM 2581 N N . ALA A 1 320 ? 3.406 -7.383 16.292 1.00 88.56 320 ALA A N 1
ATOM 2582 C CA . ALA A 1 320 ? 3.208 -5.964 16.590 1.00 88.56 320 ALA A CA 1
ATOM 2583 C C . ALA A 1 320 ? 4.530 -5.191 16.622 1.00 88.56 320 ALA A C 1
ATOM 2585 O O . ALA A 1 320 ? 4.598 -4.080 16.105 1.00 88.56 320 ALA A O 1
ATOM 2586 N N . LYS A 1 321 ? 5.593 -5.777 17.191 1.00 90.06 321 LYS A N 1
ATOM 2587 C CA . LYS A 1 321 ? 6.937 -5.188 17.177 1.00 90.06 321 LYS A CA 1
ATOM 2588 C C . LYS A 1 321 ? 7.450 -5.000 15.753 1.00 90.06 321 LYS A C 1
ATOM 2590 O O . LYS A 1 321 ? 7.870 -3.905 15.401 1.00 90.06 321 LYS A O 1
ATOM 2595 N N . LEU A 1 322 ? 7.378 -6.045 14.930 1.00 92.62 322 LEU A N 1
ATOM 2596 C CA . LEU A 1 322 ? 7.854 -5.994 13.548 1.00 92.62 322 LEU A CA 1
ATOM 2597 C C . LEU A 1 322 ? 7.075 -4.989 12.700 1.00 92.62 322 LEU A C 1
ATOM 2599 O O . LEU A 1 322 ? 7.683 -4.210 11.973 1.00 92.62 322 LEU A O 1
ATOM 2603 N N . VAL A 1 323 ? 5.746 -4.982 12.811 1.00 92.31 323 VAL A N 1
ATOM 2604 C CA . VAL A 1 323 ? 4.876 -4.042 12.094 1.00 92.31 323 VAL A CA 1
ATOM 2605 C C . VAL A 1 323 ? 5.154 -2.607 12.540 1.00 92.31 323 VAL A C 1
ATOM 2607 O O . VAL A 1 323 ? 5.326 -1.732 11.693 1.00 92.31 323 VAL A O 1
ATOM 2610 N N . HIS A 1 324 ? 5.258 -2.365 13.850 1.00 94.56 324 HIS A N 1
ATOM 2611 C CA . HIS A 1 324 ? 5.641 -1.062 14.391 1.00 94.56 324 HIS A CA 1
ATOM 2612 C C . HIS A 1 324 ? 6.979 -0.597 13.824 1.00 94.56 324 HIS A C 1
ATOM 2614 O O . HIS A 1 324 ? 7.047 0.484 13.254 1.00 94.56 324 HIS A O 1
ATOM 2620 N N . ASP A 1 325 ? 8.024 -1.418 13.932 1.00 94.50 325 ASP A N 1
ATOM 2621 C CA . ASP A 1 325 ? 9.362 -1.051 13.473 1.00 94.50 325 ASP A CA 1
ATOM 2622 C C . ASP A 1 325 ? 9.388 -0.820 11.960 1.00 94.50 325 ASP A C 1
ATOM 2624 O O . ASP A 1 325 ? 10.113 0.046 11.473 1.00 94.50 325 ASP A O 1
ATOM 2628 N N . HIS A 1 326 ? 8.595 -1.579 11.205 1.00 95.44 326 HIS A N 1
ATOM 2629 C CA . HIS A 1 326 ? 8.469 -1.417 9.766 1.00 95.44 326 HIS A CA 1
ATOM 2630 C C . HIS A 1 326 ? 7.837 -0.062 9.402 1.00 95.44 326 HIS A C 1
ATOM 2632 O O . HIS A 1 326 ? 8.395 0.656 8.571 1.00 95.44 326 HIS A O 1
ATOM 2638 N N . ILE A 1 327 ? 6.742 0.327 10.064 1.00 95.38 327 ILE A N 1
ATOM 2639 C CA . ILE A 1 327 ? 6.071 1.620 9.851 1.00 95.38 327 ILE A CA 1
ATOM 2640 C C . ILE A 1 327 ? 6.935 2.781 10.368 1.00 95.38 327 ILE A C 1
ATOM 2642 O O . ILE A 1 327 ? 7.177 3.737 9.635 1.00 95.38 327 ILE A O 1
ATOM 2646 N N . ALA A 1 328 ? 7.451 2.680 11.596 1.00 94.81 328 ALA A N 1
ATOM 2647 C CA . ALA A 1 328 ? 8.216 3.730 12.268 1.00 94.81 328 ALA A CA 1
ATOM 2648 C C . ALA A 1 328 ? 9.544 4.053 11.564 1.00 94.81 328 ALA A C 1
ATOM 2650 O O . ALA A 1 328 ? 10.030 5.172 11.678 1.00 94.81 328 ALA A O 1
ATOM 2651 N N . LYS A 1 329 ? 10.113 3.114 10.794 1.00 95.12 329 LYS A N 1
ATOM 2652 C CA . LYS A 1 329 ? 11.285 3.349 9.927 1.00 95.12 329 LYS A CA 1
ATOM 2653 C C . LYS A 1 329 ? 10.938 3.970 8.568 1.00 95.12 329 LYS A C 1
ATOM 2655 O O . LYS A 1 329 ? 11.824 4.131 7.736 1.00 95.12 329 LYS A O 1
ATOM 2660 N N . GLY A 1 330 ? 9.664 4.273 8.313 1.00 92.56 330 GLY A N 1
ATOM 2661 C CA . GLY A 1 330 ? 9.215 4.892 7.068 1.00 92.56 330 GLY A CA 1
ATOM 2662 C C . GLY A 1 330 ? 9.142 3.935 5.876 1.00 92.56 330 GLY A C 1
ATOM 2663 O O . GLY A 1 330 ? 9.080 4.404 4.742 1.00 92.56 330 GLY A O 1
ATOM 2664 N N . ASN A 1 331 ? 9.126 2.612 6.099 1.00 93.44 331 ASN A N 1
ATOM 2665 C CA . ASN A 1 331 ? 9.034 1.638 4.998 1.00 93.44 331 ASN A CA 1
ATOM 2666 C C . ASN A 1 331 ? 7.645 1.611 4.340 1.00 93.44 331 ASN A C 1
ATOM 2668 O O . ASN A 1 331 ? 7.513 1.128 3.223 1.00 93.44 331 ASN A O 1
ATOM 2672 N N . VAL A 1 332 ? 6.625 2.151 5.017 1.00 92.12 332 VAL A N 1
ATOM 2673 C CA . VAL A 1 332 ? 5.259 2.267 4.484 1.00 92.12 332 VAL A CA 1
ATOM 2674 C C . VAL A 1 332 ? 5.017 3.668 3.923 1.00 92.12 332 VAL A C 1
ATOM 2676 O O . VAL A 1 332 ? 4.746 3.830 2.737 1.00 92.12 332 VAL A O 1
ATOM 2679 N N . LEU A 1 333 ? 5.137 4.694 4.770 1.00 93.06 333 LEU A N 1
ATOM 2680 C CA . LEU A 1 333 ? 5.021 6.106 4.405 1.00 93.06 333 LEU A CA 1
ATOM 2681 C C . LEU A 1 333 ? 5.942 6.957 5.281 1.00 93.06 333 LEU A C 1
ATOM 2683 O O . LEU A 1 333 ? 6.078 6.704 6.477 1.00 93.06 333 LEU A O 1
ATOM 2687 N N . LYS A 1 334 ? 6.510 8.023 4.706 1.00 93.81 334 LYS A N 1
ATOM 2688 C CA . LYS A 1 334 ? 7.393 8.964 5.424 1.00 93.81 334 LYS A CA 1
ATOM 2689 C C . LYS A 1 334 ? 6.650 9.784 6.476 1.00 93.81 334 LYS A C 1
ATOM 2691 O O . LYS A 1 334 ? 7.230 10.231 7.457 1.00 93.81 334 LYS A O 1
ATOM 2696 N N . GLU A 1 335 ? 5.357 9.998 6.282 1.00 94.38 335 GLU A N 1
ATOM 2697 C CA . GLU A 1 335 ? 4.488 10.709 7.216 1.00 94.38 335 GLU A CA 1
ATOM 2698 C C . GLU A 1 335 ? 4.208 9.892 8.488 1.00 94.38 335 GLU A C 1
ATOM 2700 O O . GLU A 1 335 ? 3.808 10.468 9.498 1.00 94.38 335 GLU A O 1
ATOM 2705 N N . LEU A 1 336 ? 4.445 8.577 8.452 1.00 94.88 336 LEU A N 1
ATOM 2706 C CA . LEU A 1 336 ? 4.320 7.669 9.595 1.00 94.88 336 LEU A CA 1
ATOM 2707 C C . LEU A 1 336 ? 5.681 7.336 10.238 1.00 94.88 336 LEU A C 1
ATOM 2709 O O . LEU A 1 336 ? 5.737 6.625 11.237 1.00 94.88 336 LEU A O 1
ATOM 2713 N N . GLU A 1 337 ? 6.781 7.836 9.678 1.00 96.25 337 GLU A N 1
ATOM 2714 C CA . GLU A 1 337 ? 8.133 7.602 10.185 1.00 96.25 337 GLU A CA 1
ATOM 2715 C C . GLU A 1 337 ? 8.373 8.359 11.499 1.00 96.25 337 GLU A C 1
ATOM 2717 O O . GLU A 1 337 ? 8.088 9.556 11.588 1.00 96.25 337 GLU A O 1
ATOM 2722 N N . ASN A 1 338 ? 8.965 7.686 12.484 1.00 95.06 338 ASN A N 1
ATOM 2723 C CA . ASN A 1 338 ? 9.451 8.317 13.705 1.00 95.06 338 ASN A CA 1
ATOM 2724 C C . ASN A 1 338 ? 10.864 8.854 13.45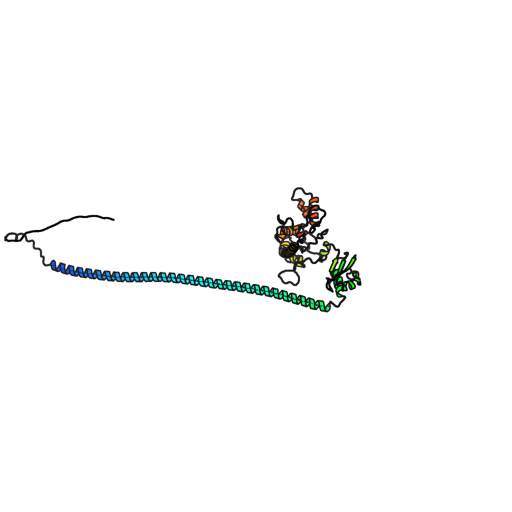4 1.00 95.06 338 ASN A C 1
ATOM 2726 O O . ASN A 1 338 ? 11.814 8.090 13.291 1.00 95.06 338 ASN A O 1
ATOM 2730 N N . ASN A 1 339 ? 11.008 10.175 13.424 1.00 93.19 339 ASN A N 1
ATOM 2731 C CA . ASN A 1 339 ? 12.286 10.861 13.233 1.00 93.19 339 ASN A CA 1
ATOM 2732 C C . ASN A 1 339 ? 12.266 12.233 13.923 1.00 93.19 339 ASN A C 1
ATOM 2734 O O . ASN A 1 339 ? 11.237 12.659 14.440 1.00 93.19 339 ASN A O 1
ATOM 2738 N N . GLU A 1 340 ? 13.390 12.952 13.903 1.00 88.88 340 GLU A N 1
ATOM 2739 C CA . GLU A 1 340 ? 13.507 14.277 14.536 1.00 88.88 340 GLU A CA 1
ATOM 2740 C C . GLU A 1 340 ? 12.481 15.297 14.014 1.00 88.88 340 GLU A C 1
ATOM 2742 O O . GLU A 1 340 ? 12.092 16.212 14.734 1.00 88.88 340 GLU A O 1
ATOM 2747 N N . ARG A 1 341 ? 12.023 15.142 12.765 1.00 88.50 341 ARG A N 1
ATOM 2748 C CA . ARG A 1 341 ? 11.057 16.051 12.137 1.00 88.50 341 ARG A CA 1
ATOM 2749 C C . ARG A 1 341 ? 9.618 15.758 12.558 1.00 88.50 341 ARG A C 1
ATOM 2751 O O . ARG A 1 341 ? 8.837 16.690 12.727 1.00 88.50 341 ARG A O 1
ATOM 2758 N N . ASN A 1 342 ? 9.250 14.484 12.635 1.00 86.94 342 ASN A N 1
ATOM 2759 C CA . ASN A 1 342 ? 7.885 14.051 12.916 1.00 86.94 342 ASN A CA 1
ATOM 2760 C C . ASN A 1 342 ? 7.625 13.874 14.417 1.00 86.94 342 ASN A C 1
ATOM 2762 O O . ASN A 1 342 ? 6.482 14.028 14.838 1.00 86.94 342 ASN A O 1
ATOM 2766 N N . GLY A 1 343 ? 8.654 13.564 15.209 1.00 90.06 343 GLY A N 1
ATOM 2767 C CA . GLY A 1 343 ? 8.503 13.060 16.572 1.00 90.06 343 GLY A CA 1
ATOM 2768 C C . GLY A 1 343 ? 8.044 11.598 16.600 1.00 90.06 343 GLY A C 1
ATOM 2769 O O . GLY A 1 343 ? 8.147 10.877 15.605 1.00 90.06 343 GLY A O 1
ATOM 2770 N N . GLU A 1 344 ? 7.534 11.153 17.748 1.00 90.19 344 GLU A N 1
ATOM 2771 C CA . GLU A 1 344 ? 6.891 9.842 17.893 1.00 90.19 344 GLU A CA 1
ATOM 2772 C C . GLU A 1 344 ? 5.451 9.926 17.362 1.00 90.19 344 GLU A C 1
ATOM 2774 O O . GLU A 1 344 ? 4.558 10.428 18.036 1.00 90.19 344 GLU A O 1
ATOM 2779 N N . VAL A 1 345 ? 5.232 9.481 16.120 1.00 93.88 345 VAL A N 1
ATOM 2780 C CA . VAL A 1 345 ? 3.918 9.521 15.440 1.00 93.88 345 VAL A CA 1
ATOM 2781 C C . VAL A 1 345 ? 3.338 8.134 15.195 1.00 93.88 345 VAL A C 1
ATOM 2783 O O . VAL A 1 345 ? 2.122 7.983 15.065 1.00 93.88 345 VAL A O 1
ATOM 2786 N N . THR A 1 346 ? 4.199 7.122 15.143 1.00 93.62 346 THR A N 1
ATOM 2787 C CA . THR A 1 346 ? 3.836 5.711 15.146 1.00 93.62 346 THR A CA 1
ATOM 2788 C C . THR A 1 346 ? 4.119 5.147 16.523 1.00 93.62 346 THR A C 1
ATOM 2790 O O . THR A 1 346 ? 5.258 5.163 16.984 1.00 93.62 346 THR A O 1
ATOM 2793 N N . PHE A 1 347 ? 3.075 4.644 17.167 1.00 89.06 347 PHE A N 1
ATOM 2794 C CA . PHE A 1 347 ? 3.109 4.213 18.554 1.00 89.06 347 PHE A CA 1
ATOM 2795 C C . PHE A 1 347 ? 2.692 2.750 18.671 1.00 89.06 347 PHE A C 1
ATOM 2797 O O . PHE A 1 347 ? 1.726 2.319 18.040 1.00 89.06 347 PHE A O 1
ATOM 2804 N N . ARG A 1 348 ? 3.408 1.965 19.481 1.00 88.12 348 ARG A N 1
ATOM 2805 C CA . ARG A 1 348 ? 3.057 0.565 19.750 1.00 88.12 348 ARG A CA 1
ATOM 2806 C C . ARG A 1 348 ? 2.462 0.415 21.142 1.00 88.12 348 ARG A C 1
ATOM 2808 O O . ARG A 1 348 ? 3.055 0.836 22.127 1.00 88.12 348 ARG A O 1
ATOM 2815 N N . ILE A 1 349 ? 1.329 -0.271 21.212 1.00 78.19 349 ILE A N 1
ATOM 2816 C CA . ILE A 1 349 ? 0.656 -0.657 22.446 1.00 78.19 349 ILE A CA 1
ATOM 2817 C C . ILE A 1 349 ? 0.829 -2.162 22.610 1.00 78.19 349 ILE A C 1
ATOM 2819 O O . ILE A 1 349 ? 0.225 -2.963 21.899 1.00 78.19 349 ILE A O 1
ATOM 2823 N N . ASP A 1 350 ? 1.673 -2.552 23.553 1.00 70.00 350 ASP A N 1
ATOM 2824 C CA . ASP A 1 350 ? 1.889 -3.952 23.888 1.00 70.00 350 ASP A CA 1
ATOM 2825 C C . ASP A 1 350 ? 1.872 -4.102 25.411 1.00 70.00 350 ASP A C 1
ATOM 2827 O O . ASP A 1 350 ? 2.566 -3.380 26.127 1.00 70.00 350 ASP A O 1
ATOM 2831 N N . THR A 1 351 ? 1.102 -5.067 25.913 1.00 55.66 351 THR A N 1
ATOM 2832 C CA . THR A 1 351 ? 1.094 -5.459 27.327 1.00 55.66 351 THR A CA 1
ATOM 2833 C C . THR A 1 351 ? 2.496 -5.865 27.813 1.00 55.66 351 THR A C 1
ATOM 2835 O O . THR A 1 351 ? 2.786 -5.746 29.000 1.00 55.66 351 THR A O 1
ATOM 2838 N N . LYS A 1 352 ? 3.391 -6.295 26.906 1.00 50.28 352 LYS A N 1
ATOM 2839 C CA . LYS A 1 352 ? 4.816 -6.560 27.162 1.00 50.28 352 LYS A CA 1
ATOM 2840 C C . LYS A 1 352 ? 5.748 -5.365 26.962 1.00 50.28 352 LYS A C 1
ATOM 2842 O O . LYS A 1 352 ? 6.850 -5.424 27.482 1.00 50.28 352 LYS A O 1
ATOM 2847 N N . LEU A 1 353 ? 5.375 -4.284 26.269 1.00 50.22 353 LEU A N 1
ATOM 2848 C CA . LEU A 1 353 ? 6.243 -3.090 26.170 1.00 50.22 353 LEU A CA 1
ATOM 2849 C C . LEU A 1 353 ? 6.478 -2.452 27.540 1.00 50.22 353 LEU A C 1
ATOM 2851 O O . LEU A 1 353 ? 7.583 -2.011 27.838 1.00 50.22 353 LEU A O 1
ATOM 2855 N N . LEU A 1 354 ? 5.452 -2.511 28.388 1.00 47.97 354 LEU A N 1
ATOM 2856 C CA . LEU A 1 354 ? 5.526 -2.220 29.819 1.00 47.97 354 LEU A CA 1
ATOM 2857 C C . LEU A 1 354 ? 6.579 -3.070 30.549 1.00 47.97 354 LEU A C 1
ATOM 2859 O O . LEU A 1 354 ? 7.169 -2.603 31.514 1.00 47.97 354 LEU A O 1
ATOM 2863 N N . ALA A 1 355 ? 6.809 -4.299 30.079 1.00 41.66 355 ALA A N 1
ATOM 2864 C CA . ALA A 1 355 ? 7.736 -5.262 30.664 1.00 41.66 355 ALA A CA 1
ATOM 2865 C C . ALA A 1 355 ? 9.124 -5.298 29.982 1.00 41.66 355 ALA A C 1
ATOM 2867 O O . ALA A 1 355 ? 10.087 -5.726 30.602 1.00 41.66 355 ALA A O 1
ATOM 2868 N N . GLU A 1 356 ? 9.268 -4.869 28.722 1.00 43.06 356 GLU A N 1
ATOM 2869 C CA . GLU A 1 356 ? 10.544 -4.863 27.975 1.00 43.06 356 GLU A CA 1
ATOM 2870 C C . GLU A 1 356 ? 11.285 -3.516 28.039 1.00 43.06 356 GLU A C 1
ATOM 2872 O O . GLU A 1 356 ? 12.510 -3.496 27.913 1.00 43.06 356 GLU A O 1
ATOM 2877 N N . ALA A 1 357 ? 10.590 -2.405 28.328 1.00 43.81 357 ALA A N 1
ATOM 2878 C CA . ALA A 1 357 ? 11.225 -1.139 28.727 1.00 43.81 357 ALA A CA 1
ATOM 2879 C C . ALA A 1 357 ? 12.088 -1.284 30.005 1.00 43.81 357 ALA A C 1
ATOM 2881 O O . ALA A 1 357 ? 12.889 -0.415 30.329 1.00 43.81 357 ALA A O 1
ATOM 2882 N N . GLU A 1 358 ? 11.974 -2.423 30.695 1.00 42.06 358 GLU A N 1
ATOM 2883 C CA . GLU A 1 358 ? 12.733 -2.815 31.883 1.00 42.06 358 GLU A CA 1
ATOM 2884 C C . GLU A 1 358 ? 14.224 -3.126 31.623 1.00 42.06 358 GLU A C 1
ATOM 2886 O O . GLU A 1 358 ? 14.973 -3.283 32.586 1.00 42.06 358 GLU A O 1
ATOM 2891 N N . ALA A 1 359 ? 14.682 -3.233 30.365 1.00 45.69 359 ALA A N 1
ATOM 2892 C CA . ALA A 1 359 ? 16.052 -3.673 30.053 1.00 45.69 359 ALA A CA 1
ATOM 2893 C C . ALA A 1 359 ? 16.988 -2.589 29.483 1.00 45.69 359 ALA A C 1
ATOM 2895 O O . ALA A 1 359 ? 18.201 -2.801 29.446 1.00 45.69 359 ALA A O 1
ATOM 2896 N N . ALA A 1 360 ? 16.467 -1.443 29.034 1.00 48.50 360 ALA A N 1
ATOM 2897 C CA . ALA A 1 360 ? 17.278 -0.405 28.399 1.00 48.50 360 ALA A CA 1
ATOM 2898 C C . ALA A 1 360 ? 16.686 0.995 28.622 1.00 48.50 360 ALA A C 1
ATOM 2900 O O . ALA A 1 360 ? 15.967 1.484 27.762 1.00 48.50 360 ALA A O 1
ATOM 2901 N N . PHE A 1 361 ? 16.960 1.602 29.781 1.00 38.81 361 PHE A N 1
ATOM 2902 C CA . PHE A 1 361 ? 17.416 2.992 29.981 1.00 38.81 361 PHE A CA 1
ATOM 2903 C C . PHE A 1 361 ? 17.321 3.377 31.470 1.00 38.81 361 PHE A C 1
ATOM 2905 O O . PHE A 1 361 ? 16.496 2.865 32.221 1.00 38.81 361 PHE A O 1
ATOM 2912 N N . GLU A 1 362 ? 18.232 4.248 31.898 1.00 48.66 362 GLU A N 1
ATOM 2913 C CA . GLU A 1 362 ? 18.357 4.766 33.261 1.00 48.66 362 GLU A CA 1
ATOM 2914 C C . GLU A 1 362 ? 17.137 5.608 33.682 1.00 48.66 362 GLU A C 1
ATOM 2916 O O . GLU A 1 362 ? 16.736 6.524 32.969 1.00 48.66 362 GLU A O 1
ATOM 2921 N N . GLY A 1 363 ? 16.620 5.367 34.894 1.00 51.00 363 GLY A N 1
ATOM 2922 C CA . GLY A 1 363 ? 16.003 6.415 35.720 1.00 51.00 363 GLY A CA 1
ATOM 2923 C C . GLY A 1 363 ? 14.478 6.446 35.883 1.00 51.00 363 GLY A C 1
ATOM 2924 O O . GLY A 1 363 ? 14.034 7.105 36.816 1.00 51.00 363 GLY A O 1
ATOM 2925 N N . GLU A 1 364 ? 13.679 5.743 35.075 1.00 53.25 364 GLU A N 1
ATOM 2926 C CA . GLU A 1 364 ? 12.205 5.765 35.187 1.00 53.25 364 GLU A CA 1
ATOM 2927 C C . GLU A 1 364 ? 11.678 4.467 35.830 1.00 53.25 364 GLU A C 1
ATOM 2929 O O . GLU A 1 364 ? 12.076 3.355 35.469 1.00 53.25 364 GLU A O 1
ATOM 2934 N N . THR A 1 365 ? 10.803 4.578 36.831 1.00 59.44 365 THR A N 1
ATOM 2935 C CA . THR A 1 365 ? 10.207 3.410 37.493 1.00 59.44 365 THR A CA 1
ATOM 2936 C C . THR A 1 365 ? 9.119 2.777 36.616 1.00 59.44 365 THR A C 1
ATOM 2938 O O . THR A 1 365 ? 8.460 3.447 35.823 1.00 59.44 365 THR A O 1
ATOM 2941 N N . LYS A 1 366 ? 8.859 1.469 36.791 1.00 53.38 366 LYS A N 1
ATOM 2942 C CA . LYS A 1 366 ? 7.817 0.725 36.042 1.00 53.38 366 LYS A CA 1
ATOM 2943 C C . LYS A 1 366 ? 6.438 1.403 36.066 1.00 53.38 366 LYS A C 1
ATOM 2945 O O . LYS A 1 366 ? 5.649 1.226 35.143 1.00 53.38 366 LYS A O 1
ATOM 2950 N N . ALA A 1 367 ? 6.139 2.141 37.135 1.00 58.62 367 ALA A N 1
ATOM 2951 C CA . ALA A 1 367 ? 4.881 2.857 37.302 1.00 58.62 367 ALA A CA 1
ATOM 2952 C C . ALA A 1 367 ? 4.810 4.123 36.432 1.00 58.62 367 ALA A C 1
ATOM 2954 O O . ALA A 1 367 ? 3.778 4.366 35.814 1.00 58.62 367 ALA A O 1
ATOM 2955 N N . GLU A 1 368 ? 5.906 4.875 36.328 1.00 62.91 368 GLU A N 1
ATOM 2956 C CA . GLU A 1 368 ? 5.978 6.137 35.580 1.00 62.91 368 GLU A CA 1
ATOM 2957 C C . GLU A 1 368 ? 5.901 5.899 34.067 1.00 62.91 368 GLU A C 1
ATOM 2959 O O . GLU A 1 368 ? 5.081 6.515 33.387 1.00 62.91 368 GLU A O 1
ATOM 2964 N N . ALA A 1 369 ? 6.633 4.907 33.547 1.00 60.91 369 ALA A N 1
ATOM 2965 C CA . ALA A 1 369 ? 6.551 4.535 32.134 1.00 60.91 369 ALA A CA 1
ATOM 2966 C C . ALA A 1 369 ? 5.144 4.033 31.755 1.00 60.91 369 ALA A C 1
ATOM 2968 O O . ALA A 1 369 ? 4.616 4.372 30.695 1.00 60.91 369 ALA A O 1
ATOM 2969 N N . ALA A 1 370 ? 4.501 3.258 32.636 1.00 63.12 370 ALA A N 1
ATOM 2970 C CA . ALA A 1 370 ? 3.131 2.796 32.433 1.00 63.12 370 ALA A CA 1
ATOM 2971 C C . ALA A 1 370 ? 2.119 3.943 32.425 1.00 63.12 370 ALA A C 1
ATOM 2973 O O . ALA A 1 370 ? 1.199 3.965 31.606 1.00 63.12 370 ALA A O 1
ATOM 2974 N N . GLU A 1 371 ? 2.297 4.902 33.328 1.00 70.38 371 GLU A N 1
ATOM 2975 C CA . GLU A 1 371 ? 1.478 6.101 33.404 1.00 70.38 371 GLU A CA 1
ATOM 2976 C C . GLU A 1 371 ? 1.667 6.988 32.167 1.00 70.38 371 GLU A C 1
ATOM 2978 O O . GLU A 1 371 ? 0.683 7.468 31.607 1.00 70.38 371 GLU A O 1
ATOM 2983 N N . ARG A 1 372 ? 2.900 7.140 31.671 1.00 73.88 372 ARG A N 1
ATOM 2984 C CA . ARG A 1 372 ? 3.196 7.864 30.426 1.00 73.88 372 ARG A CA 1
ATOM 2985 C C . ARG A 1 372 ? 2.517 7.221 29.220 1.00 73.88 372 ARG A C 1
ATOM 2987 O O . ARG A 1 372 ? 1.878 7.925 28.441 1.00 73.88 372 ARG A O 1
ATOM 2994 N N . LEU A 1 373 ? 2.612 5.896 29.080 1.00 72.69 373 LEU A N 1
ATOM 2995 C CA . LEU A 1 373 ? 1.941 5.163 28.002 1.00 72.69 373 LEU A CA 1
ATOM 2996 C C . LEU A 1 373 ? 0.421 5.368 28.064 1.00 72.69 373 LEU A C 1
ATOM 2998 O O . LEU A 1 373 ? -0.189 5.653 27.038 1.00 72.69 373 LEU A O 1
ATOM 3002 N N . ARG A 1 374 ? -0.184 5.291 29.257 1.00 73.81 374 ARG A N 1
ATOM 3003 C CA . ARG A 1 374 ? -1.620 5.559 29.441 1.00 73.81 374 ARG A CA 1
ATOM 3004 C C . ARG A 1 374 ? -1.989 6.981 29.032 1.00 73.81 374 ARG A C 1
ATOM 3006 O O . ARG A 1 374 ? -2.887 7.149 28.221 1.00 73.81 374 ARG A O 1
ATOM 3013 N N . LYS A 1 375 ? -1.235 7.986 29.489 1.00 78.50 375 LYS A N 1
ATOM 3014 C CA . LYS A 1 375 ? -1.461 9.395 29.125 1.00 78.50 375 LYS A CA 1
ATOM 3015 C C . LYS A 1 375 ? -1.432 9.616 27.614 1.00 78.50 375 LYS A C 1
ATOM 3017 O O . LYS A 1 375 ? -2.311 10.299 27.095 1.00 78.50 375 LYS A O 1
ATOM 3022 N N . VAL A 1 376 ? -0.460 9.036 26.901 1.00 81.25 376 VAL A N 1
ATOM 3023 C CA . VAL A 1 376 ? -0.399 9.113 25.429 1.00 81.25 376 VAL A CA 1
ATOM 3024 C C . VAL A 1 376 ? -1.647 8.483 24.821 1.00 81.25 376 VAL A C 1
ATOM 3026 O O . VAL A 1 376 ? -2.340 9.145 24.058 1.00 81.25 376 VAL A O 1
ATOM 3029 N N . VAL A 1 377 ? -1.961 7.239 25.191 1.00 77.69 377 VAL A N 1
ATOM 3030 C CA . VAL A 1 377 ? -3.094 6.474 24.643 1.00 77.69 377 VAL A CA 1
ATOM 3031 C C . VAL A 1 377 ? -4.431 7.185 24.882 1.00 77.69 377 VAL A C 1
ATOM 3033 O O . VAL A 1 377 ? -5.216 7.318 23.943 1.00 77.69 377 VAL A O 1
ATOM 3036 N N . ASP A 1 378 ? -4.656 7.703 26.090 1.00 76.81 378 ASP A N 1
ATOM 3037 C CA . ASP A 1 378 ? -5.896 8.372 26.508 1.00 76.81 378 ASP A CA 1
ATOM 3038 C C . ASP A 1 378 ? -6.115 9.725 25.821 1.00 76.81 378 ASP A C 1
ATOM 3040 O O . ASP A 1 378 ? -7.233 10.251 25.821 1.00 76.81 378 ASP A O 1
ATOM 3044 N N . THR A 1 379 ? -5.063 10.305 25.242 1.00 80.62 379 THR A N 1
ATOM 3045 C CA . THR A 1 379 ? -5.090 11.626 24.602 1.00 80.62 379 THR A CA 1
ATOM 3046 C C . THR A 1 379 ? -4.926 11.585 23.085 1.00 80.62 379 THR A C 1
ATOM 3048 O O . THR A 1 379 ? -4.830 12.636 22.448 1.00 80.62 379 THR A O 1
ATOM 3051 N N . ILE A 1 380 ? -4.949 10.395 22.475 1.00 82.00 380 ILE A N 1
ATOM 3052 C CA . ILE A 1 380 ? -4.913 10.266 21.015 1.00 82.00 380 ILE A CA 1
ATOM 3053 C C . ILE A 1 380 ? -6.139 10.947 20.403 1.00 82.00 380 ILE A C 1
ATOM 3055 O O . ILE A 1 380 ? -7.278 10.638 20.744 1.00 82.00 380 ILE A O 1
ATOM 3059 N N . GLY A 1 381 ? -5.890 11.895 19.497 1.00 75.25 381 GLY A N 1
ATOM 3060 C CA . GLY A 1 381 ? -6.946 12.646 18.816 1.00 75.25 381 GLY A CA 1
ATOM 3061 C C . GLY A 1 381 ? -7.680 13.668 19.682 1.00 75.25 381 GLY A C 1
ATOM 3062 O O . GLY A 1 381 ? -8.683 14.220 19.229 1.00 75.25 381 GLY A O 1
ATOM 3063 N N . LYS A 1 382 ? -7.196 13.951 20.897 1.00 79.75 382 LYS A N 1
ATOM 3064 C CA . LYS A 1 382 ? -7.759 14.987 21.768 1.00 79.75 382 LYS A CA 1
ATOM 3065 C C . LYS A 1 382 ? -6.973 16.287 21.651 1.00 79.75 382 LYS A C 1
ATOM 3067 O O . LYS A 1 382 ? -5.757 16.287 21.478 1.00 79.75 382 LYS A O 1
ATOM 3072 N N . ILE A 1 383 ? -7.700 17.393 21.768 1.00 80.81 383 ILE A N 1
ATOM 3073 C CA . ILE A 1 383 ? -7.148 18.753 21.859 1.00 80.81 383 ILE A CA 1
ATOM 3074 C C . ILE A 1 383 ? -7.112 19.270 23.301 1.00 80.81 383 ILE A C 1
ATOM 3076 O O . ILE A 1 383 ? -6.332 20.164 23.604 1.00 80.81 383 ILE A O 1
ATOM 3080 N N . GLU A 1 384 ? -7.923 18.683 24.183 1.00 79.00 384 GLU A N 1
ATOM 3081 C CA . GLU A 1 384 ? -8.059 19.046 25.593 1.00 79.00 384 GLU A CA 1
ATOM 3082 C C . GLU A 1 384 ? -7.832 17.800 26.463 1.00 79.00 384 GLU A C 1
ATOM 3084 O O . GLU A 1 384 ? -8.295 16.704 26.128 1.00 79.00 384 GLU A O 1
ATOM 3089 N N . TRP A 1 385 ? -7.099 17.964 27.567 1.00 82.56 385 TRP A N 1
ATOM 3090 C CA . TRP A 1 385 ? -6.862 16.940 28.591 1.00 82.56 385 TRP A CA 1
ATOM 3091 C C . TRP A 1 385 ? -6.531 17.604 29.936 1.00 82.56 385 TRP A C 1
ATOM 3093 O O . TRP A 1 385 ? -6.287 18.806 29.985 1.00 82.56 385 TRP A O 1
ATOM 3103 N N . ASP A 1 386 ? -6.498 16.827 31.019 1.00 76.75 386 ASP A N 1
ATOM 3104 C CA . ASP A 1 386 ? -6.328 17.338 32.390 1.00 76.75 386 ASP A CA 1
ATOM 3105 C C . ASP A 1 386 ? -4.888 17.794 32.739 1.00 76.75 386 ASP A C 1
ATOM 3107 O O . ASP A 1 386 ? -4.591 18.061 33.904 1.00 76.75 386 ASP A O 1
ATOM 3111 N N . GLY A 1 387 ? -3.970 17.849 31.766 1.00 78.12 387 GLY A N 1
ATOM 3112 C CA . GLY A 1 387 ? -2.574 18.252 31.970 1.00 78.12 387 GLY A CA 1
ATOM 3113 C C . GLY A 1 387 ? -2.283 19.712 31.608 1.00 78.12 387 GLY A C 1
ATOM 3114 O O . GLY A 1 387 ? -3.068 20.374 30.938 1.00 78.12 387 GLY A O 1
ATOM 3115 N N . GLU A 1 388 ? -1.126 20.218 32.051 1.00 69.69 388 GLU A N 1
ATOM 3116 C CA . GLU A 1 388 ? -0.708 21.619 31.840 1.00 69.69 388 GLU A CA 1
ATOM 3117 C C . GLU A 1 388 ? -0.190 21.911 30.416 1.00 69.69 388 GLU A C 1
ATOM 3119 O O . GLU A 1 388 ? -0.151 23.069 30.000 1.00 69.69 388 GLU A O 1
ATOM 3124 N N . GLU A 1 389 ? 0.204 20.877 29.668 1.00 81.44 389 GLU A N 1
ATOM 3125 C CA . GLU A 1 389 ? 0.776 20.981 28.317 1.00 81.44 389 GLU A CA 1
ATOM 3126 C C . GLU A 1 389 ? -0.204 20.507 27.231 1.00 81.44 389 GLU A C 1
ATOM 3128 O O . GLU A 1 389 ? -1.332 20.111 27.517 1.00 81.44 389 GLU A O 1
ATOM 3133 N N . ASP A 1 390 ? 0.215 20.527 25.964 1.00 82.56 390 ASP A N 1
ATOM 3134 C CA . ASP A 1 390 ? -0.547 19.897 24.883 1.00 82.56 390 ASP A CA 1
ATOM 3135 C C . ASP A 1 390 ? -0.722 18.383 25.154 1.00 82.56 390 ASP A C 1
ATOM 3137 O O . ASP A 1 390 ? 0.209 17.739 25.649 1.00 82.56 390 ASP A O 1
ATOM 3141 N N . PRO A 1 391 ? -1.881 17.780 24.814 1.00 85.75 391 PRO A N 1
ATOM 3142 C CA . PRO A 1 391 ? -2.106 16.357 25.034 1.00 85.75 391 PRO A CA 1
ATOM 3143 C C . PRO A 1 391 ? -1.018 15.500 24.358 1.00 85.75 391 PRO A C 1
ATOM 3145 O O . PRO A 1 391 ? -0.796 15.634 23.151 1.00 85.75 391 PRO A O 1
ATOM 3148 N N . PRO A 1 392 ? -0.338 14.592 25.082 1.00 85.62 392 PRO A N 1
ATOM 3149 C CA . PRO A 1 392 ? 0.835 13.889 24.557 1.00 85.62 392 PRO A CA 1
ATOM 3150 C C . PRO A 1 392 ? 0.513 12.964 23.370 1.00 85.62 392 PRO A C 1
ATOM 3152 O O . PRO A 1 392 ? 1.367 12.720 22.523 1.00 85.62 392 PRO A O 1
ATOM 3155 N N . GLY A 1 393 ? -0.729 12.485 23.264 1.00 85.31 393 GLY A N 1
ATOM 3156 C CA . GLY A 1 393 ? -1.234 11.691 22.142 1.00 85.31 393 GLY A CA 1
ATOM 3157 C C . GLY A 1 393 ? -1.749 12.501 20.946 1.00 85.31 393 GLY A C 1
ATOM 3158 O O . GLY A 1 393 ? -2.088 11.913 19.917 1.00 85.31 393 GLY A O 1
ATOM 3159 N N . LYS A 1 394 ? -1.801 13.838 21.036 1.00 87.06 394 LYS A N 1
ATOM 3160 C CA . LYS A 1 394 ? -2.412 14.733 20.032 1.00 87.06 394 LYS A CA 1
ATOM 3161 C C . LYS A 1 394 ? -1.881 14.510 18.615 1.00 87.06 394 LYS A C 1
ATOM 3163 O O . LYS A 1 394 ? -2.641 14.596 17.657 1.00 87.06 394 LYS A O 1
ATOM 3168 N N . ASN A 1 395 ? -0.588 14.210 18.484 1.00 90.44 395 ASN A N 1
ATOM 3169 C CA . ASN A 1 395 ? 0.108 14.104 17.197 1.00 90.44 395 ASN A CA 1
ATOM 3170 C C . ASN A 1 395 ? 0.277 12.665 16.680 1.00 90.44 395 ASN A C 1
ATOM 3172 O O . ASN A 1 395 ? 0.908 12.477 15.637 1.00 90.44 395 ASN A O 1
ATOM 3176 N N . ILE A 1 396 ? -0.265 11.659 17.374 1.00 91.00 396 ILE A N 1
ATOM 3177 C CA . ILE A 1 396 ? -0.175 10.261 16.938 1.00 91.00 396 ILE A CA 1
ATOM 3178 C C . ILE A 1 396 ? -0.931 10.074 15.620 1.00 91.00 396 ILE A C 1
ATOM 3180 O O . ILE A 1 396 ? -2.052 10.547 15.453 1.00 91.00 396 ILE A O 1
ATOM 3184 N N . ARG A 1 397 ? -0.298 9.372 14.678 1.00 93.62 397 ARG A N 1
ATOM 3185 C CA . ARG A 1 397 ? -0.794 9.106 13.318 1.00 93.62 397 ARG A CA 1
ATOM 3186 C C . ARG A 1 397 ? -1.039 7.621 13.074 1.00 93.62 397 ARG A C 1
ATOM 3188 O O . ARG A 1 397 ? -1.930 7.267 12.308 1.00 93.62 397 ARG A O 1
ATOM 3195 N N . SER A 1 398 ? -0.263 6.751 13.720 1.00 92.38 398 SER A N 1
ATOM 3196 C CA . SER A 1 398 ? -0.401 5.301 13.596 1.00 92.38 398 SER A CA 1
ATOM 3197 C C . SER A 1 398 ? -0.271 4.609 14.947 1.00 92.38 398 SER A C 1
ATOM 3199 O O . SER A 1 398 ? 0.635 4.908 15.722 1.00 92.38 398 SER A O 1
ATOM 3201 N N . VAL A 1 399 ? -1.153 3.650 15.211 1.00 89.00 399 VAL A N 1
ATOM 3202 C CA . VAL A 1 399 ? -1.143 2.829 16.424 1.00 89.00 399 VAL A CA 1
ATOM 3203 C C . VAL A 1 399 ? -1.039 1.359 16.046 1.00 89.00 399 VAL A C 1
ATOM 3205 O O . VAL A 1 399 ? -1.861 0.852 15.289 1.00 89.00 399 VAL A O 1
ATOM 3208 N N . VAL A 1 400 ? -0.056 0.650 16.595 1.00 89.19 400 VAL A N 1
ATOM 3209 C CA . VAL A 1 400 ? 0.104 -0.801 16.421 1.00 89.19 400 VAL A CA 1
ATOM 3210 C C . VAL A 1 400 ? -0.177 -1.497 17.746 1.00 89.19 400 VAL A C 1
ATOM 3212 O O . VAL A 1 400 ? 0.494 -1.211 18.731 1.00 89.19 400 VAL A O 1
ATOM 3215 N N . SER A 1 401 ? -1.152 -2.402 17.799 1.00 82.88 401 SER A N 1
ATOM 3216 C CA . SER A 1 401 ? -1.607 -3.014 19.055 1.00 82.88 401 SER A CA 1
ATOM 3217 C C . SER A 1 401 ? -1.688 -4.539 19.000 1.00 82.88 401 SER A C 1
ATOM 3219 O O . SER A 1 401 ? -1.906 -5.128 17.940 1.00 82.88 401 SER A O 1
ATOM 3221 N N . VAL A 1 402 ? -1.516 -5.180 20.159 1.00 75.44 402 VAL A N 1
ATOM 3222 C CA . VAL A 1 402 ? -1.698 -6.622 20.371 1.00 75.44 402 VAL A CA 1
ATOM 3223 C C . VAL A 1 402 ? -3.031 -6.843 21.078 1.00 75.44 402 VAL A C 1
ATOM 3225 O O . VAL A 1 402 ? -3.138 -6.657 22.287 1.00 75.44 402 VAL A O 1
ATOM 3228 N N . GLY A 1 403 ? -4.050 -7.265 20.333 1.00 59.69 403 GLY A N 1
ATOM 3229 C CA . GLY A 1 403 ? -5.411 -7.377 20.867 1.00 59.69 403 GLY A CA 1
ATOM 3230 C C . GLY A 1 403 ? -6.209 -6.074 20.773 1.00 59.69 403 GLY A C 1
ATOM 3231 O O . GLY A 1 403 ? -5.745 -5.082 20.217 1.00 59.69 403 GLY A O 1
ATOM 3232 N N . MET A 1 404 ? -7.463 -6.113 21.226 1.00 49.06 404 MET A N 1
ATOM 3233 C CA . MET A 1 404 ? -8.322 -4.928 21.217 1.00 49.06 404 MET A CA 1
ATOM 3234 C C . MET A 1 404 ? -7.979 -4.027 22.402 1.00 49.06 404 MET A C 1
ATOM 3236 O O . MET A 1 404 ? -7.570 -4.491 23.467 1.00 49.06 404 MET A O 1
ATOM 3240 N N . LEU A 1 405 ? -8.125 -2.722 22.196 1.00 52.03 405 LEU A N 1
ATOM 3241 C CA . LEU A 1 405 ? -8.005 -1.731 23.256 1.00 52.03 405 LEU A CA 1
ATOM 3242 C C . LEU A 1 405 ? -9.293 -1.787 24.075 1.00 52.03 405 LEU A C 1
ATOM 3244 O O . LEU A 1 405 ? -10.265 -1.120 23.747 1.00 52.03 405 LEU A O 1
ATOM 3248 N N . ASN A 1 406 ? -9.319 -2.649 25.090 1.00 39.44 406 ASN A N 1
ATOM 3249 C CA . ASN A 1 406 ? -10.538 -2.978 25.833 1.00 39.44 406 ASN A CA 1
ATOM 3250 C C . ASN A 1 406 ? -11.052 -1.833 26.731 1.00 39.44 406 ASN A C 1
ATOM 3252 O O . ASN A 1 406 ? -12.154 -1.930 27.264 1.00 39.44 406 ASN A O 1
ATOM 3256 N N . GLU A 1 407 ? -10.281 -0.756 26.915 1.00 36.69 407 GLU A N 1
ATOM 3257 C CA . GLU A 1 407 ? -10.621 0.343 27.823 1.00 36.69 407 GLU A CA 1
ATOM 3258 C C . GLU A 1 407 ? -10.235 1.708 27.218 1.00 36.69 407 GLU A C 1
ATOM 3260 O O . GLU A 1 407 ? -9.126 1.888 26.719 1.00 36.69 407 GLU A O 1
ATOM 3265 N N . GLY A 1 408 ? -11.162 2.673 27.271 1.00 39.78 408 GLY A N 1
ATOM 3266 C CA . GLY A 1 408 ? -10.868 4.115 27.192 1.00 39.78 408 GLY A CA 1
ATOM 3267 C C . GLY A 1 408 ? -10.651 4.754 25.814 1.00 39.78 408 GLY A C 1
ATOM 3268 O O . GLY A 1 408 ? -10.468 5.969 25.747 1.00 39.78 408 GLY A O 1
ATOM 3269 N N . TRP A 1 409 ? -10.694 3.999 24.716 1.00 53.56 409 TRP A N 1
ATOM 3270 C CA . TRP A 1 409 ? -10.251 4.507 23.414 1.00 53.56 409 TRP A CA 1
ATOM 3271 C C . TRP A 1 409 ? -11.409 4.937 22.490 1.00 53.56 409 TRP A C 1
ATOM 3273 O O . TRP A 1 409 ? -11.878 4.171 21.652 1.00 53.56 409 TRP A O 1
ATOM 3283 N N . ASP A 1 410 ? -11.868 6.184 22.647 1.00 50.72 410 ASP A N 1
ATOM 3284 C CA . ASP A 1 410 ? -12.763 6.892 21.709 1.00 50.72 410 ASP A CA 1
ATOM 3285 C C . ASP A 1 410 ? -11.960 7.942 20.923 1.00 50.72 410 ASP A C 1
ATOM 3287 O O . ASP A 1 410 ? -12.095 9.153 21.109 1.00 50.72 410 ASP A O 1
ATOM 3291 N N . ALA A 1 411 ? -11.027 7.475 20.090 1.00 57.19 411 ALA A N 1
ATOM 3292 C CA . ALA A 1 411 ? -10.276 8.351 19.201 1.00 57.19 411 ALA A CA 1
ATOM 3293 C C . ALA A 1 411 ? -11.158 8.696 17.986 1.00 57.19 411 ALA A C 1
ATOM 3295 O O . ALA A 1 411 ? -11.249 7.947 17.012 1.00 57.19 411 ALA A O 1
ATOM 3296 N N . GLN A 1 412 ? -11.838 9.843 18.050 1.00 58.06 412 G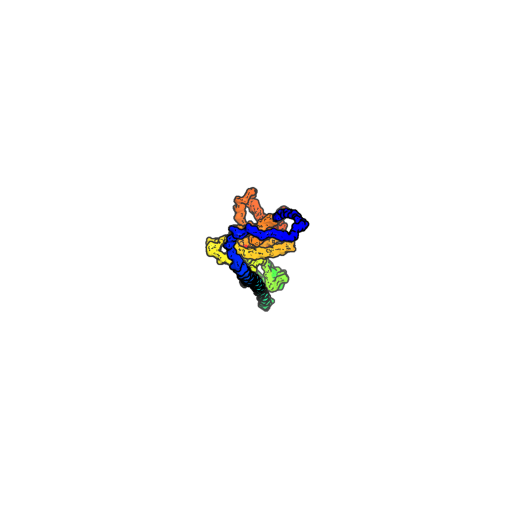LN A N 1
ATOM 3297 C CA . GLN A 1 412 ? -12.791 10.302 17.024 1.00 58.06 412 GLN A CA 1
ATOM 3298 C C . GLN A 1 412 ? -12.159 10.531 15.638 1.00 58.06 412 GLN A C 1
ATOM 3300 O O . GLN A 1 412 ? -12.869 10.645 14.640 1.00 58.06 412 GLN A O 1
ATOM 3305 N N . ASN A 1 413 ? -10.829 10.594 15.570 1.00 71.56 413 ASN A N 1
ATOM 3306 C CA . ASN A 1 413 ? -10.023 10.788 14.367 1.00 71.56 413 ASN A CA 1
ATOM 3307 C C . ASN A 1 413 ? -9.505 9.474 13.749 1.00 71.56 413 ASN A C 1
ATOM 3309 O O . ASN A 1 413 ? -8.711 9.514 12.805 1.00 71.56 413 ASN A O 1
ATOM 3313 N N . VAL A 1 414 ? -9.919 8.309 14.255 1.00 75.31 414 VAL A N 1
ATOM 3314 C CA . VAL A 1 414 ? -9.590 7.016 13.640 1.00 75.31 414 VAL A CA 1
ATOM 3315 C C . VAL A 1 414 ? -10.312 6.886 12.310 1.00 75.31 414 VAL A C 1
ATOM 3317 O O . VAL A 1 414 ? -11.531 7.009 12.223 1.00 75.31 414 VAL A O 1
ATOM 3320 N N . THR A 1 415 ? -9.545 6.610 11.264 1.00 69.25 415 THR A N 1
ATOM 3321 C CA . THR A 1 415 ? -10.036 6.633 9.877 1.00 69.25 415 THR A CA 1
ATOM 3322 C C . THR A 1 415 ? -9.785 5.315 9.153 1.00 69.25 415 THR A C 1
ATOM 3324 O O . THR A 1 415 ? -10.578 4.929 8.292 1.00 69.25 415 THR A O 1
ATOM 3327 N N . GLN A 1 416 ? -8.733 4.585 9.536 1.00 73.25 416 GLN A N 1
ATOM 3328 C CA . GLN A 1 416 ? -8.378 3.290 8.961 1.00 73.25 416 GLN A CA 1
ATOM 3329 C C . GLN A 1 416 ? -7.988 2.274 10.040 1.00 73.25 416 GLN A C 1
ATOM 3331 O O . GLN A 1 416 ? -7.311 2.609 11.013 1.00 73.25 416 GLN A O 1
ATOM 3336 N N . ILE A 1 417 ? -8.387 1.013 9.841 1.00 73.94 417 ILE A N 1
ATOM 3337 C CA . ILE A 1 417 ? -8.070 -0.108 10.737 1.00 73.94 417 ILE A CA 1
ATOM 3338 C C . ILE A 1 417 ? -7.634 -1.320 9.902 1.00 73.94 417 ILE A C 1
ATOM 3340 O O . ILE A 1 417 ? -8.357 -1.754 9.007 1.00 73.94 417 ILE A O 1
ATOM 3344 N N . LEU A 1 418 ? -6.471 -1.892 10.224 1.00 75.50 418 LEU A N 1
ATOM 3345 C CA . LEU A 1 418 ? -5.938 -3.122 9.643 1.00 75.50 418 LEU A CA 1
ATOM 3346 C C . LEU A 1 418 ? -5.930 -4.250 10.677 1.00 75.50 418 LEU A C 1
ATOM 3348 O O . LEU A 1 418 ? -5.270 -4.145 11.709 1.00 75.50 418 LEU A O 1
ATOM 3352 N N . GLY A 1 419 ? -6.608 -5.359 10.386 1.00 76.88 419 GLY A N 1
ATOM 3353 C CA . GLY A 1 419 ? -6.562 -6.567 11.213 1.00 76.88 419 GLY A CA 1
ATOM 3354 C C . GLY A 1 419 ? -5.585 -7.611 10.667 1.00 76.88 419 GLY A C 1
ATOM 3355 O O . GLY A 1 419 ? -5.857 -8.233 9.644 1.00 76.88 419 GLY A O 1
ATOM 3356 N N . LEU A 1 420 ? -4.486 -7.863 11.381 1.00 78.19 420 LEU A N 1
ATOM 3357 C CA . LEU A 1 420 ? -3.520 -8.944 11.142 1.00 78.19 420 LEU A CA 1
ATOM 3358 C C . LEU A 1 420 ? -3.650 -10.032 12.219 1.00 78.19 420 LEU A C 1
ATOM 3360 O O . LEU A 1 420 ? -2.684 -10.392 12.897 1.00 78.19 420 LEU A O 1
ATOM 3364 N N . ARG A 1 421 ? -4.876 -10.524 12.410 1.00 72.50 421 ARG A N 1
ATOM 3365 C CA . ARG A 1 421 ? -5.198 -11.615 13.336 1.00 72.50 421 ARG A CA 1
ATOM 3366 C C . ARG A 1 421 ? -6.365 -12.445 12.823 1.00 72.50 421 ARG A C 1
ATOM 3368 O O . ARG A 1 421 ? -7.226 -11.940 12.106 1.00 72.50 421 ARG A O 1
ATOM 3375 N N . ALA A 1 422 ? -6.431 -13.694 13.273 1.00 61.22 422 ALA A N 1
ATOM 3376 C CA . ALA A 1 422 ? -7.648 -14.481 13.149 1.00 61.22 422 ALA A CA 1
ATOM 3377 C C . ALA A 1 422 ? -8.752 -13.840 14.004 1.00 61.22 422 ALA A C 1
ATOM 3379 O O . ALA A 1 422 ? -8.590 -13.671 15.218 1.00 61.22 422 ALA A O 1
ATOM 3380 N N . PHE A 1 423 ? -9.875 -13.502 13.378 1.00 53.28 423 PHE A N 1
ATOM 3381 C CA . PHE A 1 423 ? -11.119 -13.238 14.090 1.00 53.28 423 PHE A CA 1
ATOM 3382 C C . PHE A 1 423 ? -11.808 -14.587 14.283 1.00 53.28 423 PHE A C 1
ATOM 3384 O O . PHE A 1 423 ? -12.524 -15.068 13.409 1.00 53.28 423 PHE A O 1
ATOM 3391 N N . THR A 1 424 ? -11.496 -15.267 15.384 1.00 40.66 424 THR A N 1
ATOM 3392 C CA . THR A 1 424 ? -12.324 -16.386 15.833 1.00 40.66 424 THR A CA 1
ATOM 3393 C C . THR A 1 424 ? -13.606 -15.781 16.387 1.00 40.66 424 THR A C 1
ATOM 3395 O O . THR A 1 424 ? -13.554 -15.155 17.445 1.00 40.66 424 THR A O 1
ATOM 3398 N N . SER A 1 425 ? -14.692 -15.895 15.622 1.00 31.23 425 SER A N 1
ATOM 3399 C CA . SER A 1 425 ? -16.059 -15.703 16.118 1.00 31.23 425 SER A CA 1
ATOM 3400 C C . SER A 1 425 ? -16.446 -16.841 17.054 1.00 31.23 425 SER A C 1
ATOM 3402 O O . SER A 1 425 ? -15.926 -17.968 16.852 1.00 31.23 425 SER A O 1
#

Sequence (425 aa):
MSKILKGAWAEAVRIEFRETESFRSLQDLFAPKLPEEKSRQKSRQEEEVLREMAEKGYREGYQQGLEEGRLEGQQQGYQEGYEQGKIQAEKELQDLKARLENEYRQKLEELDHLLASLREAISQGVLSLDREVLTLLKLLVQKLFFKEFLRDEGVILRVVREALQEAVEGSRVTIRVHPQEAQILRKTNLRALSGKTFPEIRVEADPSIARGGCLLETDFGLVDAIESGIVKIPRVPVDDNTGALIPKYFRLWDWINSRLPSSERQTARRRAKPESVLREAEDALATLASEWKRTFEEFQKADSPVPPVMITVCDNTDLAKLVHDHIAKGNVLKELENNERNGEVTFRIDTKLLAEAEAAFEGETKAEAAERLRKVVDTIGKIEWDGEEDPPGKNIRSVVSVGMLNEGWDAQNVTQILGLRAFTS

Radius of gyration: 58.26 Å; chains: 1; bounding box: 170×68×137 Å

Secondary structure (DSSP, 8-state):
---------------------------TT-------SSHHHHHHHHHHHHHHHHHHHHHHHHHHHHHHHHHHHHHHHHHHHHHHHHHHHHHHHHHHHHHHHHHHHHHHHHHHHHHHHHHHHHHHHHHHHHHHHHHHHHHHHHHHHHHHHTT-THHHHHHHHHHHHHSPTT--EEEEE-HHHHHHHHHS-THHHHSS--S-EEEEE-TTSPTT-EEEEE---HHHHHHTT-SS--------TT--SS-GGGGHHHHHHHHS-TTTS-BTTBPPPHHHHHHHHHHHHHHHHHHHHHHHHHHHHTT-SS--EEEEEESSHHHHHHHHHHHHTTSS-GGG--BTTTBS-EEEE-TTHHHHTTSS-SS--HHHHHHHHHHHHHTTT-S--SSSSS-TTTT--EEEEES---SS---TTEEEEEEES----

pLDDT: mean 70.81, std 19.58, range [27.97, 96.25]